Protein AF-A0A2D4FDU3-F1 (afdb_monomer_lite)

Radius of gyration: 32.26 Å; chains: 1; bounding box: 79×65×86 Å

Foldseek 3Di:
DPDQAEAEDDCQLVQLVVVVLVVVVVVVVVVCVVPVDDDDPDDDDPDDDDSLSSNVSRVVVVVVVVQVVCVVVVAAEDEDEDALVLVVDPVSLVVVLVVSVVCRVVRHHYYYYYNSNPDDDDDPPPDDPDQDRPPDSLSVQLVCCLSNVPQEDEAADQDQAWWLDAPPDPPTDFALEDEPVCVVRTDFYDADPPGPDGPVSNVVSQVSSVVSVYKYFYGHCPDPPPPNCLVVCVVVVHRTYYIYHHDDPPDDDPVVLLVVLQVQLQVLQPDALLVLLVVLLVLLVCLLVCVVVVQVVLVVVLVVVVVVVPDDPVLSVQSHDDNVLSNVLSVLSNVLSVPLNQLFFHFPDWDAPDVVDIDTDTHGAPGEDEDEDRNHPSVVSVVVSNCSSNSYRYDYD

Organism: Micrurus corallinus (NCBI:txid54390)

Sequence (397 aa):
QGREMMIVTSGAVAFGKQRLRHEILLSQSVRQALHSGQNQLKDMAIPVLEARACAAAGQSGLMALYEAMFTQYSICAAQILVTNLDFHDEQKRRNLNGTLHELLRMNIVPIINTNDAVVPPPEPNSDLQGVISVKDNDSLAARLAVEMKTDLLIVLSDVEGLFDSPPGSDDAKLIDIFYPGDQQSVTFGTKSRVGMGGMEAKVKAALWALQGGTSVVIANGTHPKISGHVITDIVEGKKVGTFFSEVKPAGPTVEQQAEMARTGGRSLAALQPEQRAEIIYHLADLLTDQREEILQANKKDLEEAENKGRLALPLLKRLSLSTSKLNSLAIGLRQIAASSQDSVGRVLRKTRIAKDLELEQVTVPIGVLLVIFESRPDCLPQVSALAIASGNGLLLK

InterPro domains:
  IPR001048 Aspartate/glutamate/uridylate kinase [PF00696] (1-220)
  IPR001057 Glutamate/acetylglutamate kinase [PR00474] (2-16)
  IPR001057 Gl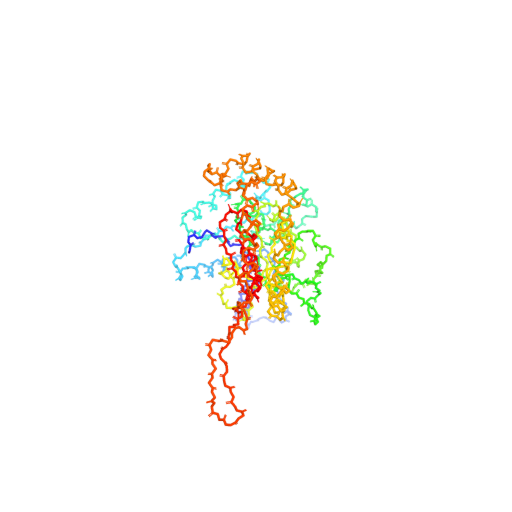utamate/acetylglutamate kinase [PR00474] (55-83)
  IPR001057 Glutamate/acetylglutamate kinase [PR00474] (95-116)
  IPR001057 Glutamate/acetylglutamate kinase [PR00474] (136-163)
  IPR001057 Glutamate/acetylglutamate kinase [PR00474] (194-214)
  IPR016161 Aldehyde/histidinol dehydrogenase [SSF53720] (253-397)
  IPR016162 Aldehyde dehydrogenase, N-terminal [G3DSA:3.40.605.10] (245-397)
  IPR019797 Glutamate 5-kinase, conserved site [PS00902] (192-209)
  IPR036393 Acetylglutamate kinase-like superfamily [G3DSA:3.40.1160.10] (1-244)
  IPR036393 Acetylglutamate kinase-like superfamily [SSF53633] (1-244)
  IPR041744 Bifunctional delta 1-pyrroline-5-carboxylate synthetase, glutamate-5-kinase domain [cd04256] (1-245)

Secondary structure (DSSP, 8-state):
------EE---HHHHHHHHHHHHHHHHHHHHHHH-TTS------PPP---HHHHHHHHHHHHHHHHHHHHHTTT--EEEEEE-GGGGTSHHHHHHHHHHHHHHHHTT-EEEEEE-TTTPPP--TT---TTS---SSHHHHHHHHHHHTT-SEEEEEESS---BSS-BTBTT--B-SEE-GGGGGGPPPPPPPSS-SS-HHHHHHHHHHHHHTT-EEEEEESS-TTS-S-HHHHHHTT---SEEE-S---SSS-HHHHHHHHHHHHHHHHHS-HHHHHHHHHHHHHHHHHTHHHHHHHHHHHHHHHHHTT-S-HHHHHHH---HHHHHHHHHHHHHHHHH-TTSSS-EEEEEEEETTEEEEEE-----EEEE---S-TTHHHHHHHHHHHTT-EEEE-

pLDDT: mean 84.12, std 14.17, range [40.28, 97.88]

Structure (mmCIF, N/CA/C/O backbone):
data_AF-A0A2D4FDU3-F1
#
_entry.id   AF-A0A2D4FDU3-F1
#
loop_
_atom_site.group_PDB
_atom_site.id
_atom_site.type_symbol
_atom_site.label_atom_id
_atom_site.label_alt_id
_atom_site.label_comp_id
_atom_site.label_asym_id
_atom_site.label_entity_id
_atom_site.label_seq_id
_atom_site.pdbx_PDB_ins_code
_atom_site.Cartn_x
_atom_site.Cartn_y
_atom_site.Cartn_z
_atom_site.occupancy
_atom_site.B_iso_or_equiv
_atom_site.auth_seq_id
_atom_site.auth_comp_id
_atom_site.auth_asym_id
_atom_site.auth_atom_id
_atom_site.pdbx_PDB_model_num
ATOM 1 N N . GLN A 1 1 ? -7.981 -0.245 -16.343 1.00 59.84 1 GLN A N 1
ATOM 2 C CA . GLN A 1 1 ? -8.627 0.374 -15.160 1.00 59.84 1 GLN A CA 1
ATOM 3 C C . GLN A 1 1 ? -8.383 1.894 -15.110 1.00 59.84 1 GLN A C 1
ATOM 5 O O . GLN A 1 1 ? -8.246 2.438 -14.025 1.00 59.84 1 GLN A O 1
ATOM 10 N N . GLY A 1 2 ? -8.323 2.590 -16.259 1.00 81.81 2 GLY A N 1
ATOM 11 C CA . GLY A 1 2 ? -8.106 4.049 -16.298 1.00 81.81 2 GLY A CA 1
ATOM 12 C C . GLY A 1 2 ? -6.783 4.543 -15.697 1.00 81.81 2 GLY A C 1
ATOM 13 O O . GLY A 1 2 ? -6.703 5.700 -15.312 1.00 81.81 2 GLY A O 1
ATOM 14 N N . ARG A 1 3 ? -5.776 3.668 -15.565 1.00 88.75 3 ARG A N 1
ATOM 15 C CA . ARG A 1 3 ? -4.466 4.008 -14.997 1.00 88.75 3 ARG A CA 1
ATOM 16 C C . ARG A 1 3 ? -3.482 4.289 -16.123 1.00 88.75 3 ARG A C 1
ATOM 18 O O . ARG A 1 3 ? -3.405 3.499 -17.062 1.00 88.75 3 ARG A O 1
ATOM 25 N N . GLU A 1 4 ? -2.727 5.365 -15.980 1.00 93.50 4 GLU A N 1
ATOM 26 C CA . GLU A 1 4 ? -1.575 5.686 -16.817 1.00 93.50 4 GLU A CA 1
ATOM 27 C C . GLU A 1 4 ? -0.352 4.901 -16.317 1.00 93.50 4 GLU A C 1
ATOM 29 O O . GLU A 1 4 ? -0.152 4.752 -15.112 1.00 93.50 4 GLU A O 1
ATOM 34 N N . MET A 1 5 ? 0.446 4.347 -17.232 1.00 93.88 5 MET A N 1
ATOM 35 C CA . MET A 1 5 ? 1.601 3.517 -16.884 1.00 93.88 5 MET A CA 1
ATOM 36 C C . MET A 1 5 ? 2.783 3.838 -17.790 1.00 93.88 5 MET A C 1
ATOM 38 O O . MET A 1 5 ? 2.638 3.946 -19.005 1.00 93.88 5 MET A O 1
ATOM 42 N N . MET A 1 6 ? 3.962 3.913 -17.180 1.00 95.69 6 MET A N 1
ATOM 43 C CA . MET A 1 6 ? 5.256 3.955 -17.851 1.00 95.69 6 MET A CA 1
ATOM 44 C C . MET A 1 6 ? 6.089 2.769 -17.376 1.00 95.69 6 MET A C 1
ATOM 46 O O . MET A 1 6 ? 6.006 2.383 -16.210 1.00 95.69 6 MET A O 1
ATOM 50 N N . ILE A 1 7 ? 6.895 2.195 -18.265 1.00 95.81 7 ILE A N 1
ATOM 51 C CA . ILE A 1 7 ? 7.740 1.043 -17.947 1.00 95.81 7 ILE A CA 1
ATOM 52 C C . ILE A 1 7 ? 9.192 1.427 -18.165 1.00 95.81 7 ILE A C 1
ATOM 54 O O . ILE A 1 7 ? 9.588 1.741 -19.282 1.00 95.81 7 ILE A O 1
ATOM 58 N N . VAL A 1 8 ? 9.997 1.338 -17.109 1.00 94.44 8 VAL A N 1
ATOM 59 C CA . VAL A 1 8 ? 11.456 1.382 -17.217 1.00 94.44 8 VAL A CA 1
ATOM 60 C C . VAL A 1 8 ? 11.966 -0.051 -17.237 1.00 94.44 8 VAL A C 1
ATOM 62 O O . VAL A 1 8 ? 11.701 -0.820 -16.315 1.00 94.44 8 VAL A O 1
ATOM 65 N N . THR A 1 9 ? 12.661 -0.437 -18.303 1.00 90.88 9 THR A N 1
ATOM 66 C CA . THR A 1 9 ? 13.044 -1.836 -18.542 1.00 90.88 9 THR A CA 1
ATOM 67 C C . THR A 1 9 ? 14.544 -2.003 -18.705 1.00 90.88 9 THR A C 1
ATOM 69 O O . THR A 1 9 ? 15.228 -1.079 -19.121 1.00 90.88 9 THR A O 1
ATOM 72 N N . SER A 1 10 ? 15.064 -3.185 -18.374 1.00 86.19 10 SER A N 1
ATOM 73 C CA . SER A 1 10 ? 16.470 -3.567 -18.551 1.00 86.19 10 SER A CA 1
ATOM 74 C C . SER A 1 10 ? 16.593 -4.775 -19.489 1.00 86.19 10 SER A C 1
ATOM 76 O O . SER A 1 10 ? 15.601 -5.321 -19.962 1.00 86.19 10 SER A O 1
ATOM 78 N N . GLY A 1 11 ? 17.822 -5.215 -19.770 1.00 84.69 11 GLY A N 1
ATOM 79 C CA . GLY A 1 11 ? 18.064 -6.479 -20.477 1.00 84.69 11 GLY A CA 1
ATOM 80 C C . GLY A 1 11 ? 18.472 -6.353 -21.945 1.00 84.69 11 GLY A C 1
ATOM 81 O O . GLY A 1 11 ? 18.874 -7.358 -22.528 1.00 84.69 11 GLY A O 1
ATOM 82 N N . ALA A 1 12 ? 18.495 -5.145 -22.522 1.00 87.38 12 ALA A N 1
ATOM 83 C CA . ALA A 1 12 ? 18.960 -4.918 -23.896 1.00 87.38 12 ALA A CA 1
ATOM 84 C C . ALA A 1 12 ? 20.374 -5.483 -24.139 1.00 87.38 12 ALA A C 1
ATOM 86 O O . ALA A 1 12 ? 20.593 -6.238 -25.082 1.00 87.38 12 ALA A O 1
ATOM 87 N N . VAL A 1 13 ? 21.328 -5.222 -23.237 1.00 85.88 13 VAL A N 1
ATOM 88 C CA . VAL A 1 13 ? 22.696 -5.764 -23.340 1.00 85.88 13 VAL A CA 1
ATOM 89 C C . VAL A 1 13 ? 22.717 -7.295 -23.263 1.00 85.88 13 VAL A C 1
ATOM 91 O O . VAL A 1 13 ? 23.442 -7.937 -24.022 1.00 85.88 13 VAL A O 1
ATOM 94 N N . ALA A 1 14 ? 21.945 -7.901 -22.355 1.00 85.69 14 ALA A N 1
ATOM 95 C CA . ALA A 1 14 ? 21.911 -9.354 -22.180 1.00 85.69 14 ALA A CA 1
ATOM 96 C C . ALA A 1 14 ? 21.309 -10.052 -23.409 1.00 85.69 14 ALA A C 1
ATOM 98 O O . ALA A 1 14 ? 21.911 -10.981 -23.953 1.00 85.69 14 ALA A O 1
ATOM 99 N N . PHE A 1 15 ? 20.177 -9.540 -23.893 1.00 87.25 15 PHE A N 1
ATOM 100 C CA . PHE A 1 15 ? 19.516 -10.028 -25.098 1.00 87.25 15 PHE A CA 1
ATOM 101 C C . PHE A 1 15 ? 20.412 -9.863 -26.334 1.00 87.25 15 PHE A C 1
ATOM 103 O O . PHE A 1 15 ? 20.589 -10.793 -27.122 1.00 87.25 15 PHE A O 1
ATOM 110 N N . GLY A 1 16 ? 21.070 -8.711 -26.470 1.00 88.25 16 GLY A N 1
ATOM 111 C CA . GLY A 1 16 ? 22.008 -8.451 -27.555 1.00 88.25 16 GLY A CA 1
ATOM 112 C C . GLY A 1 16 ? 23.244 -9.345 -27.527 1.00 88.25 16 GLY A C 1
ATOM 113 O O . GLY A 1 16 ? 23.662 -9.821 -28.578 1.00 88.25 16 GLY A O 1
ATOM 114 N N . LYS A 1 17 ? 23.794 -9.658 -26.344 1.00 87.12 17 LYS A N 1
ATOM 115 C CA . LYS A 1 17 ? 24.886 -10.641 -26.207 1.00 87.12 17 LYS A CA 1
ATOM 116 C C . L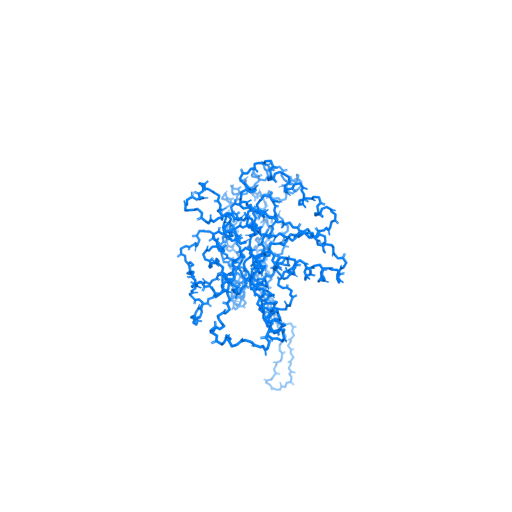YS A 1 17 ? 24.475 -12.007 -26.748 1.00 87.12 17 LYS A C 1
ATOM 118 O O . LYS A 1 17 ? 25.261 -12.632 -27.456 1.00 87.12 17 LYS A O 1
ATOM 123 N N . GLN A 1 18 ? 23.269 -12.474 -26.427 1.00 87.69 18 GLN A N 1
ATOM 124 C CA . GLN A 1 18 ? 22.755 -13.745 -26.940 1.00 87.69 18 GLN A CA 1
ATOM 125 C C . GLN A 1 18 ? 22.576 -13.697 -28.463 1.00 87.69 18 GLN A C 1
ATOM 127 O O . GLN A 1 18 ? 23.054 -14.589 -29.163 1.00 87.69 18 GLN A O 1
ATOM 132 N N . ARG A 1 19 ? 21.955 -12.629 -28.978 1.00 86.56 19 ARG A N 1
ATOM 133 C CA . ARG A 1 19 ? 21.702 -12.439 -30.412 1.00 86.56 19 ARG A CA 1
ATOM 134 C C . ARG A 1 19 ? 22.992 -12.348 -31.231 1.00 86.56 19 ARG A C 1
ATOM 136 O O . ARG A 1 19 ? 23.134 -13.052 -32.223 1.00 86.56 19 ARG A O 1
ATOM 143 N N . LEU A 1 20 ? 23.948 -11.524 -30.807 1.00 87.69 20 LEU A N 1
ATOM 144 C CA . LEU A 1 20 ? 25.225 -11.355 -31.504 1.00 87.69 20 LEU A CA 1
ATOM 145 C C . LEU A 1 20 ? 26.086 -12.618 -31.440 1.00 87.69 20 LEU A C 1
ATOM 147 O O . LEU A 1 20 ? 26.727 -12.958 -32.427 1.00 87.69 20 LEU A O 1
ATOM 151 N N . ARG A 1 21 ? 26.078 -13.352 -30.317 1.00 86.00 21 ARG A N 1
ATOM 152 C CA . ARG A 1 21 ? 26.745 -14.664 -30.242 1.00 86.00 21 ARG A CA 1
ATOM 153 C C . ARG A 1 21 ? 26.165 -15.644 -31.252 1.00 86.00 21 ARG A C 1
ATOM 155 O O . ARG A 1 21 ? 26.929 -16.311 -31.938 1.00 86.00 21 ARG A O 1
ATOM 162 N N . HIS A 1 22 ? 24.841 -15.710 -31.353 1.00 85.25 22 HIS A N 1
ATOM 163 C CA . HIS A 1 22 ? 24.172 -16.562 -32.331 1.00 85.25 22 HIS A CA 1
ATOM 164 C C . HIS A 1 22 ? 24.552 -16.177 -33.771 1.00 85.25 22 HIS A C 1
ATOM 166 O O . HIS A 1 22 ? 24.934 -17.043 -34.552 1.00 85.25 22 HIS A O 1
ATOM 172 N N . GLU A 1 23 ? 24.553 -14.883 -34.097 1.00 85.06 23 GLU A N 1
ATOM 173 C CA . GLU A 1 23 ? 24.931 -14.385 -35.428 1.00 85.06 23 GLU A CA 1
ATOM 174 C C . GLU A 1 23 ? 26.405 -14.665 -35.777 1.00 85.06 23 GLU A C 1
ATOM 176 O O . GLU A 1 23 ? 26.743 -15.045 -36.901 1.00 85.06 23 GLU A O 1
ATOM 181 N N . ILE A 1 24 ? 27.308 -14.533 -34.800 1.00 84.06 24 ILE A N 1
ATOM 182 C CA . ILE A 1 24 ? 28.725 -14.878 -34.969 1.00 84.06 24 ILE A CA 1
ATOM 183 C C . ILE A 1 24 ? 28.882 -16.373 -35.240 1.00 84.06 24 ILE A C 1
ATOM 185 O O . ILE A 1 24 ? 29.612 -16.737 -36.156 1.00 84.06 24 ILE A O 1
ATOM 189 N N . LEU A 1 25 ? 28.178 -17.235 -34.502 1.00 82.69 25 LEU A N 1
ATOM 190 C CA . LEU A 1 25 ? 28.232 -18.682 -34.726 1.00 82.69 25 LEU A CA 1
ATOM 191 C C . LEU A 1 25 ? 27.719 -19.053 -36.126 1.00 82.69 25 LEU A C 1
ATOM 193 O O . LEU A 1 25 ? 28.386 -19.801 -36.838 1.00 82.69 25 LEU A O 1
ATOM 197 N N . LEU A 1 26 ? 26.594 -18.474 -36.563 1.00 81.12 26 LEU A N 1
ATOM 198 C CA . LEU A 1 26 ? 26.052 -18.698 -37.908 1.00 81.12 26 LEU A CA 1
ATOM 199 C C . LEU A 1 26 ? 27.016 -18.229 -39.007 1.00 81.12 26 LEU A C 1
ATOM 201 O O . LEU A 1 26 ? 27.311 -18.970 -39.946 1.00 81.12 26 LEU A O 1
ATOM 205 N N . SER A 1 27 ? 27.550 -17.012 -38.882 1.00 79.69 27 SER A N 1
ATOM 206 C CA . SER A 1 27 ? 28.495 -16.463 -39.862 1.00 79.69 27 SER A CA 1
ATOM 207 C C . SER A 1 27 ? 29.833 -17.211 -39.883 1.00 79.69 27 SER A C 1
ATOM 209 O O . SER A 1 27 ? 30.450 -17.325 -40.943 1.00 79.69 27 SER A O 1
ATOM 211 N N . GLN A 1 28 ? 30.270 -17.776 -38.754 1.00 71.69 28 GLN A N 1
ATOM 212 C CA . GLN A 1 28 ? 31.440 -18.654 -38.680 1.00 71.69 28 GLN A CA 1
ATOM 213 C C . GLN A 1 28 ? 31.211 -19.973 -39.420 1.00 71.69 28 GLN A C 1
ATOM 215 O O . GLN A 1 28 ? 32.080 -20.370 -40.196 1.00 71.69 28 GLN A O 1
ATOM 220 N N . SER A 1 29 ? 30.047 -20.612 -39.262 1.00 65.81 29 SER A N 1
ATOM 221 C CA . SER A 1 29 ? 29.701 -21.822 -40.021 1.00 65.81 29 SER A CA 1
ATOM 222 C C . SER A 1 29 ? 29.676 -21.565 -41.531 1.00 65.81 29 SER A C 1
ATOM 224 O O . SER A 1 29 ? 30.208 -22.362 -42.302 1.00 65.81 29 SER A O 1
ATOM 226 N N . VAL A 1 30 ? 29.143 -20.416 -41.962 1.00 66.31 30 VAL A N 1
ATOM 227 C CA . VAL A 1 30 ? 29.149 -20.011 -43.379 1.00 66.31 30 VAL A CA 1
ATOM 228 C C . VAL A 1 30 ? 30.572 -19.741 -43.882 1.00 66.31 30 VAL A C 1
ATOM 230 O O . VAL A 1 30 ? 30.949 -20.230 -44.944 1.00 66.31 30 VAL A O 1
ATOM 233 N N . ARG A 1 31 ? 31.405 -19.017 -43.120 1.00 65.44 31 ARG A N 1
ATOM 234 C CA . ARG A 1 31 ? 32.814 -18.777 -43.486 1.00 65.44 31 ARG A CA 1
ATOM 235 C C . ARG A 1 31 ? 33.622 -20.071 -43.568 1.00 65.44 31 ARG A C 1
ATOM 237 O O . ARG A 1 31 ? 34.453 -20.196 -44.458 1.00 65.44 31 ARG A O 1
ATOM 244 N N . GLN A 1 32 ? 33.374 -21.037 -42.685 1.00 62.78 32 GLN A N 1
ATOM 245 C CA . GLN A 1 32 ? 34.016 -22.354 -42.738 1.00 62.78 32 GLN A CA 1
ATOM 246 C C . GLN A 1 32 ? 33.583 -23.160 -43.967 1.00 62.78 32 GLN A C 1
ATOM 248 O O . GLN A 1 32 ? 34.435 -23.756 -44.621 1.00 62.78 32 GLN A O 1
ATOM 253 N N . ALA A 1 33 ? 32.294 -23.128 -44.322 1.00 60.50 33 ALA A N 1
ATOM 254 C CA . ALA A 1 33 ? 31.783 -23.767 -45.534 1.00 60.50 33 ALA A CA 1
ATOM 255 C C . ALA A 1 33 ? 32.351 -23.142 -46.825 1.00 60.50 33 ALA A C 1
ATOM 257 O O . ALA A 1 33 ? 32.504 -23.835 -47.825 1.00 60.50 33 ALA A O 1
ATOM 258 N N . LEU A 1 34 ? 32.690 -21.847 -46.800 1.00 58.75 34 LEU A N 1
ATOM 259 C CA . LEU A 1 34 ? 33.272 -21.120 -47.936 1.00 58.75 34 LEU A CA 1
ATOM 260 C C . LEU A 1 34 ? 34.813 -21.182 -47.999 1.00 58.75 34 LEU A C 1
ATOM 262 O O . LEU A 1 34 ? 35.384 -20.961 -49.065 1.00 58.75 34 LEU A O 1
ATOM 266 N N . HIS A 1 35 ? 35.502 -21.479 -46.890 1.00 59.41 35 HIS A N 1
ATOM 267 C CA . HIS A 1 35 ? 36.973 -21.490 -46.787 1.00 59.41 35 HIS A CA 1
ATOM 268 C C . HIS A 1 35 ? 37.575 -22.877 -46.508 1.00 59.41 35 HIS A C 1
ATOM 270 O O . HIS A 1 35 ? 38.669 -22.983 -45.952 1.00 59.41 35 HIS A O 1
ATOM 276 N N . SER A 1 36 ? 36.917 -23.948 -46.949 1.00 53.69 36 SER A N 1
ATOM 277 C CA . SER A 1 36 ? 37.325 -25.354 -46.790 1.00 53.69 36 SER A CA 1
ATOM 278 C C . SER A 1 36 ? 38.621 -25.770 -47.526 1.00 53.69 36 SER A C 1
ATOM 280 O O . SER A 1 36 ? 38.788 -26.937 -47.868 1.00 53.69 36 SER A O 1
ATOM 282 N N . GLY A 1 37 ? 39.554 -24.843 -47.776 1.00 49.91 37 GLY A N 1
ATOM 283 C CA . GLY A 1 37 ? 40.797 -25.079 -48.517 1.00 49.91 37 GLY A CA 1
ATOM 284 C C . GLY A 1 37 ? 42.093 -24.590 -47.861 1.00 49.91 37 GLY A C 1
ATOM 285 O O . GLY A 1 37 ? 43.156 -24.852 -48.417 1.00 49.91 37 GLY A O 1
ATOM 286 N N . GLN A 1 38 ? 42.073 -23.900 -46.712 1.00 49.50 38 GLN A N 1
ATOM 287 C CA . GLN A 1 38 ? 43.318 -23.457 -46.063 1.00 49.50 38 GLN A CA 1
ATOM 288 C C . GLN A 1 38 ? 43.306 -23.678 -44.547 1.00 49.50 38 GLN A C 1
ATOM 290 O O . GLN A 1 38 ? 42.492 -23.126 -43.813 1.00 49.50 38 GLN A O 1
ATOM 295 N N . ASN A 1 39 ? 44.260 -24.500 -44.100 1.00 48.94 39 ASN A N 1
ATOM 296 C CA . ASN A 1 39 ? 44.571 -24.818 -42.709 1.00 48.94 39 ASN A CA 1
ATOM 297 C C . ASN A 1 39 ? 44.773 -23.556 -41.854 1.00 48.94 39 ASN A C 1
ATOM 299 O O . ASN A 1 39 ? 45.874 -23.010 -41.812 1.00 48.94 39 ASN A O 1
ATOM 303 N N . GLN A 1 40 ? 43.752 -23.148 -41.101 1.00 50.03 40 GLN A N 1
ATOM 304 C CA . GLN A 1 40 ? 43.916 -22.335 -39.892 1.00 50.03 40 GLN A CA 1
ATOM 305 C C . GLN A 1 40 ? 42.983 -22.839 -38.784 1.00 50.03 40 GLN A C 1
ATOM 307 O O . GLN A 1 40 ? 41.972 -22.233 -38.447 1.00 50.03 40 GLN A O 1
ATOM 312 N N . LEU A 1 41 ? 43.356 -23.976 -38.194 1.00 47.91 41 LEU A N 1
ATOM 313 C CA . LEU A 1 41 ? 42.921 -24.376 -36.857 1.00 47.91 41 LEU A CA 1
ATOM 314 C C . LEU A 1 41 ? 43.759 -23.584 -35.839 1.00 47.91 41 LEU A C 1
ATOM 316 O O . LEU A 1 41 ? 44.801 -24.054 -35.390 1.00 47.91 41 LEU A O 1
ATOM 320 N N . LYS A 1 42 ? 43.354 -22.353 -35.519 1.00 47.16 42 LYS A N 1
ATOM 321 C CA . LYS A 1 42 ? 43.869 -21.622 -34.352 1.00 47.16 42 LYS A CA 1
ATOM 322 C C . LYS A 1 42 ? 42.696 -21.087 -33.538 1.00 47.16 42 LYS A C 1
ATOM 324 O O . LYS A 1 42 ? 41.876 -20.345 -34.065 1.00 47.16 42 LYS A O 1
ATOM 329 N N . ASP A 1 43 ? 42.636 -21.552 -32.292 1.00 48.91 43 ASP A N 1
ATOM 330 C CA . ASP A 1 43 ? 41.808 -21.131 -31.157 1.00 48.91 43 ASP A CA 1
ATOM 331 C C . ASP A 1 43 ? 40.637 -20.186 -31.457 1.00 48.91 43 ASP A C 1
ATOM 333 O O . ASP A 1 43 ? 40.767 -18.963 -31.520 1.00 48.91 43 ASP A O 1
ATOM 337 N N . MET A 1 44 ? 39.448 -20.781 -31.563 1.00 50.62 44 MET A N 1
ATOM 338 C CA . MET A 1 44 ? 38.178 -20.067 -31.671 1.00 50.62 44 MET A CA 1
ATOM 339 C C . MET A 1 44 ? 37.738 -19.508 -30.314 1.00 50.62 44 MET A C 1
ATOM 341 O O . MET A 1 44 ? 36.825 -20.023 -29.670 1.00 50.62 44 MET A O 1
ATOM 345 N N . ALA A 1 45 ? 38.373 -18.426 -29.871 1.00 58.44 45 ALA A N 1
ATOM 346 C CA . ALA A 1 45 ? 37.824 -17.616 -28.793 1.00 58.44 45 ALA A CA 1
ATOM 347 C C . ALA A 1 45 ? 36.619 -16.819 -29.321 1.00 58.44 45 ALA A C 1
ATOM 349 O O . ALA A 1 45 ? 36.729 -16.089 -30.308 1.00 58.44 45 ALA A O 1
ATOM 350 N N . ILE A 1 46 ? 35.459 -16.939 -28.664 1.00 61.34 46 ILE A N 1
ATOM 351 C CA . ILE A 1 46 ? 34.319 -16.046 -28.915 1.00 61.34 46 ILE A CA 1
ATOM 352 C C . ILE A 1 46 ? 34.808 -14.618 -28.631 1.00 61.34 46 ILE A C 1
ATOM 354 O O . ILE A 1 46 ? 35.245 -14.363 -27.503 1.00 61.34 46 ILE A O 1
ATOM 358 N N . PRO A 1 47 ? 34.762 -13.690 -29.605 1.00 67.56 47 PRO A N 1
ATOM 359 C CA . PRO A 1 47 ? 35.270 -12.344 -29.396 1.00 67.56 47 PRO A CA 1
ATOM 360 C C . PRO A 1 47 ? 34.521 -11.676 -28.242 1.00 67.56 47 PRO A C 1
ATOM 362 O O . PRO A 1 47 ? 33.304 -11.832 -28.087 1.00 67.56 47 PRO A O 1
ATOM 365 N N . VAL A 1 48 ? 35.260 -10.936 -27.414 1.00 74.38 48 VAL A N 1
ATOM 366 C CA . VAL A 1 48 ? 34.668 -10.128 -26.348 1.00 74.38 48 VAL A CA 1
ATOM 367 C C . VAL A 1 48 ? 33.770 -9.087 -27.008 1.00 74.38 48 VAL A C 1
ATOM 369 O O . VAL A 1 48 ? 34.242 -8.202 -27.715 1.00 74.38 48 VAL A O 1
ATOM 372 N N . LEU A 1 49 ? 32.461 -9.229 -26.812 1.00 78.75 49 LEU A N 1
ATOM 373 C CA . LEU A 1 49 ? 31.480 -8.310 -27.372 1.00 78.75 49 LEU A CA 1
ATOM 374 C C . LEU A 1 49 ? 31.444 -7.019 -26.555 1.00 78.75 49 LEU A C 1
ATOM 376 O O . LEU A 1 49 ? 31.227 -7.053 -25.341 1.00 78.75 49 LEU A O 1
ATOM 380 N N . GLU A 1 50 ? 31.600 -5.883 -27.233 1.00 83.94 50 GLU A N 1
ATOM 381 C CA . GLU A 1 50 ? 31.432 -4.568 -26.621 1.00 83.94 50 GLU A CA 1
ATOM 382 C C . GLU A 1 50 ? 29.981 -4.384 -26.143 1.00 83.94 50 GLU A C 1
ATOM 384 O O . GLU A 1 50 ? 29.020 -4.683 -26.861 1.00 83.94 50 GLU A O 1
ATOM 389 N N . ALA A 1 51 ? 29.808 -3.874 -24.920 1.00 81.06 51 ALA A N 1
ATOM 390 C CA . ALA A 1 51 ? 28.494 -3.713 -24.300 1.00 81.06 51 ALA A CA 1
ATOM 391 C C . ALA A 1 51 ? 27.560 -2.792 -25.104 1.00 81.06 51 ALA A C 1
ATOM 393 O O . ALA A 1 51 ? 26.370 -3.081 -25.189 1.00 81.06 51 ALA A O 1
ATOM 394 N N . ARG A 1 52 ? 28.094 -1.747 -25.753 1.00 85.44 52 ARG A N 1
ATOM 395 C CA . ARG A 1 52 ? 27.319 -0.806 -26.581 1.00 85.44 52 ARG A CA 1
ATOM 396 C C . ARG A 1 52 ? 26.727 -1.466 -27.820 1.00 85.44 52 ARG A C 1
ATOM 398 O O . ARG A 1 52 ? 25.542 -1.310 -28.099 1.00 85.44 52 ARG A O 1
ATOM 405 N N . ALA A 1 53 ? 27.534 -2.262 -28.522 1.00 86.00 53 ALA A N 1
ATOM 406 C CA . ALA A 1 53 ? 27.074 -3.042 -29.667 1.00 86.00 53 ALA A CA 1
ATOM 407 C C . ALA A 1 53 ? 25.995 -4.052 -29.245 1.00 86.00 53 ALA A C 1
ATOM 409 O O . ALA A 1 53 ? 24.987 -4.212 -29.932 1.00 86.00 53 ALA A O 1
ATOM 410 N N . CYS A 1 54 ? 26.164 -4.681 -28.076 1.00 87.44 54 CYS A N 1
ATOM 411 C CA . CYS A 1 54 ? 25.141 -5.553 -27.503 1.00 87.44 54 CYS A CA 1
ATOM 412 C C . CYS A 1 54 ? 23.856 -4.780 -27.175 1.00 87.44 54 CYS A C 1
ATOM 414 O O . CYS A 1 54 ? 22.779 -5.233 -27.541 1.00 87.44 54 CYS A O 1
ATOM 416 N N . ALA A 1 55 ? 23.944 -3.615 -26.532 1.00 87.38 55 ALA A N 1
ATOM 417 C CA . ALA A 1 55 ? 22.774 -2.796 -26.231 1.00 87.38 55 ALA A CA 1
ATOM 418 C C . ALA A 1 55 ? 22.002 -2.418 -27.501 1.00 87.38 55 ALA A C 1
ATOM 420 O O . ALA A 1 55 ? 20.799 -2.652 -27.570 1.00 87.38 55 ALA A O 1
ATOM 421 N N . ALA A 1 56 ? 22.697 -1.920 -28.529 1.00 89.00 56 ALA A N 1
ATOM 422 C CA . ALA A 1 56 ? 22.087 -1.552 -29.805 1.00 89.00 56 ALA A CA 1
ATOM 423 C C . ALA A 1 56 ? 21.403 -2.753 -30.484 1.00 89.00 56 ALA A C 1
ATOM 425 O O . ALA A 1 56 ? 20.249 -2.666 -30.906 1.00 89.00 56 ALA A O 1
ATOM 426 N N . ALA A 1 57 ? 22.086 -3.902 -30.538 1.00 89.62 57 ALA A N 1
ATOM 427 C CA . ALA A 1 57 ? 21.537 -5.119 -31.128 1.00 89.62 57 ALA A CA 1
ATOM 428 C C . ALA A 1 57 ? 20.335 -5.666 -30.345 1.00 89.62 57 ALA A C 1
ATOM 430 O O . ALA A 1 57 ? 19.422 -6.238 -30.941 1.00 89.62 57 ALA A O 1
ATOM 431 N N . GLY A 1 58 ? 20.333 -5.521 -29.018 1.00 91.25 58 GLY A N 1
ATOM 432 C CA . GLY A 1 58 ? 19.290 -6.082 -28.173 1.00 91.25 58 GLY A CA 1
ATOM 433 C C . GLY A 1 58 ? 18.086 -5.178 -27.935 1.00 91.25 58 GLY A C 1
ATOM 434 O O . GLY A 1 58 ? 16.989 -5.695 -27.741 1.00 91.25 58 GLY A O 1
ATOM 435 N N . GLN A 1 59 ? 18.252 -3.856 -28.012 1.00 92.12 59 GLN A N 1
ATOM 436 C CA . GLN A 1 59 ? 17.172 -2.894 -27.781 1.00 92.12 59 GLN A CA 1
ATOM 437 C C . GLN A 1 59 ? 16.016 -3.062 -28.777 1.00 92.12 59 GLN A C 1
ATOM 439 O O . GLN A 1 59 ? 14.851 -3.001 -28.388 1.00 92.12 59 GLN A O 1
ATOM 444 N N . SER A 1 60 ? 16.328 -3.330 -30.049 1.00 89.06 60 SER A N 1
ATOM 445 C CA . SER A 1 60 ? 15.314 -3.608 -31.078 1.00 89.06 60 SER A CA 1
ATOM 446 C C . SER A 1 60 ? 14.492 -4.862 -30.761 1.00 89.06 60 SER A C 1
ATOM 448 O O . SER A 1 60 ? 13.271 -4.851 -30.879 1.00 89.06 60 SER A O 1
ATOM 450 N N . GLY A 1 61 ? 15.148 -5.931 -30.300 1.00 90.69 61 GLY A N 1
ATOM 451 C CA . GLY A 1 61 ? 14.476 -7.172 -29.919 1.00 90.69 61 GLY A CA 1
ATOM 452 C C . GLY A 1 61 ? 13.629 -7.037 -28.655 1.00 90.69 61 GLY A C 1
ATOM 453 O O . GLY A 1 61 ? 12.525 -7.572 -28.605 1.00 90.69 61 GLY A O 1
ATOM 454 N N . LEU A 1 62 ? 14.113 -6.286 -27.661 1.00 91.50 62 LEU A N 1
ATOM 455 C CA . LEU A 1 62 ? 13.357 -6.003 -26.443 1.00 91.50 62 LEU A CA 1
ATOM 456 C C . LEU A 1 62 ? 12.075 -5.220 -26.759 1.00 91.50 62 LEU A C 1
ATOM 458 O O . LEU A 1 62 ? 11.010 -5.566 -26.255 1.00 91.50 62 LEU A O 1
ATOM 462 N N . MET A 1 63 ? 12.160 -4.214 -27.634 1.00 94.25 63 MET A N 1
ATOM 463 C CA . MET A 1 63 ? 10.983 -3.456 -28.060 1.00 94.25 63 MET A CA 1
ATOM 464 C C . MET A 1 63 ? 9.996 -4.319 -28.842 1.00 94.25 63 MET A C 1
ATOM 466 O O . MET A 1 63 ? 8.812 -4.302 -28.528 1.00 94.25 63 MET A O 1
ATOM 470 N N . ALA A 1 64 ? 10.479 -5.139 -29.780 1.00 93.69 64 ALA A N 1
ATOM 471 C CA . ALA A 1 64 ? 9.622 -6.056 -30.530 1.00 93.69 64 ALA A CA 1
ATOM 472 C C . ALA A 1 64 ? 8.850 -7.017 -29.605 1.00 93.69 64 ALA A C 1
ATOM 474 O O . ALA A 1 64 ? 7.691 -7.333 -29.869 1.00 93.69 64 ALA A O 1
ATOM 475 N N . LEU A 1 65 ? 9.463 -7.455 -28.497 1.00 93.25 65 LEU A N 1
ATOM 476 C CA . LEU A 1 65 ? 8.787 -8.270 -27.487 1.00 93.25 65 LEU A CA 1
ATOM 477 C C . LEU A 1 65 ? 7.675 -7.487 -26.777 1.00 93.25 65 LEU A C 1
ATOM 479 O O . LEU A 1 65 ? 6.562 -7.995 -26.657 1.00 93.25 65 LEU A O 1
ATOM 483 N N . TYR A 1 66 ? 7.956 -6.262 -26.322 1.00 94.88 66 TYR A N 1
ATOM 484 C CA . TYR A 1 66 ? 6.940 -5.414 -25.692 1.00 94.88 66 TYR A CA 1
ATOM 485 C C . TYR A 1 66 ? 5.785 -5.107 -26.647 1.00 94.88 66 TYR A C 1
ATOM 487 O O . TYR A 1 66 ? 4.631 -5.264 -26.259 1.00 94.88 66 TYR A O 1
ATOM 495 N N . GLU A 1 67 ? 6.073 -4.738 -27.896 1.00 94.56 67 GLU A N 1
ATOM 496 C CA . GLU A 1 67 ? 5.055 -4.485 -28.921 1.00 94.56 67 GLU A CA 1
ATOM 497 C C . GLU A 1 67 ? 4.188 -5.718 -29.165 1.00 94.56 67 GLU A C 1
ATOM 499 O O . GLU A 1 67 ? 2.962 -5.613 -29.149 1.00 94.56 67 GLU A O 1
ATOM 504 N N . ALA A 1 68 ? 4.796 -6.898 -29.325 1.00 94.62 68 ALA A N 1
ATOM 505 C CA . ALA A 1 68 ? 4.057 -8.140 -29.522 1.00 94.62 68 ALA A CA 1
ATOM 506 C C . ALA A 1 68 ? 3.131 -8.453 -28.336 1.00 94.62 68 ALA A C 1
ATOM 508 O O . ALA A 1 68 ? 1.974 -8.815 -28.545 1.00 94.62 68 ALA A O 1
ATOM 509 N N . MET A 1 69 ? 3.611 -8.276 -27.100 1.00 93.56 69 MET A N 1
ATOM 510 C CA . MET A 1 69 ? 2.823 -8.531 -25.890 1.00 93.56 69 MET A CA 1
ATOM 511 C C . MET A 1 69 ? 1.695 -7.506 -25.710 1.00 93.56 69 MET A C 1
ATOM 513 O O . MET A 1 69 ? 0.565 -7.893 -25.432 1.00 93.56 69 MET A O 1
ATOM 517 N N . PHE A 1 70 ? 1.954 -6.210 -25.904 1.00 94.00 70 PHE A N 1
ATOM 518 C CA . PHE A 1 70 ? 0.933 -5.165 -25.747 1.00 94.00 70 PHE A CA 1
ATOM 519 C C . PHE A 1 70 ? -0.116 -5.175 -26.864 1.00 94.00 70 PHE A C 1
ATOM 521 O O . PHE A 1 70 ? -1.296 -4.933 -26.594 1.00 94.00 70 PHE A O 1
ATOM 528 N N . THR A 1 71 ? 0.271 -5.550 -28.086 1.00 94.12 71 THR A N 1
ATOM 529 C CA . THR A 1 71 ? -0.657 -5.674 -29.222 1.00 94.12 71 THR A CA 1
ATOM 530 C C . THR A 1 71 ? -1.749 -6.712 -28.952 1.00 94.12 71 THR A C 1
ATOM 532 O O . THR A 1 71 ? -2.897 -6.497 -29.334 1.00 94.12 71 THR A O 1
ATOM 535 N N . GLN A 1 72 ? -1.446 -7.795 -28.222 1.00 94.12 72 GLN A N 1
ATOM 536 C CA . GLN A 1 72 ? -2.451 -8.792 -27.813 1.00 94.12 72 GLN A CA 1
ATOM 537 C C . GLN A 1 72 ? -3.578 -8.188 -26.963 1.00 94.12 72 GLN A C 1
ATOM 539 O O . GLN A 1 72 ? -4.703 -8.681 -26.992 1.00 94.12 72 GLN A O 1
ATOM 544 N N . TYR A 1 73 ? -3.293 -7.099 -26.248 1.00 91.62 73 TYR A N 1
ATOM 545 C CA . TYR A 1 73 ? -4.251 -6.370 -25.417 1.00 91.62 73 TYR A CA 1
ATOM 546 C C . TYR A 1 73 ? -4.761 -5.084 -26.082 1.00 91.62 73 TYR A C 1
ATOM 548 O O . TYR A 1 73 ? -5.417 -4.283 -25.422 1.00 91.62 73 TYR A O 1
ATOM 556 N N . SER A 1 74 ? -4.489 -4.879 -27.379 1.00 93.12 74 SER A N 1
ATOM 557 C CA . SER A 1 74 ? -4.827 -3.649 -28.119 1.00 93.12 74 SER A CA 1
ATOM 558 C C . SER A 1 74 ? -4.247 -2.374 -27.490 1.00 93.12 74 SER A C 1
ATOM 560 O O . SER A 1 74 ? -4.838 -1.300 -27.582 1.00 93.12 74 SER A O 1
ATOM 562 N N . ILE A 1 75 ? -3.087 -2.496 -26.841 1.00 93.44 75 ILE A N 1
ATOM 563 C CA . ILE A 1 75 ? -2.353 -1.380 -26.246 1.00 93.44 75 ILE A CA 1
ATOM 564 C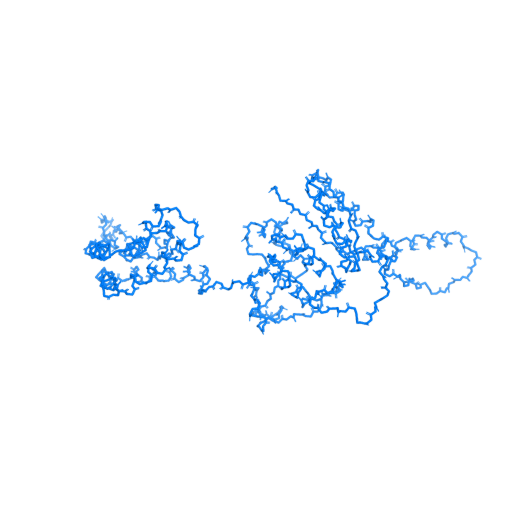 C . ILE A 1 75 ? -1.182 -1.037 -27.165 1.00 93.44 75 ILE A C 1
ATOM 566 O O . ILE A 1 75 ? -0.451 -1.917 -27.616 1.00 93.44 75 ILE A O 1
ATOM 570 N N . CYS A 1 76 ? -0.995 0.252 -27.431 1.00 94.69 76 CYS A N 1
ATOM 571 C CA . CYS A 1 76 ? 0.172 0.741 -28.151 1.00 94.69 76 CYS A CA 1
ATOM 572 C C . CYS A 1 76 ? 1.320 0.983 -27.163 1.00 94.69 76 CYS A C 1
ATOM 574 O O . CYS A 1 76 ? 1.106 1.556 -26.093 1.00 94.69 76 CYS A O 1
ATOM 576 N N . ALA A 1 77 ? 2.531 0.566 -27.526 1.00 95.69 77 ALA A N 1
ATOM 577 C CA . ALA A 1 77 ? 3.749 0.843 -26.775 1.00 95.69 77 ALA A CA 1
ATOM 578 C C . ALA A 1 77 ? 4.646 1.791 -27.580 1.00 95.69 77 ALA A C 1
ATOM 580 O O . ALA A 1 77 ? 4.758 1.646 -28.795 1.00 95.69 77 ALA A O 1
ATOM 581 N N . ALA A 1 78 ? 5.303 2.743 -26.917 1.00 96.69 78 ALA A N 1
ATOM 582 C CA . ALA A 1 78 ? 6.224 3.679 -27.566 1.00 96.69 78 ALA A CA 1
ATOM 583 C C . ALA A 1 78 ? 7.603 3.635 -26.915 1.00 96.69 78 ALA A C 1
ATOM 585 O O . ALA A 1 78 ? 7.727 3.719 -25.695 1.00 96.69 78 ALA A O 1
ATOM 586 N N . GLN A 1 79 ? 8.650 3.523 -27.730 1.00 96.56 79 GLN A N 1
ATOM 587 C CA . GLN A 1 79 ? 10.021 3.487 -27.238 1.00 96.56 79 GLN A CA 1
ATOM 588 C C . GLN A 1 79 ? 10.534 4.887 -26.908 1.00 96.56 79 GLN A C 1
ATOM 590 O O . GLN A 1 79 ? 10.428 5.804 -27.721 1.00 96.56 79 GLN A O 1
ATOM 595 N N . ILE A 1 80 ? 11.190 5.013 -25.755 1.00 95.38 80 ILE A N 1
ATOM 596 C CA . ILE A 1 80 ? 11.947 6.204 -25.379 1.00 95.38 80 ILE A CA 1
ATOM 597 C C . ILE A 1 80 ? 13.329 5.779 -24.891 1.00 95.38 80 ILE A C 1
ATOM 599 O O . ILE A 1 80 ? 13.467 4.922 -24.019 1.00 95.38 80 ILE A O 1
ATOM 603 N N . LEU A 1 81 ? 14.364 6.396 -25.455 1.00 92.88 81 LEU A N 1
ATOM 604 C CA . LEU A 1 81 ? 15.751 6.172 -25.068 1.00 92.88 81 LEU A CA 1
ATOM 605 C C . LEU A 1 81 ? 16.317 7.447 -24.458 1.00 92.88 81 LEU A C 1
ATOM 607 O O . LEU A 1 81 ? 16.261 8.505 -25.080 1.00 92.88 81 LEU A O 1
ATOM 611 N N . VAL A 1 82 ? 16.876 7.333 -23.257 1.00 90.44 82 VAL A N 1
ATOM 612 C CA . VAL A 1 82 ? 17.418 8.476 -22.510 1.00 90.44 82 VAL A CA 1
ATOM 613 C C . VAL A 1 82 ? 18.846 8.219 -22.064 1.00 90.44 82 VAL A C 1
ATOM 615 O O . VAL A 1 82 ? 19.255 7.085 -21.829 1.00 90.44 82 VAL A O 1
ATOM 618 N N . THR A 1 83 ? 19.626 9.276 -21.912 1.00 85.50 83 THR A N 1
ATOM 619 C CA . THR A 1 83 ? 20.933 9.241 -21.255 1.00 85.50 83 THR A CA 1
ATOM 620 C C . THR A 1 83 ? 20.880 10.045 -19.962 1.00 85.50 83 THR A C 1
ATOM 622 O O . THR A 1 83 ? 20.032 10.922 -19.800 1.00 85.50 83 THR A O 1
ATOM 625 N N . ASN A 1 84 ? 21.815 9.806 -19.036 1.00 75.50 84 ASN A N 1
ATOM 626 C CA . ASN A 1 84 ? 21.906 10.614 -17.814 1.00 75.50 84 ASN A CA 1
ATOM 627 C C . ASN A 1 84 ? 22.067 12.119 -18.134 1.00 75.50 84 ASN A C 1
ATOM 629 O O . ASN A 1 84 ? 21.493 12.969 -17.457 1.00 75.50 84 ASN A O 1
ATOM 633 N N . LEU A 1 85 ? 22.776 12.443 -19.225 1.00 78.12 85 LEU A N 1
ATOM 634 C CA . LEU A 1 85 ? 22.994 13.812 -19.708 1.00 78.12 85 LEU A CA 1
ATOM 635 C C . LEU A 1 85 ? 21.700 14.530 -20.109 1.00 78.12 85 LEU A C 1
ATOM 637 O O . LEU A 1 85 ? 21.617 15.749 -19.967 1.00 78.12 85 LEU A O 1
ATOM 641 N N . ASP A 1 86 ? 20.680 13.801 -20.563 1.00 82.94 86 ASP A N 1
ATOM 642 C CA . ASP A 1 86 ? 19.411 14.409 -20.978 1.00 82.94 86 ASP A CA 1
ATOM 643 C C . ASP A 1 86 ? 18.635 14.994 -19.799 1.00 82.94 86 ASP A C 1
ATOM 645 O O . ASP A 1 86 ? 17.848 15.919 -19.978 1.00 82.94 86 ASP A O 1
ATOM 649 N N . PHE A 1 87 ? 18.923 14.529 -18.583 1.00 81.00 87 PHE A N 1
ATOM 650 C CA . PHE A 1 87 ? 18.320 15.075 -17.381 1.00 81.00 87 PHE A CA 1
ATOM 651 C C . PHE A 1 87 ? 19.123 16.218 -16.733 1.00 81.00 87 PHE A C 1
ATOM 653 O O . PHE A 1 87 ? 18.659 16.825 -15.767 1.00 81.00 87 PHE A O 1
ATOM 660 N N . HIS A 1 88 ? 20.334 16.515 -17.210 1.00 80.50 88 HIS A N 1
ATOM 661 C CA . HIS A 1 88 ? 21.103 17.673 -16.736 1.00 80.50 88 HIS A CA 1
ATOM 662 C C . HIS A 1 88 ? 20.675 18.972 -17.432 1.00 80.50 88 HIS A C 1
ATOM 664 O O . HIS A 1 88 ? 20.770 20.048 -16.847 1.00 80.50 88 HIS A O 1
ATOM 670 N N . ASP A 1 89 ? 20.155 18.869 -18.652 1.00 85.69 89 ASP A N 1
ATOM 671 C CA . ASP A 1 89 ? 19.661 19.994 -19.440 1.00 85.69 89 ASP A CA 1
ATOM 672 C C . ASP A 1 89 ? 18.167 20.232 -19.154 1.00 85.69 89 ASP A C 1
ATOM 674 O O . ASP A 1 89 ? 17.332 19.337 -19.299 1.00 85.69 89 ASP A O 1
ATOM 678 N N . GLU A 1 90 ? 17.806 21.443 -18.717 1.00 88.12 90 GLU A N 1
ATOM 679 C CA . GLU A 1 90 ? 16.410 21.787 -18.422 1.00 88.12 90 GLU A CA 1
ATOM 680 C C . GLU A 1 90 ? 15.482 21.677 -19.634 1.00 88.12 90 GLU A C 1
ATOM 682 O O . GLU A 1 90 ? 14.322 21.292 -19.491 1.00 88.12 90 GLU A O 1
ATOM 687 N N . GLN A 1 91 ? 15.966 22.049 -20.817 1.00 91.94 91 GLN A N 1
ATOM 688 C CA . GLN A 1 91 ? 15.166 22.059 -22.031 1.00 91.94 91 GLN A CA 1
ATOM 689 C C . GLN A 1 91 ? 14.889 20.630 -22.488 1.00 91.94 91 GLN A C 1
ATOM 691 O O . GLN A 1 91 ? 13.753 20.294 -22.824 1.00 91.94 91 GLN A O 1
ATOM 696 N N . LYS A 1 92 ? 15.906 19.763 -22.444 1.00 89.69 92 LYS A N 1
ATOM 697 C CA . LYS A 1 92 ? 15.736 18.337 -22.750 1.00 89.69 92 LYS A CA 1
ATOM 698 C C . LYS A 1 92 ? 14.771 17.655 -21.784 1.00 89.69 92 LYS A C 1
ATOM 700 O O . LYS A 1 92 ? 13.895 16.924 -22.240 1.00 89.69 92 LYS A O 1
ATOM 705 N N . ARG A 1 93 ? 14.866 17.958 -20.485 1.00 89.25 93 ARG A N 1
ATOM 706 C CA . ARG A 1 93 ? 13.912 17.487 -19.468 1.00 89.25 93 ARG A CA 1
ATOM 707 C C . ARG A 1 93 ? 12.474 17.883 -19.781 1.00 89.25 93 ARG A C 1
ATOM 709 O O . ARG A 1 93 ? 11.597 17.025 -19.821 1.00 89.25 93 ARG A O 1
ATOM 716 N N . ARG A 1 94 ? 12.232 19.164 -20.081 1.00 91.44 94 ARG A N 1
ATOM 717 C CA . ARG A 1 94 ? 10.894 19.656 -20.460 1.00 91.44 94 ARG A CA 1
ATOM 718 C C . ARG A 1 94 ? 10.361 18.962 -21.714 1.00 91.44 94 ARG A C 1
ATOM 720 O O . ARG A 1 94 ? 9.194 18.586 -21.744 1.00 91.44 94 ARG A O 1
ATOM 727 N N . ASN A 1 95 ? 11.209 18.754 -22.721 1.00 93.88 95 ASN A N 1
ATOM 728 C CA . ASN A 1 95 ? 10.825 18.052 -23.947 1.00 93.88 95 ASN A CA 1
ATOM 729 C C . ASN A 1 95 ? 10.465 16.581 -23.677 1.00 93.88 95 ASN A C 1
ATOM 731 O O . ASN A 1 95 ? 9.462 16.087 -24.195 1.00 93.88 95 ASN A O 1
ATOM 735 N N . LEU A 1 96 ? 11.255 15.890 -22.849 1.00 93.31 96 LEU A N 1
ATOM 736 C CA . LEU A 1 96 ? 10.987 14.511 -22.440 1.00 93.31 96 LEU A CA 1
ATOM 737 C C . LEU A 1 96 ? 9.662 14.409 -21.675 1.00 93.31 96 LEU A C 1
ATOM 739 O O . LEU A 1 96 ? 8.820 13.587 -22.024 1.00 93.31 96 LEU A O 1
ATOM 743 N N . ASN A 1 97 ? 9.454 15.276 -20.685 1.00 93.81 97 ASN A N 1
ATOM 744 C CA . ASN A 1 97 ? 8.230 15.328 -19.888 1.00 93.81 97 ASN A CA 1
ATOM 745 C C . ASN A 1 97 ? 6.991 15.608 -20.763 1.00 93.81 97 ASN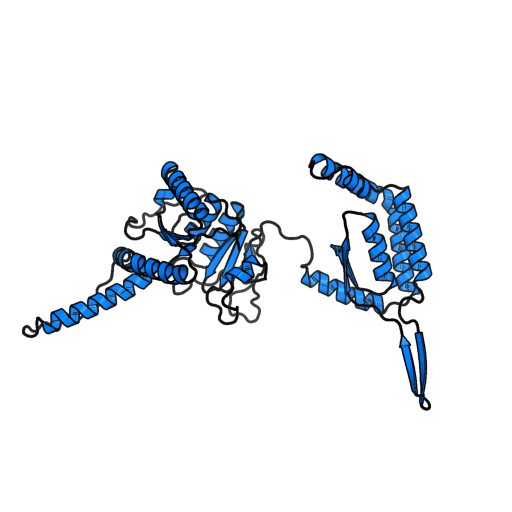 A C 1
ATOM 747 O O . ASN A 1 97 ? 5.994 14.892 -20.672 1.00 93.81 97 ASN A O 1
ATOM 751 N N . GLY A 1 98 ? 7.084 16.570 -21.690 1.00 95.69 98 GLY A N 1
ATOM 752 C CA . GLY A 1 98 ? 6.020 16.849 -22.657 1.00 95.69 98 GLY A CA 1
ATOM 753 C C . GLY A 1 98 ? 5.706 15.652 -23.560 1.00 95.69 98 GLY A C 1
ATOM 754 O O . GLY A 1 98 ? 4.539 15.336 -23.778 1.00 95.69 98 GLY A O 1
ATOM 755 N N . THR A 1 99 ? 6.737 14.941 -24.024 1.00 96.56 99 THR A N 1
ATOM 756 C CA . THR A 1 99 ? 6.572 13.728 -24.844 1.00 96.56 99 THR A CA 1
ATOM 757 C C . THR A 1 99 ? 5.883 12.613 -24.058 1.00 96.56 99 THR A C 1
ATOM 759 O O . THR A 1 99 ? 4.944 11.999 -24.556 1.00 96.56 99 THR A O 1
ATOM 762 N N . LEU A 1 100 ? 6.314 12.368 -22.817 1.00 96.31 100 LEU A N 1
ATOM 763 C CA . LEU A 1 100 ? 5.719 11.356 -21.942 1.00 96.31 100 LEU A CA 1
ATOM 764 C C . LEU A 1 100 ? 4.245 11.654 -21.651 1.00 96.31 100 LEU A C 1
ATOM 766 O O . LEU A 1 100 ? 3.411 10.764 -21.797 1.00 96.31 100 LEU A O 1
ATOM 770 N N . HIS A 1 101 ? 3.903 12.898 -21.306 1.00 95.62 101 HIS A N 1
ATOM 771 C CA . HIS A 1 101 ? 2.509 13.278 -21.069 1.00 95.62 101 HIS A CA 1
ATOM 772 C C . HIS A 1 101 ? 1.627 13.116 -22.306 1.00 95.62 101 HIS A C 1
ATOM 774 O O . HIS A 1 101 ? 0.485 12.679 -22.177 1.00 95.62 101 HIS A O 1
ATOM 780 N N . GLU A 1 102 ? 2.130 13.445 -23.495 1.00 96.88 102 GLU A N 1
ATOM 781 C CA . GLU A 1 102 ? 1.348 13.300 -24.723 1.00 96.88 102 GLU A CA 1
ATOM 782 C C . GLU A 1 102 ? 1.085 11.823 -25.058 1.00 96.88 102 GLU A C 1
ATOM 784 O O . GLU A 1 102 ? -0.039 11.454 -25.393 1.00 96.88 102 GLU A O 1
ATOM 789 N N . LEU A 1 103 ? 2.084 10.950 -24.881 1.00 96.81 103 LEU A N 1
ATOM 790 C CA . LEU A 1 103 ? 1.908 9.502 -25.035 1.00 96.81 103 LEU A CA 1
ATOM 791 C C . LEU A 1 103 ? 0.866 8.945 -24.058 1.00 96.81 103 LEU A C 1
ATOM 793 O O . LEU A 1 103 ? -0.037 8.219 -24.477 1.00 96.81 103 LEU A O 1
ATOM 797 N N . LEU A 1 104 ? 0.947 9.328 -22.781 1.00 95.12 104 LEU A N 1
ATOM 798 C CA . LEU A 1 104 ? -0.003 8.886 -21.757 1.00 95.12 104 LEU A CA 1
ATOM 799 C C . LEU A 1 104 ? -1.434 9.357 -22.058 1.00 95.12 104 LEU A C 1
ATOM 801 O O . LEU A 1 104 ? -2.360 8.549 -21.997 1.00 95.12 104 LEU A O 1
ATOM 805 N N . ARG A 1 105 ? -1.615 10.607 -22.510 1.00 94.50 105 ARG A N 1
ATOM 806 C CA . ARG A 1 105 ? -2.920 11.139 -22.955 1.00 94.50 105 ARG A CA 1
ATOM 807 C C . ARG A 1 105 ? -3.528 10.355 -24.113 1.00 94.50 105 ARG A C 1
ATOM 809 O O . ARG A 1 105 ? -4.748 10.228 -24.198 1.00 94.50 105 ARG A O 1
ATOM 816 N N . MET A 1 106 ? -2.688 9.820 -24.996 1.00 94.75 106 MET A N 1
ATOM 817 C CA . MET A 1 106 ? -3.107 8.953 -26.099 1.00 94.75 106 MET A CA 1
ATOM 818 C C . MET A 1 106 ? -3.331 7.490 -25.674 1.00 94.75 106 MET A C 1
ATOM 820 O O . MET A 1 106 ? -3.610 6.650 -26.527 1.00 94.75 106 MET A O 1
ATOM 824 N N . ASN A 1 107 ? -3.242 7.166 -24.377 1.00 93.19 107 ASN A N 1
ATOM 825 C CA . ASN A 1 107 ? -3.269 5.801 -23.834 1.00 93.19 107 ASN A CA 1
ATOM 826 C C . ASN A 1 107 ? -2.165 4.891 -24.409 1.00 93.19 107 ASN A C 1
ATOM 828 O O . ASN A 1 107 ? -2.342 3.676 -24.524 1.00 93.19 107 ASN A O 1
ATOM 832 N N . ILE A 1 108 ? -1.025 5.476 -24.782 1.00 95.81 108 ILE A N 1
ATOM 833 C CA . ILE A 1 108 ? 0.162 4.754 -25.239 1.00 95.81 108 ILE A CA 1
ATOM 834 C C . ILE A 1 108 ? 1.064 4.518 -24.029 1.00 95.81 108 ILE A C 1
ATOM 836 O O . ILE A 1 108 ? 1.336 5.452 -23.280 1.00 95.81 108 ILE A O 1
ATOM 840 N N . VAL A 1 109 ? 1.550 3.288 -23.850 1.00 96.75 109 VAL A N 1
ATOM 841 C CA . VAL A 1 109 ? 2.459 2.921 -22.754 1.00 96.75 109 VAL A CA 1
ATOM 842 C C . VAL A 1 109 ? 3.904 3.235 -23.157 1.00 96.75 109 VAL A C 1
ATOM 844 O O . VAL A 1 109 ? 4.443 2.578 -24.055 1.00 96.75 109 VAL A O 1
ATOM 847 N N . PRO A 1 110 ? 4.578 4.205 -22.514 1.00 97.38 110 PRO A N 1
ATOM 848 C CA . PRO A 1 110 ? 5.975 4.487 -22.803 1.00 97.38 110 PRO A CA 1
ATOM 849 C C . PRO A 1 110 ? 6.874 3.391 -22.219 1.00 97.38 110 PRO A C 1
ATOM 851 O O . PRO A 1 110 ? 6.793 3.072 -21.030 1.00 97.38 110 PRO A O 1
ATOM 854 N N . ILE A 1 111 ? 7.749 2.837 -23.056 1.00 97.06 111 ILE A N 1
ATOM 855 C CA . ILE A 1 111 ? 8.796 1.881 -22.690 1.00 97.06 111 ILE A CA 1
ATOM 856 C C . ILE A 1 111 ? 10.129 2.624 -22.716 1.00 97.06 111 ILE A C 1
ATOM 858 O O . ILE A 1 111 ? 10.686 2.900 -23.783 1.00 97.06 111 ILE A O 1
ATOM 862 N N . ILE A 1 112 ? 10.624 2.974 -21.533 1.00 95.44 112 ILE A N 1
ATOM 863 C CA . ILE A 1 112 ? 11.836 3.761 -21.345 1.00 95.44 112 ILE A CA 1
ATOM 864 C C . ILE A 1 112 ? 13.020 2.845 -21.029 1.00 95.44 112 ILE A C 1
ATOM 866 O O . ILE A 1 112 ? 12.933 1.947 -20.189 1.00 95.44 112 ILE A O 1
ATOM 870 N N . ASN A 1 113 ? 14.153 3.093 -21.680 1.00 91.56 113 ASN A N 1
ATOM 871 C CA . ASN A 1 113 ? 15.429 2.465 -21.342 1.00 91.56 113 ASN A CA 1
ATOM 872 C C . ASN A 1 113 ? 16.589 3.460 -21.511 1.00 91.56 113 ASN A C 1
ATOM 874 O O . ASN A 1 113 ? 16.451 4.499 -22.167 1.00 91.56 113 ASN A O 1
ATOM 878 N N . THR A 1 114 ? 17.748 3.143 -20.939 1.00 88.69 114 THR A N 1
ATOM 879 C CA . THR A 1 114 ? 18.974 3.901 -21.169 1.00 88.69 114 THR A CA 1
ATOM 880 C C . THR A 1 114 ? 19.483 3.698 -22.597 1.00 88.69 114 THR A C 1
ATOM 882 O O . THR A 1 114 ? 19.470 2.595 -23.149 1.00 88.69 114 THR A O 1
ATOM 885 N N . ASN A 1 115 ? 19.955 4.773 -23.229 1.00 88.94 115 ASN A N 1
ATOM 886 C CA . ASN A 1 115 ? 20.569 4.722 -24.552 1.00 88.94 115 ASN A CA 1
ATOM 887 C C . ASN A 1 115 ? 22.044 4.297 -24.465 1.00 88.94 115 ASN A C 1
ATOM 889 O O . ASN A 1 115 ? 22.948 5.054 -24.817 1.00 88.94 115 ASN A O 1
ATOM 893 N N . ASP A 1 116 ? 22.299 3.076 -23.994 1.00 83.50 116 ASP A N 1
ATOM 894 C CA . ASP A 1 116 ? 23.656 2.566 -23.742 1.00 83.50 116 ASP A CA 1
ATOM 895 C C . ASP A 1 116 ? 24.551 2.556 -24.996 1.00 83.50 116 ASP A C 1
ATOM 897 O O . ASP A 1 116 ? 25.776 2.513 -24.886 1.00 83.50 116 ASP A O 1
ATOM 901 N N . ALA A 1 117 ? 23.965 2.622 -26.196 1.00 83.44 117 ALA A N 1
ATOM 902 C CA . ALA A 1 117 ? 24.697 2.669 -27.458 1.00 83.44 117 ALA A CA 1
ATOM 903 C C . ALA A 1 117 ? 25.532 3.952 -27.629 1.00 83.44 117 ALA A C 1
ATOM 905 O O . ALA A 1 117 ? 26.548 3.923 -28.322 1.00 83.44 117 ALA A O 1
ATOM 906 N N . VAL A 1 118 ? 25.127 5.060 -26.996 1.00 84.12 118 VAL A N 1
ATOM 907 C CA . VAL A 1 118 ? 25.767 6.382 -27.151 1.00 84.12 118 VAL A CA 1
ATOM 908 C C . VAL A 1 118 ? 26.373 6.924 -25.855 1.00 84.12 118 VAL A C 1
ATOM 910 O O . VAL A 1 118 ? 26.940 8.015 -25.851 1.00 84.12 118 VAL A O 1
ATOM 913 N N . VAL A 1 119 ? 26.273 6.179 -24.748 1.00 73.44 119 VAL A N 1
ATOM 914 C CA . VAL A 1 119 ? 26.808 6.611 -23.449 1.00 73.44 119 VAL A CA 1
ATOM 915 C C . VAL A 1 119 ? 28.346 6.648 -23.501 1.00 73.44 119 VAL A C 1
ATOM 917 O O . VAL A 1 119 ? 28.968 5.632 -23.848 1.00 73.44 119 VAL A O 1
ATOM 920 N N . PRO A 1 120 ? 28.988 7.787 -23.162 1.00 65.62 120 PRO A N 1
ATOM 921 C CA . PRO A 1 120 ? 30.446 7.896 -23.116 1.00 65.62 120 PRO A CA 1
ATOM 922 C C . PRO A 1 120 ? 31.050 6.949 -22.060 1.00 65.62 120 PRO A C 1
ATOM 924 O O . PRO A 1 120 ? 30.333 6.462 -21.187 1.00 65.62 120 PRO A O 1
ATOM 927 N N . PRO A 1 121 ? 32.351 6.608 -22.147 1.00 59.03 121 PRO A N 1
ATOM 928 C CA . PRO A 1 121 ? 33.003 5.772 -21.139 1.00 59.03 121 PRO A CA 1
ATOM 929 C C . PRO A 1 121 ? 32.823 6.381 -19.736 1.00 59.03 121 PRO A C 1
ATOM 931 O O . PRO A 1 121 ? 32.799 7.605 -19.627 1.00 59.03 121 PRO A O 1
ATOM 934 N N . PRO A 1 122 ? 32.683 5.568 -18.673 1.00 56.03 122 PRO A N 1
ATOM 935 C CA . PRO A 1 122 ? 32.430 6.084 -17.332 1.00 56.03 122 PRO A CA 1
ATOM 936 C C . PRO A 1 122 ? 33.558 7.022 -16.887 1.00 56.03 122 PRO A C 1
ATOM 938 O O . PRO A 1 122 ? 34.695 6.589 -16.708 1.00 56.03 122 PRO A O 1
ATOM 941 N N . GLU A 1 123 ? 33.235 8.301 -16.694 1.00 48.75 123 GLU A N 1
ATOM 942 C CA . GLU A 1 123 ? 34.148 9.268 -16.090 1.00 48.75 123 GLU A CA 1
ATOM 943 C C . GLU A 1 123 ? 34.046 9.196 -14.556 1.00 48.75 123 GLU A C 1
ATOM 945 O O . GLU A 1 123 ? 32.935 9.239 -14.006 1.00 48.75 123 GLU A O 1
ATOM 950 N N . PRO A 1 124 ? 35.175 9.080 -13.833 1.00 40.28 124 PRO A N 1
ATOM 951 C CA . PRO A 1 124 ? 35.175 9.153 -12.380 1.00 40.28 124 PRO A CA 1
ATOM 952 C C . PRO A 1 124 ? 34.838 10.594 -11.961 1.00 40.28 124 PRO A C 1
ATOM 954 O O . PRO A 1 124 ? 35.544 11.518 -12.349 1.00 40.28 124 PRO A O 1
ATOM 957 N N . ASN A 1 125 ? 33.784 10.767 -11.150 1.00 43.69 125 ASN A N 1
ATOM 958 C CA . ASN A 1 125 ? 33.300 12.032 -10.547 1.00 43.69 125 ASN A CA 1
ATOM 959 C C . ASN A 1 125 ? 32.187 12.813 -11.280 1.00 43.69 125 ASN A C 1
ATOM 961 O O . ASN A 1 125 ? 32.138 14.037 -11.201 1.00 43.69 125 ASN A O 1
ATOM 965 N N . SER A 1 126 ? 31.224 12.133 -11.902 1.00 48.28 126 SER A N 1
ATOM 966 C CA . SER A 1 126 ? 29.969 12.750 -12.386 1.00 48.28 126 SER A CA 1
ATOM 967 C C . SER A 1 126 ? 28.808 12.689 -11.369 1.00 48.28 126 SER A C 1
ATOM 969 O O . SER A 1 126 ? 27.637 12.746 -11.740 1.00 48.28 126 SER A O 1
ATOM 971 N N . ASP A 1 127 ? 29.111 12.570 -10.072 1.00 43.06 127 ASP A N 1
ATOM 972 C CA . ASP A 1 127 ? 28.113 12.617 -8.997 1.00 43.06 127 ASP A CA 1
ATOM 973 C C . ASP A 1 127 ? 27.979 14.071 -8.502 1.00 43.06 127 ASP A C 1
ATOM 975 O O . ASP A 1 127 ? 28.744 14.534 -7.658 1.00 43.06 127 ASP A O 1
ATOM 979 N N . LEU A 1 128 ? 27.029 14.822 -9.066 1.00 43.41 128 LEU A N 1
ATOM 980 C CA . LEU A 1 128 ? 26.665 16.162 -8.588 1.00 43.41 128 LEU A CA 1
ATOM 981 C C . LEU A 1 128 ? 25.762 16.081 -7.343 1.00 43.41 128 LEU A C 1
ATOM 983 O O . LEU A 1 128 ? 24.934 15.182 -7.200 1.00 43.41 128 LEU A O 1
ATOM 987 N N . GLN A 1 129 ? 25.929 17.055 -6.446 1.00 40.88 129 GLN A N 1
ATOM 988 C CA . GLN A 1 129 ? 25.254 17.182 -5.151 1.00 40.88 129 GLN A CA 1
ATOM 989 C C . GLN A 1 129 ? 23.718 17.066 -5.232 1.00 40.88 129 GLN A C 1
ATOM 991 O O . GLN A 1 129 ? 23.056 17.865 -5.887 1.00 40.88 129 GLN A O 1
ATOM 996 N N . GLY A 1 130 ? 23.155 16.103 -4.493 1.00 43.88 130 GLY A N 1
ATOM 997 C CA . GLY A 1 130 ? 21.726 16.032 -4.143 1.00 43.88 130 GLY A CA 1
ATOM 998 C C . GLY A 1 130 ? 20.803 15.258 -5.095 1.00 43.88 130 GLY A C 1
ATOM 999 O O . GLY A 1 130 ? 19.668 14.972 -4.719 1.00 43.88 130 GLY A O 1
ATOM 1000 N N . VAL A 1 131 ? 21.263 14.867 -6.288 1.00 50.44 131 VAL A N 1
ATOM 1001 C CA . VAL A 1 131 ? 20.469 14.101 -7.272 1.00 50.44 131 VAL A CA 1
ATOM 1002 C C . VAL A 1 131 ? 21.069 12.706 -7.444 1.00 50.44 131 VAL A C 1
ATOM 1004 O O . VAL A 1 131 ? 22.289 12.561 -7.517 1.00 50.44 131 VAL A O 1
ATOM 1007 N N . ILE A 1 132 ? 20.239 11.659 -7.510 1.00 46.50 132 ILE A N 1
ATOM 1008 C CA . ILE A 1 132 ? 20.744 10.311 -7.796 1.00 46.50 132 ILE A CA 1
ATOM 1009 C C . ILE A 1 132 ? 21.280 10.264 -9.233 1.00 46.50 132 ILE A C 1
ATOM 1011 O O . ILE A 1 132 ? 20.571 10.563 -10.194 1.00 46.50 132 ILE A O 1
ATOM 1015 N N . SER A 1 133 ? 22.547 9.875 -9.369 1.00 52.00 133 SER A N 1
ATOM 1016 C CA . SER A 1 133 ? 23.185 9.621 -10.661 1.00 52.00 133 SER A CA 1
ATOM 1017 C C . SER A 1 133 ? 22.512 8.432 -11.347 1.00 52.00 133 SER A C 1
ATOM 1019 O O . SER A 1 133 ? 22.428 7.350 -10.763 1.00 52.00 133 SER A O 1
ATOM 1021 N N . VAL A 1 134 ? 22.029 8.616 -12.581 1.00 54.75 134 VAL A N 1
ATOM 1022 C CA . VAL A 1 134 ? 21.371 7.557 -13.362 1.00 54.75 134 VAL A CA 1
ATOM 1023 C C . VAL A 1 134 ? 22.437 6.598 -13.895 1.00 54.75 134 VAL A C 1
ATOM 1025 O O . VAL A 1 134 ? 22.892 6.707 -15.033 1.00 54.75 134 VAL A O 1
ATOM 1028 N N . LYS A 1 135 ? 22.895 5.700 -13.020 1.00 59.69 135 LYS A N 1
ATOM 1029 C CA . LYS A 1 135 ? 23.864 4.634 -13.326 1.00 59.69 135 LYS A CA 1
ATOM 1030 C C . LYS A 1 135 ? 23.175 3.292 -13.587 1.00 59.69 135 LYS A C 1
ATOM 1032 O O . LYS A 1 135 ? 23.739 2.440 -14.267 1.00 59.69 135 LYS A O 1
ATOM 1037 N N . ASP A 1 136 ? 21.966 3.115 -13.063 1.00 73.00 136 ASP A N 1
ATOM 1038 C CA . ASP A 1 136 ? 21.113 1.947 -13.243 1.00 73.00 136 ASP A CA 1
ATOM 1039 C C . ASP A 1 136 ? 19.650 2.350 -13.492 1.00 73.00 136 ASP A C 1
ATOM 1041 O O . ASP A 1 136 ? 19.243 3.503 -13.313 1.00 73.00 136 ASP A O 1
ATOM 1045 N N . ASN A 1 137 ? 18.850 1.378 -13.929 1.00 84.69 137 ASN A N 1
ATOM 1046 C CA . ASN A 1 137 ? 17.438 1.600 -14.235 1.00 84.69 137 ASN A CA 1
ATOM 1047 C C . ASN A 1 137 ? 16.592 1.872 -12.986 1.00 84.69 137 ASN A C 1
ATOM 1049 O O . ASN A 1 137 ? 15.550 2.509 -13.106 1.00 84.69 137 ASN A O 1
ATOM 1053 N N . ASP A 1 138 ? 17.058 1.462 -11.802 1.00 87.06 138 ASP A N 1
ATOM 1054 C CA . ASP A 1 138 ? 16.414 1.780 -10.524 1.00 87.06 138 ASP A CA 1
ATOM 1055 C C . ASP A 1 138 ? 16.447 3.301 -10.286 1.00 87.06 138 ASP A C 1
ATOM 1057 O O . ASP A 1 138 ? 15.417 3.929 -10.031 1.00 87.06 138 ASP A O 1
ATOM 1061 N N . SER A 1 139 ? 17.618 3.920 -10.475 1.00 86.56 139 SER A N 1
ATOM 1062 C CA . SER A 1 139 ? 17.801 5.372 -10.384 1.00 86.56 139 SER A CA 1
ATOM 1063 C C . SER A 1 139 ? 17.048 6.131 -11.480 1.00 86.56 139 SER A C 1
ATOM 1065 O O . SER A 1 139 ? 16.485 7.196 -11.219 1.00 86.56 139 SER A O 1
ATOM 1067 N N . LEU A 1 140 ? 17.012 5.587 -12.704 1.00 88.75 140 LEU A N 1
ATOM 1068 C CA . LEU A 1 140 ? 16.231 6.155 -13.807 1.00 88.75 140 LEU A CA 1
ATOM 1069 C C . LEU A 1 140 ? 14.733 6.170 -13.479 1.00 88.75 140 LEU A C 1
ATOM 1071 O O . LEU A 1 140 ? 14.074 7.193 -13.659 1.00 88.75 140 LEU A O 1
ATOM 1075 N N . ALA A 1 141 ? 14.208 5.045 -12.990 1.00 92.50 141 ALA A N 1
ATOM 1076 C CA . ALA A 1 141 ? 12.803 4.899 -12.646 1.00 92.50 141 ALA A CA 1
ATOM 1077 C C . ALA A 1 141 ? 12.407 5.833 -11.502 1.00 92.50 141 ALA A C 1
ATOM 1079 O O . ALA A 1 141 ? 11.415 6.543 -11.632 1.00 92.50 141 ALA A O 1
ATOM 1080 N N . ALA A 1 142 ? 13.218 5.914 -10.443 1.00 92.12 142 ALA A N 1
ATOM 1081 C CA . ALA A 1 142 ? 13.002 6.861 -9.352 1.00 92.12 142 ALA A CA 1
ATOM 1082 C C . ALA A 1 142 ? 12.975 8.314 -9.844 1.00 92.12 142 ALA A C 1
ATOM 1084 O O . ALA A 1 142 ? 12.068 9.069 -9.496 1.00 92.12 142 ALA A O 1
ATOM 1085 N N . ARG A 1 143 ? 13.923 8.699 -10.707 1.00 90.50 143 ARG A N 1
ATOM 1086 C CA . ARG A 1 143 ? 13.989 10.054 -11.266 1.00 90.50 143 ARG A CA 1
ATOM 1087 C C . ARG A 1 143 ? 12.764 10.406 -12.100 1.00 90.50 143 ARG A C 1
ATOM 1089 O O . ARG A 1 143 ? 12.161 11.452 -11.875 1.00 90.50 143 ARG A O 1
ATOM 1096 N N . LEU A 1 144 ? 12.390 9.529 -13.031 1.00 92.81 144 LEU A N 1
ATOM 1097 C CA . LEU A 1 144 ? 11.204 9.713 -13.869 1.00 92.81 144 LEU A CA 1
ATOM 1098 C C . LEU A 1 144 ? 9.927 9.766 -13.036 1.00 92.81 144 LEU A C 1
ATOM 1100 O O . LEU A 1 144 ? 9.055 10.576 -13.327 1.00 92.81 144 LEU A O 1
ATOM 1104 N N . ALA A 1 145 ? 9.832 8.938 -11.998 1.00 94.06 145 ALA A N 1
ATOM 1105 C CA . ALA A 1 145 ? 8.687 8.896 -11.103 1.00 94.06 145 ALA A CA 1
ATOM 1106 C C . ALA A 1 145 ? 8.450 10.252 -10.415 1.00 94.06 145 ALA A C 1
ATOM 1108 O O . ALA A 1 145 ? 7.355 10.810 -10.494 1.00 94.06 145 ALA A O 1
ATOM 1109 N N . VAL A 1 146 ? 9.504 10.850 -9.853 1.00 92.38 146 VAL A N 1
ATOM 1110 C CA . VAL A 1 146 ? 9.429 12.181 -9.226 1.00 92.38 146 VAL A CA 1
ATOM 1111 C C . VAL A 1 146 ? 9.162 13.280 -10.257 1.00 92.38 146 VAL A C 1
ATOM 1113 O O . VAL A 1 146 ? 8.337 14.163 -10.029 1.00 92.38 146 VAL A O 1
ATOM 1116 N N . GLU A 1 147 ? 9.823 13.234 -11.415 1.00 90.50 147 GLU A N 1
ATOM 1117 C CA . GLU A 1 147 ? 9.694 14.267 -12.451 1.00 90.50 147 GLU A CA 1
ATOM 1118 C C . GLU A 1 147 ? 8.312 14.271 -13.122 1.00 90.50 147 GLU A C 1
ATOM 1120 O O . GLU A 1 147 ? 7.763 15.334 -13.416 1.00 90.50 147 GLU A O 1
ATOM 1125 N N . MET A 1 148 ? 7.718 13.091 -13.302 1.00 92.38 148 MET A N 1
ATOM 1126 C CA . MET A 1 148 ? 6.356 12.913 -13.810 1.00 92.38 148 MET A CA 1
ATOM 1127 C C . MET A 1 148 ? 5.290 12.978 -12.707 1.00 92.38 148 MET A C 1
ATOM 1129 O O . MET A 1 148 ? 4.107 12.857 -13.016 1.00 92.38 148 MET A O 1
ATOM 1133 N N . LYS A 1 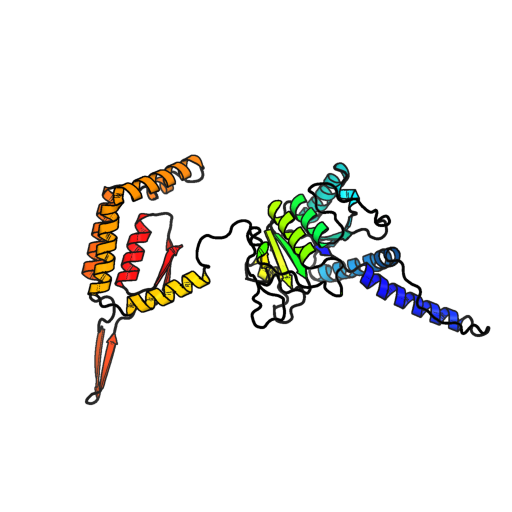149 ? 5.688 13.181 -11.440 1.00 92.56 149 LYS A N 1
ATOM 1134 C CA . LYS A 1 149 ? 4.804 13.202 -10.261 1.00 92.56 149 LYS A CA 1
ATOM 1135 C C . LYS A 1 149 ? 3.895 11.973 -10.186 1.00 92.56 149 LYS A C 1
ATOM 1137 O O . LYS A 1 149 ? 2.685 12.093 -10.015 1.00 92.56 149 LYS A O 1
ATOM 1142 N N . THR A 1 150 ? 4.474 10.791 -10.362 1.00 93.75 150 THR A N 1
ATOM 1143 C CA . THR A 1 150 ? 3.724 9.535 -10.312 1.00 93.75 150 THR A CA 1
ATOM 1144 C C . THR A 1 150 ? 3.241 9.237 -8.896 1.00 93.75 150 THR A C 1
ATOM 1146 O O . THR A 1 150 ? 3.984 9.449 -7.938 1.00 93.75 150 THR A O 1
ATOM 1149 N N . ASP A 1 151 ? 2.052 8.651 -8.769 1.00 93.50 151 ASP A N 1
ATOM 1150 C CA . ASP A 1 151 ? 1.514 8.245 -7.464 1.00 93.50 151 ASP A CA 1
ATOM 1151 C C . ASP A 1 151 ? 2.290 7.065 -6.851 1.00 93.50 151 ASP A C 1
ATOM 1153 O O . ASP A 1 151 ? 2.467 6.984 -5.632 1.00 93.50 151 ASP A O 1
ATOM 1157 N N . LEU A 1 152 ? 2.752 6.139 -7.701 1.00 95.25 152 LEU A N 1
ATOM 1158 C CA . LEU A 1 152 ? 3.349 4.870 -7.294 1.00 95.25 152 LEU A CA 1
ATOM 1159 C C . LEU A 1 152 ? 4.460 4.420 -8.253 1.00 95.25 152 LEU A C 1
ATOM 1161 O O . LEU A 1 152 ? 4.231 4.241 -9.449 1.00 95.25 152 LEU A O 1
ATOM 1165 N N . LEU A 1 153 ? 5.634 4.136 -7.694 1.00 96.12 153 LEU A N 1
ATOM 1166 C CA . LEU A 1 153 ? 6.743 3.448 -8.347 1.00 96.12 153 LEU A CA 1
ATOM 1167 C C . LEU A 1 153 ? 6.784 1.982 -7.894 1.00 96.12 153 LEU A C 1
ATOM 1169 O O . LEU A 1 153 ? 6.943 1.695 -6.709 1.00 96.12 153 LEU A O 1
ATOM 1173 N N . ILE A 1 154 ? 6.688 1.048 -8.842 1.00 95.25 154 ILE A N 1
ATOM 1174 C CA . ILE A 1 154 ? 6.812 -0.392 -8.577 1.00 95.25 154 ILE A CA 1
ATOM 1175 C C . ILE A 1 154 ? 8.155 -0.887 -9.119 1.00 95.25 154 ILE A C 1
ATOM 1177 O O . ILE A 1 154 ? 8.381 -0.892 -10.329 1.00 95.25 154 ILE A O 1
ATOM 1181 N N . VAL A 1 155 ? 9.032 -1.339 -8.226 1.00 92.81 155 VAL A N 1
ATOM 1182 C CA . VAL A 1 155 ? 10.331 -1.934 -8.552 1.00 92.81 155 VAL A CA 1
ATOM 1183 C C . VAL A 1 155 ? 10.212 -3.453 -8.462 1.00 92.81 155 VAL A C 1
ATOM 1185 O O . VAL A 1 155 ? 10.182 -4.026 -7.372 1.00 92.81 155 VAL A O 1
ATOM 1188 N N . LEU A 1 156 ? 10.138 -4.112 -9.619 1.00 90.31 156 LEU A N 1
ATOM 1189 C CA . LEU A 1 156 ? 10.085 -5.571 -9.712 1.00 90.31 156 LEU A CA 1
ATOM 1190 C C . LEU A 1 156 ? 11.496 -6.153 -9.862 1.00 90.31 156 LEU A C 1
ATOM 1192 O O . LEU A 1 156 ? 12.191 -5.852 -10.831 1.00 90.31 156 LEU A O 1
ATOM 1196 N N . SER A 1 157 ? 11.905 -7.006 -8.920 1.00 83.56 157 SER A N 1
ATOM 1197 C CA . SER A 1 157 ? 13.230 -7.648 -8.895 1.00 83.56 157 SER A CA 1
ATOM 1198 C C . SER A 1 157 ? 13.130 -9.165 -8.703 1.00 83.56 157 SER A C 1
ATOM 1200 O O . SER A 1 157 ? 12.052 -9.741 -8.627 1.00 83.56 157 SER A O 1
ATOM 1202 N N . ASP A 1 158 ? 14.277 -9.827 -8.622 1.00 79.31 158 ASP A N 1
ATOM 1203 C CA . ASP A 1 158 ? 14.464 -11.206 -8.156 1.00 79.31 158 ASP A CA 1
ATOM 1204 C C . ASP A 1 158 ? 14.378 -11.377 -6.623 1.00 79.31 158 ASP A C 1
ATOM 1206 O O . ASP A 1 158 ? 14.380 -12.507 -6.137 1.00 79.31 158 ASP A O 1
ATOM 1210 N N . VAL A 1 159 ? 14.284 -10.283 -5.860 1.00 79.56 159 VAL A N 1
ATOM 1211 C CA . VAL A 1 159 ? 14.163 -10.289 -4.392 1.00 79.56 159 VAL A CA 1
ATOM 1212 C C . VAL A 1 159 ? 12.710 -10.121 -3.950 1.00 79.56 159 VAL A C 1
ATOM 1214 O O . VAL A 1 159 ? 11.945 -9.416 -4.601 1.00 79.56 159 VAL A O 1
ATOM 1217 N N . GLU A 1 160 ? 12.328 -10.751 -2.836 1.00 81.19 160 GLU A N 1
ATOM 1218 C CA . GLU A 1 160 ? 10.977 -10.624 -2.257 1.00 81.19 160 GLU A CA 1
ATOM 1219 C C . GLU A 1 160 ? 10.673 -9.220 -1.738 1.00 81.19 160 GLU A C 1
ATOM 1221 O O . GLU A 1 160 ? 9.563 -8.736 -1.926 1.00 81.19 160 GLU A O 1
ATOM 1226 N N . GLY A 1 161 ? 11.669 -8.549 -1.168 1.00 85.44 161 GLY A N 1
ATOM 1227 C CA . GLY A 1 161 ? 11.571 -7.214 -0.592 1.00 85.44 161 GLY A CA 1
ATOM 1228 C C . GLY A 1 161 ? 12.719 -7.000 0.390 1.00 85.44 161 GLY A C 1
ATOM 1229 O O . GLY A 1 161 ? 13.776 -7.625 0.262 1.00 85.44 161 GLY A O 1
ATOM 1230 N N . LEU A 1 162 ? 12.522 -6.117 1.364 1.00 85.25 162 LEU A N 1
ATOM 1231 C CA . LEU A 1 162 ? 13.452 -5.914 2.471 1.00 85.25 162 LEU A CA 1
ATOM 1232 C C . LEU A 1 162 ? 13.158 -6.928 3.577 1.00 85.25 162 LEU A C 1
ATOM 1234 O O . LEU A 1 162 ? 12.000 -7.198 3.880 1.00 85.25 162 LEU A O 1
ATOM 1238 N N . PHE A 1 163 ? 14.208 -7.436 4.211 1.00 82.00 163 PHE A N 1
ATOM 1239 C CA . PHE A 1 163 ? 14.105 -8.326 5.364 1.00 82.00 163 PHE A CA 1
ATOM 1240 C C . PHE A 1 163 ? 14.695 -7.655 6.605 1.00 82.00 163 PHE A C 1
ATOM 1242 O O . PHE A 1 163 ? 15.605 -6.827 6.498 1.00 82.00 163 PHE A O 1
ATOM 1249 N N . ASP A 1 164 ? 14.175 -8.017 7.775 1.00 77.94 164 ASP A N 1
ATOM 1250 C CA . ASP A 1 164 ? 14.704 -7.577 9.074 1.00 77.94 164 ASP A CA 1
ATOM 1251 C C . ASP A 1 164 ? 16.060 -8.222 9.416 1.00 77.94 164 ASP A C 1
ATOM 1253 O O . ASP A 1 164 ? 16.860 -7.651 10.153 1.00 77.94 164 ASP A O 1
ATOM 1257 N N . SER A 1 165 ? 16.348 -9.376 8.817 1.00 72.25 165 SER A N 1
ATOM 1258 C CA . SER A 1 165 ? 17.591 -10.139 8.942 1.00 72.25 165 SER A CA 1
ATOM 1259 C C . SER A 1 165 ? 18.072 -10.604 7.560 1.00 72.25 165 SER A C 1
ATOM 1261 O O . SER A 1 165 ? 17.294 -10.591 6.604 1.00 72.25 165 SER A O 1
ATOM 1263 N N . PRO A 1 166 ? 19.344 -11.017 7.395 1.00 67.69 166 PRO A N 1
ATOM 1264 C CA . PRO A 1 166 ? 19.843 -11.512 6.115 1.00 67.69 166 PRO A CA 1
ATOM 1265 C C . PRO A 1 166 ? 18.949 -12.619 5.520 1.00 67.69 166 PRO A C 1
ATOM 1267 O O . PRO A 1 166 ? 18.639 -13.589 6.215 1.00 67.69 166 PRO A O 1
ATOM 1270 N N . PRO A 1 167 ? 18.553 -12.522 4.238 1.00 64.06 167 PRO A N 1
ATOM 1271 C CA . PRO A 1 167 ? 17.689 -13.519 3.614 1.00 64.06 167 PRO A CA 1
ATOM 1272 C C . PRO A 1 167 ? 18.371 -14.895 3.626 1.00 64.06 167 PRO A C 1
ATOM 1274 O O . PRO A 1 167 ? 19.480 -15.047 3.109 1.00 64.06 167 PRO A O 1
ATOM 1277 N N . GLY A 1 168 ? 17.713 -15.888 4.231 1.00 64.50 168 GLY A N 1
ATOM 1278 C CA . GLY A 1 168 ? 18.231 -17.253 4.390 1.00 64.50 168 GLY A CA 1
ATOM 1279 C C . GLY A 1 168 ? 18.533 -17.680 5.830 1.00 64.50 168 GLY A C 1
ATOM 1280 O O . GLY A 1 168 ? 18.848 -18.848 6.040 1.00 64.50 168 GLY A O 1
ATOM 1281 N N . SER A 1 169 ? 18.423 -16.786 6.819 1.00 70.81 169 SER A N 1
ATOM 1282 C CA . SER A 1 169 ? 18.301 -17.195 8.226 1.00 70.81 169 SER A CA 1
ATOM 1283 C C . SER A 1 169 ? 16.870 -17.638 8.541 1.00 70.81 169 SER A C 1
ATOM 1285 O O . SER A 1 169 ? 15.931 -17.027 8.032 1.00 70.81 169 SER A O 1
ATOM 1287 N N . ASP A 1 170 ? 16.699 -18.627 9.424 1.00 69.31 170 ASP A N 1
ATOM 1288 C CA . ASP A 1 170 ? 15.378 -19.151 9.826 1.00 69.31 170 ASP A CA 1
ATOM 1289 C C . ASP A 1 170 ? 14.442 -18.070 10.406 1.00 69.31 170 ASP A C 1
ATOM 1291 O O . ASP A 1 170 ? 13.222 -18.183 10.302 1.00 69.31 170 ASP A O 1
ATOM 1295 N N . ASP A 1 171 ? 15.012 -16.991 10.951 1.00 72.62 171 ASP A N 1
ATOM 1296 C CA . ASP A 1 171 ? 14.275 -15.877 11.557 1.00 72.62 171 ASP A CA 1
ATOM 1297 C C . ASP A 1 171 ? 14.029 -14.686 10.613 1.00 72.62 171 ASP A C 1
ATOM 1299 O O . ASP A 1 171 ? 13.441 -13.694 11.041 1.00 72.62 171 ASP A O 1
ATOM 1303 N N . ALA A 1 172 ? 14.461 -14.745 9.346 1.00 75.56 172 ALA A N 1
ATOM 1304 C CA . ALA A 1 172 ? 14.298 -13.619 8.425 1.00 75.56 172 ALA A CA 1
ATOM 1305 C C . ALA A 1 172 ? 12.820 -13.401 8.077 1.00 75.56 172 ALA A C 1
ATOM 1307 O O . ALA A 1 172 ? 12.181 -14.251 7.452 1.00 75.56 172 ALA A O 1
ATOM 1308 N N . LYS A 1 173 ? 12.284 -12.230 8.431 1.00 81.06 173 LYS A N 1
ATOM 1309 C CA . LYS A 1 173 ? 10.915 -11.829 8.102 1.00 81.06 173 LYS A CA 1
ATOM 1310 C C . LYS A 1 173 ? 10.919 -10.702 7.088 1.00 81.06 173 LYS A C 1
ATOM 1312 O O . LYS A 1 173 ? 11.701 -9.754 7.175 1.00 81.06 173 LYS A O 1
ATOM 1317 N N . LEU A 1 174 ? 10.011 -10.819 6.123 1.00 84.94 174 LEU A N 1
ATOM 1318 C CA . LEU A 1 174 ? 9.764 -9.773 5.144 1.00 84.94 174 LEU A CA 1
ATOM 1319 C C . LEU A 1 174 ? 9.183 -8.545 5.852 1.00 84.94 174 LEU A C 1
ATOM 1321 O O . LEU A 1 174 ? 8.241 -8.644 6.641 1.00 84.94 174 LEU A O 1
ATOM 1325 N N . ILE A 1 175 ? 9.747 -7.383 5.554 1.00 86.44 175 ILE A N 1
ATOM 1326 C CA . ILE A 1 175 ? 9.250 -6.097 6.020 1.00 86.44 175 ILE A CA 1
ATOM 1327 C C . ILE A 1 175 ? 8.151 -5.656 5.051 1.00 86.44 175 ILE A C 1
ATOM 1329 O O . ILE A 1 175 ? 8.446 -5.241 3.932 1.00 86.44 175 ILE A O 1
ATOM 1333 N N . ASP A 1 176 ? 6.890 -5.719 5.481 1.00 88.44 176 ASP A N 1
ATOM 1334 C CA . ASP A 1 176 ? 5.750 -5.270 4.665 1.00 88.44 176 ASP A CA 1
ATOM 1335 C C . ASP A 1 176 ? 5.790 -3.755 4.410 1.00 88.44 176 ASP A C 1
ATOM 1337 O O . ASP A 1 176 ? 5.453 -3.288 3.322 1.00 88.44 176 ASP A O 1
ATOM 1341 N N . ILE A 1 177 ? 6.179 -2.976 5.428 1.00 88.88 177 ILE A N 1
ATOM 1342 C CA . ILE A 1 177 ? 6.253 -1.514 5.360 1.00 88.88 177 ILE A CA 1
ATOM 1343 C C . ILE A 1 177 ? 7.576 -1.038 5.948 1.00 88.88 177 ILE A C 1
ATOM 1345 O O . ILE A 1 177 ? 7.875 -1.301 7.112 1.00 88.88 177 ILE A O 1
ATOM 1349 N N . PHE A 1 178 ? 8.343 -0.309 5.146 1.00 88.88 178 PHE A N 1
ATOM 1350 C CA . PHE A 1 178 ? 9.612 0.283 5.533 1.00 88.88 178 PHE A CA 1
ATOM 1351 C C . PHE A 1 178 ? 9.488 1.798 5.720 1.00 88.88 178 PHE A C 1
ATOM 1353 O O . PHE A 1 178 ? 8.876 2.496 4.905 1.00 88.88 178 PHE A O 1
ATOM 1360 N N . TYR A 1 179 ? 10.131 2.298 6.777 1.00 86.81 179 TYR A N 1
ATOM 1361 C CA . TYR A 1 179 ? 10.203 3.716 7.112 1.00 86.81 179 TYR A CA 1
ATOM 1362 C C . TYR A 1 179 ? 11.654 4.198 7.045 1.00 86.81 179 TYR A C 1
ATOM 1364 O O . TYR A 1 179 ? 12.530 3.526 7.594 1.00 86.81 179 TYR A O 1
ATOM 1372 N N . PRO A 1 180 ? 11.931 5.387 6.476 1.00 84.38 180 PRO A N 1
ATOM 1373 C CA . PRO A 1 180 ? 13.290 5.928 6.408 1.00 84.38 180 PRO A CA 1
ATOM 1374 C C . PRO A 1 180 ? 14.001 6.021 7.768 1.00 84.38 180 PRO A C 1
ATOM 1376 O O . PRO A 1 180 ? 15.211 5.834 7.844 1.00 84.38 180 PRO A O 1
ATOM 1379 N N . GLY A 1 181 ? 13.258 6.268 8.854 1.00 79.06 181 GLY A N 1
ATOM 1380 C CA . GLY A 1 181 ? 13.810 6.311 10.214 1.00 79.06 181 GLY A CA 1
ATOM 1381 C C . GLY A 1 181 ? 14.340 4.966 10.729 1.00 79.06 181 GLY A C 1
ATOM 1382 O O . GLY A 1 181 ? 15.205 4.951 11.599 1.00 79.06 181 GLY A O 1
ATOM 1383 N N . ASP A 1 182 ? 13.886 3.849 10.155 1.00 74.88 182 ASP A N 1
ATOM 1384 C CA . ASP A 1 182 ? 14.287 2.489 10.530 1.00 74.88 182 ASP A CA 1
ATOM 1385 C C . ASP A 1 182 ? 15.447 1.970 9.644 1.00 74.88 182 ASP A C 1
ATOM 1387 O O . ASP A 1 182 ? 15.756 0.782 9.620 1.00 74.88 182 ASP A O 1
ATOM 1391 N N . GLN A 1 183 ? 16.136 2.845 8.898 1.00 70.62 183 GLN A N 1
ATOM 1392 C CA . GLN A 1 183 ? 17.208 2.436 7.978 1.00 70.62 183 GLN A CA 1
ATOM 1393 C C . GLN A 1 183 ? 18.370 1.707 8.679 1.00 70.62 183 GLN A C 1
ATOM 1395 O O . GLN A 1 183 ? 19.021 0.865 8.065 1.00 70.62 183 GLN A O 1
ATOM 1400 N N . GLN A 1 184 ? 18.625 1.994 9.960 1.00 62.66 184 GLN A N 1
ATOM 1401 C CA . GLN A 1 184 ? 19.689 1.342 10.735 1.00 62.66 184 GLN A CA 1
ATOM 1402 C C . GLN A 1 184 ? 19.378 -0.114 11.111 1.00 62.66 184 GLN A C 1
ATOM 1404 O O . GLN A 1 184 ? 20.301 -0.846 11.460 1.00 62.66 184 GLN A O 1
ATOM 1409 N N . SER A 1 185 ? 18.112 -0.542 11.049 1.00 60.53 185 SER A N 1
ATOM 1410 C CA . SER A 1 185 ? 17.709 -1.913 11.384 1.00 60.53 185 SER A CA 1
ATOM 1411 C C . SER A 1 185 ? 17.604 -2.836 10.169 1.00 60.53 185 SER A C 1
ATOM 1413 O O . SER A 1 185 ? 17.261 -4.001 10.331 1.00 60.53 185 SER A O 1
ATOM 1415 N N . VAL A 1 186 ? 17.899 -2.350 8.958 1.00 64.75 186 VAL A N 1
ATOM 1416 C CA . VAL A 1 186 ? 17.846 -3.157 7.731 1.00 64.75 186 VAL A CA 1
ATOM 1417 C C . VAL A 1 186 ? 19.238 -3.641 7.351 1.00 64.75 186 VAL A C 1
ATOM 1419 O O . VAL A 1 186 ? 20.164 -2.849 7.181 1.00 64.75 186 VAL A O 1
ATOM 1422 N N . THR A 1 187 ? 19.374 -4.952 7.146 1.00 61.41 187 THR A N 1
ATOM 1423 C CA . THR A 1 187 ? 20.611 -5.545 6.626 1.00 61.41 187 THR A CA 1
ATOM 1424 C C . THR A 1 187 ? 20.492 -5.787 5.125 1.00 61.41 187 THR A C 1
ATOM 1426 O O . THR A 1 187 ? 19.663 -6.573 4.669 1.00 61.41 187 THR A O 1
ATOM 1429 N N . PHE A 1 188 ? 21.342 -5.135 4.331 1.00 63.84 188 PHE A N 1
ATOM 1430 C CA . PHE A 1 188 ? 21.383 -5.356 2.887 1.00 63.84 188 PHE A CA 1
ATOM 1431 C C . PHE A 1 188 ? 22.161 -6.639 2.566 1.00 63.84 188 PHE A C 1
ATOM 1433 O O . PHE A 1 188 ? 23.353 -6.745 2.854 1.00 63.84 188 PHE A O 1
ATOM 1440 N N . GLY A 1 189 ? 21.487 -7.615 1.952 1.00 55.44 189 GLY A N 1
ATOM 1441 C CA . GLY A 1 189 ? 22.135 -8.807 1.401 1.00 55.44 189 GLY A CA 1
ATOM 1442 C C . GLY A 1 189 ? 23.121 -8.480 0.268 1.00 55.44 189 GLY A C 1
ATOM 1443 O O . GLY A 1 189 ? 23.130 -7.383 -0.296 1.00 55.44 189 GLY A O 1
ATOM 1444 N N . THR A 1 190 ? 23.968 -9.448 -0.086 1.00 49.59 190 THR A N 1
ATOM 1445 C CA . THR A 1 190 ? 24.985 -9.303 -1.138 1.00 49.59 190 THR A CA 1
ATOM 1446 C C . THR A 1 190 ? 24.385 -9.272 -2.554 1.00 49.59 190 THR A C 1
ATOM 1448 O O . THR A 1 190 ? 23.287 -9.758 -2.810 1.00 49.59 190 THR A O 1
ATOM 1451 N N . LYS A 1 191 ? 25.116 -8.641 -3.489 1.00 49.91 191 LYS A N 1
ATOM 1452 C CA . LYS A 1 191 ? 24.706 -8.342 -4.878 1.00 49.91 191 LYS A CA 1
ATOM 1453 C C . LYS A 1 191 ? 24.177 -9.575 -5.635 1.00 49.91 191 LYS A C 1
ATOM 1455 O O . LYS A 1 191 ? 24.804 -10.632 -5.594 1.00 49.91 191 LYS A O 1
ATOM 1460 N N . SER A 1 192 ? 23.084 -9.414 -6.392 1.00 48.91 192 SER A N 1
ATOM 1461 C CA . SER A 1 192 ? 22.551 -10.480 -7.254 1.00 48.91 192 SER A CA 1
ATOM 1462 C C . SER A 1 192 ? 23.397 -10.691 -8.520 1.00 48.91 192 SER A C 1
ATOM 1464 O O . SER A 1 192 ? 24.151 -9.819 -8.952 1.00 48.91 192 SER A O 1
ATOM 1466 N N . ARG A 1 193 ? 23.291 -11.889 -9.112 1.00 41.31 193 ARG A N 1
ATOM 1467 C CA . ARG A 1 193 ? 24.143 -12.384 -10.213 1.00 41.31 193 ARG A CA 1
ATOM 1468 C C . ARG A 1 193 ? 23.897 -11.688 -11.563 1.00 41.31 193 ARG A C 1
ATOM 1470 O O . ARG A 1 193 ? 24.723 -11.825 -12.463 1.00 41.31 193 ARG A O 1
ATOM 1477 N N . VAL A 1 194 ? 22.766 -10.996 -11.726 1.00 44.22 194 VAL A N 1
ATOM 1478 C CA . VAL A 1 194 ? 22.269 -10.515 -13.033 1.00 44.22 194 VAL A CA 1
ATOM 1479 C C . VAL A 1 194 ? 22.052 -8.998 -13.120 1.00 44.22 194 VAL A C 1
ATOM 1481 O O . VAL A 1 194 ? 21.962 -8.477 -14.230 1.00 44.22 194 VAL A O 1
ATOM 1484 N N . GLY A 1 195 ? 22.010 -8.280 -11.992 1.00 46.59 195 GLY A N 1
ATOM 1485 C CA . GLY A 1 195 ? 21.833 -6.823 -11.943 1.00 46.59 195 GLY A CA 1
ATOM 1486 C C . GLY A 1 195 ? 23.135 -6.061 -11.678 1.00 46.59 195 GLY A C 1
ATOM 1487 O O . GLY A 1 195 ? 23.998 -6.525 -10.938 1.00 46.59 195 GLY A O 1
ATOM 1488 N N . MET A 1 196 ? 23.278 -4.862 -12.258 1.00 44.88 196 MET A N 1
ATOM 1489 C CA . MET A 1 196 ? 24.406 -3.960 -11.958 1.00 44.88 196 MET A CA 1
ATOM 1490 C C . MET A 1 196 ? 24.256 -3.259 -10.590 1.00 44.88 196 MET A C 1
ATOM 1492 O O . MET A 1 196 ? 25.262 -2.880 -9.990 1.00 44.88 196 MET A O 1
ATOM 1496 N N . GLY A 1 197 ? 23.021 -3.127 -10.084 1.00 55.62 197 GLY A N 1
ATOM 1497 C CA . GLY A 1 197 ? 22.675 -2.475 -8.815 1.00 55.62 197 GLY A CA 1
ATOM 1498 C C . GLY A 1 197 ? 22.200 -3.471 -7.749 1.00 55.62 197 GLY A C 1
ATOM 1499 O O . GLY A 1 197 ? 21.267 -4.246 -7.976 1.00 55.62 197 GLY A O 1
ATOM 1500 N N . GLY A 1 198 ? 22.857 -3.464 -6.584 1.00 69.88 198 GLY A N 1
ATOM 1501 C CA . GLY A 1 198 ? 22.485 -4.288 -5.425 1.00 69.88 198 GLY A CA 1
ATOM 1502 C C . GLY A 1 198 ? 21.247 -3.768 -4.682 1.00 69.88 198 GLY A C 1
ATOM 1503 O O . GLY A 1 198 ? 20.680 -2.740 -5.048 1.00 69.88 198 GLY A O 1
ATOM 1504 N N . MET A 1 199 ? 20.847 -4.458 -3.607 1.00 77.06 199 MET A N 1
ATOM 1505 C CA . MET A 1 199 ? 19.693 -4.063 -2.781 1.00 77.06 199 MET A CA 1
ATOM 1506 C C . MET A 1 199 ? 19.832 -2.637 -2.221 1.00 77.06 199 MET A C 1
ATOM 1508 O O . MET A 1 199 ? 18.869 -1.879 -2.196 1.00 77.06 199 MET A O 1
ATOM 1512 N N . GLU A 1 200 ? 21.049 -2.234 -1.858 1.00 78.44 200 GLU A N 1
ATOM 1513 C CA . GLU A 1 200 ? 21.355 -0.878 -1.393 1.00 78.44 200 GLU A CA 1
ATOM 1514 C C . GLU A 1 200 ? 20.991 0.205 -2.427 1.00 78.44 200 GLU A C 1
ATOM 1516 O O . GLU A 1 200 ? 20.403 1.226 -2.075 1.00 78.44 200 GLU A O 1
ATOM 1521 N N . ALA A 1 201 ? 21.275 -0.029 -3.715 1.00 78.94 201 ALA A N 1
ATOM 1522 C CA . ALA A 1 201 ? 20.947 0.918 -4.782 1.00 78.94 201 ALA A CA 1
ATOM 1523 C C . ALA A 1 201 ? 19.427 1.067 -4.956 1.00 78.94 201 ALA A C 1
ATOM 1525 O O . ALA A 1 201 ? 18.927 2.186 -5.063 1.00 78.94 201 ALA A O 1
ATOM 1526 N N . LYS A 1 202 ? 18.686 -0.048 -4.878 1.00 85.62 202 LYS A N 1
ATOM 1527 C CA . LYS A 1 202 ? 17.215 -0.065 -4.934 1.00 85.62 202 LYS A CA 1
ATOM 1528 C C . LYS A 1 202 ? 16.592 0.697 -3.775 1.00 85.62 202 LYS A C 1
ATOM 1530 O O . LYS A 1 202 ? 15.705 1.514 -3.994 1.00 85.62 202 LYS A O 1
ATOM 1535 N N . VAL A 1 203 ? 17.083 0.479 -2.554 1.00 87.06 203 VAL A N 1
ATOM 1536 C CA . VAL A 1 203 ? 16.598 1.212 -1.376 1.00 87.06 203 VAL A CA 1
ATOM 1537 C C . VAL A 1 203 ? 16.936 2.691 -1.470 1.00 87.06 203 VAL A C 1
ATOM 1539 O O . VAL A 1 203 ? 16.083 3.520 -1.172 1.00 87.06 203 VAL A O 1
ATOM 1542 N N . LYS A 1 204 ? 18.130 3.051 -1.950 1.00 86.31 204 LYS A N 1
ATOM 1543 C CA . LYS A 1 204 ? 18.495 4.454 -2.171 1.00 86.31 204 LYS A CA 1
ATOM 1544 C C . LYS A 1 204 ? 17.582 5.132 -3.199 1.00 86.31 204 LYS A C 1
ATOM 1546 O O . LYS A 1 204 ? 17.123 6.244 -2.951 1.00 86.31 204 LYS A O 1
ATOM 1551 N N . ALA A 1 205 ? 17.298 4.465 -4.318 1.00 88.94 205 ALA A N 1
ATOM 1552 C CA . ALA A 1 205 ? 16.372 4.953 -5.338 1.00 88.94 205 ALA A CA 1
ATOM 1553 C C . ALA A 1 205 ? 14.943 5.099 -4.786 1.00 88.94 205 ALA A C 1
ATOM 1555 O O . ALA A 1 205 ? 14.316 6.140 -4.977 1.00 88.94 205 ALA A O 1
ATOM 1556 N N . ALA A 1 206 ? 14.466 4.104 -4.033 1.00 91.12 206 ALA A N 1
ATOM 1557 C CA . ALA A 1 206 ? 13.153 4.125 -3.395 1.00 91.12 206 ALA A CA 1
ATOM 1558 C C . ALA A 1 206 ? 13.018 5.257 -2.365 1.00 91.12 206 ALA A C 1
ATOM 1560 O O . ALA A 1 206 ? 12.033 5.986 -2.381 1.00 91.12 206 ALA A O 1
ATOM 1561 N N . LEU A 1 207 ? 14.025 5.454 -1.510 1.00 90.50 207 LEU A N 1
ATOM 1562 C CA . LEU A 1 207 ? 14.054 6.536 -0.524 1.00 90.50 207 LEU A CA 1
ATOM 1563 C C . LEU A 1 207 ? 14.017 7.919 -1.175 1.00 90.50 207 LEU A C 1
ATOM 1565 O O . LEU A 1 207 ? 13.330 8.810 -0.686 1.00 90.50 207 LEU A O 1
ATOM 1569 N N . TRP A 1 208 ? 14.738 8.106 -2.278 1.00 90.81 208 TRP A N 1
ATOM 1570 C CA . TRP A 1 208 ? 14.742 9.380 -2.993 1.00 90.81 208 TRP A CA 1
ATOM 1571 C C . TRP A 1 208 ? 13.417 9.644 -3.710 1.00 90.81 208 TRP A C 1
ATOM 1573 O O . TRP A 1 208 ? 12.920 10.765 -3.665 1.00 90.81 208 TRP A O 1
ATOM 1583 N N . ALA A 1 209 ? 12.811 8.618 -4.317 1.00 92.69 209 ALA A N 1
ATOM 1584 C CA . ALA A 1 209 ? 11.473 8.738 -4.893 1.00 92.69 209 ALA A CA 1
ATOM 1585 C C . ALA A 1 209 ? 10.421 9.057 -3.817 1.00 92.69 209 ALA A C 1
ATOM 1587 O O . ALA A 1 209 ? 9.589 9.939 -4.027 1.00 92.69 209 ALA A O 1
ATOM 1588 N N . LEU A 1 210 ? 10.526 8.420 -2.645 1.00 93.19 210 LEU A N 1
ATOM 1589 C CA . LEU A 1 210 ? 9.680 8.698 -1.486 1.00 93.19 210 LEU A CA 1
ATOM 1590 C C . LEU A 1 210 ? 9.792 10.160 -1.037 1.00 93.19 210 LEU A C 1
ATOM 1592 O O . LEU A 1 210 ? 8.777 10.840 -0.961 1.00 93.19 210 LEU A O 1
ATOM 1596 N N . GLN A 1 211 ? 11.017 10.667 -0.858 1.00 90.81 211 GLN A N 1
ATOM 1597 C CA . GLN A 1 211 ? 11.277 12.080 -0.532 1.00 90.81 211 GLN A CA 1
ATOM 1598 C C . GLN A 1 211 ? 10.768 13.052 -1.610 1.00 90.81 211 GLN A C 1
ATOM 1600 O O . GLN A 1 211 ? 10.463 14.207 -1.318 1.00 90.81 211 GLN A O 1
ATOM 1605 N N . GLY A 1 212 ? 10.689 12.599 -2.864 1.00 89.38 212 GLY A N 1
ATOM 1606 C CA . GLY A 1 212 ? 10.094 13.335 -3.978 1.00 89.38 212 GLY A CA 1
ATOM 1607 C C . GLY A 1 212 ? 8.562 13.279 -4.028 1.00 89.38 212 GLY A C 1
ATOM 1608 O O . GLY A 1 212 ? 7.975 13.824 -4.962 1.00 89.38 212 GLY A O 1
ATOM 1609 N N . GLY A 1 213 ? 7.912 12.641 -3.049 1.00 89.69 213 GLY A N 1
ATOM 1610 C CA . GLY A 1 213 ? 6.458 12.521 -2.942 1.00 89.69 213 GLY A CA 1
ATOM 1611 C C . GLY A 1 213 ? 5.854 11.342 -3.709 1.00 89.69 213 GLY A C 1
ATOM 1612 O O . GLY A 1 213 ? 4.641 11.307 -3.898 1.00 89.69 213 GLY A O 1
ATOM 1613 N N . THR A 1 214 ? 6.665 10.386 -4.170 1.00 92.88 214 THR A N 1
ATOM 1614 C CA . THR A 1 214 ? 6.192 9.174 -4.852 1.00 92.88 214 THR A CA 1
ATOM 1615 C C . THR A 1 214 ? 6.192 7.978 -3.905 1.00 92.88 214 THR A C 1
ATOM 1617 O O . THR A 1 214 ? 7.222 7.640 -3.330 1.00 92.88 214 THR A O 1
ATOM 1620 N N . SER A 1 215 ? 5.070 7.264 -3.793 1.00 93.81 215 SER A N 1
ATOM 1621 C CA . SER A 1 215 ? 5.041 6.010 -3.026 1.00 93.81 215 SER A CA 1
ATOM 1622 C C . SER A 1 215 ? 5.835 4.922 -3.750 1.00 93.81 215 SER A C 1
ATOM 1624 O O . SER A 1 215 ? 5.782 4.844 -4.976 1.00 93.81 215 SER A O 1
ATOM 1626 N N . VAL A 1 216 ? 6.548 4.052 -3.029 1.00 94.94 216 VAL A N 1
ATOM 1627 C CA . VAL A 1 216 ? 7.392 3.021 -3.662 1.00 94.94 216 VAL A CA 1
ATOM 1628 C C . VAL A 1 216 ? 7.079 1.634 -3.124 1.00 94.94 216 VAL A C 1
ATOM 1630 O O . VAL A 1 216 ? 6.900 1.455 -1.923 1.00 94.94 216 VAL A O 1
ATOM 1633 N N . VAL A 1 217 ? 7.052 0.641 -4.012 1.00 95.06 217 VAL A N 1
ATOM 1634 C CA . VAL A 1 217 ? 6.988 -0.781 -3.654 1.00 95.06 217 VAL A CA 1
ATOM 1635 C C . VAL A 1 217 ? 8.142 -1.523 -4.302 1.00 95.06 217 VAL A C 1
ATOM 1637 O O . VAL A 1 217 ? 8.335 -1.429 -5.512 1.00 95.06 217 VAL A O 1
ATOM 1640 N N . ILE A 1 218 ? 8.881 -2.296 -3.508 1.00 92.44 218 ILE A N 1
ATOM 1641 C CA . ILE A 1 218 ? 9.865 -3.261 -4.007 1.00 92.44 218 ILE A CA 1
ATOM 1642 C C . ILE A 1 218 ? 9.286 -4.658 -3.826 1.00 92.44 218 ILE A C 1
ATOM 1644 O O . ILE A 1 218 ? 8.982 -5.045 -2.702 1.00 92.44 218 ILE A O 1
ATOM 1648 N N . ALA A 1 219 ? 9.146 -5.413 -4.913 1.00 91.31 219 ALA A N 1
ATOM 1649 C CA . ALA A 1 219 ? 8.555 -6.748 -4.883 1.00 91.31 219 ALA A CA 1
ATOM 1650 C C . ALA A 1 219 ? 9.235 -7.706 -5.868 1.00 91.31 219 ALA A C 1
ATOM 1652 O O . ALA A 1 219 ? 9.900 -7.290 -6.822 1.00 91.31 219 ALA A O 1
ATOM 1653 N N . ASN A 1 220 ? 9.022 -9.007 -5.672 1.00 87.94 220 ASN A N 1
ATOM 1654 C CA . ASN A 1 220 ? 9.531 -10.018 -6.591 1.00 87.94 220 ASN A CA 1
ATOM 1655 C C . ASN A 1 220 ? 8.673 -10.089 -7.864 1.00 87.94 220 ASN A C 1
ATOM 1657 O O . ASN A 1 220 ? 7.472 -10.343 -7.795 1.00 87.94 220 ASN A O 1
ATOM 1661 N N . GLY A 1 221 ? 9.290 -9.920 -9.033 1.00 84.81 221 GLY A N 1
ATOM 1662 C CA . GLY A 1 221 ? 8.627 -10.024 -10.337 1.00 84.81 221 GLY A CA 1
ATOM 1663 C C . GLY A 1 221 ? 8.521 -11.447 -10.896 1.00 84.81 221 GLY A C 1
ATOM 1664 O O . GLY A 1 221 ? 7.871 -11.652 -11.916 1.00 84.81 221 GLY A O 1
ATOM 1665 N N . THR A 1 222 ? 9.165 -12.428 -10.261 1.00 77.12 222 THR A N 1
ATOM 1666 C CA . THR A 1 222 ? 9.302 -13.816 -10.746 1.00 77.12 222 THR A CA 1
ATOM 1667 C C . THR A 1 222 ? 8.639 -14.861 -9.851 1.00 77.12 222 THR A C 1
ATOM 1669 O O . THR A 1 222 ? 8.671 -16.048 -10.172 1.00 77.12 222 THR A O 1
ATOM 1672 N N . HIS A 1 223 ? 8.063 -14.449 -8.719 1.00 64.81 223 HIS A N 1
ATOM 1673 C CA . HIS A 1 223 ? 7.646 -15.374 -7.671 1.00 64.81 223 HIS A CA 1
ATOM 1674 C C . HIS A 1 223 ? 6.542 -16.344 -8.150 1.00 64.81 223 HIS A C 1
ATOM 1676 O O . HIS A 1 223 ? 5.422 -15.905 -8.410 1.00 64.81 223 HIS A O 1
ATOM 1682 N N . PRO A 1 224 ? 6.785 -17.670 -8.197 1.00 53.25 224 PRO A N 1
ATOM 1683 C CA . PRO A 1 224 ? 5.846 -18.631 -8.789 1.00 53.25 224 PRO A CA 1
ATOM 1684 C C . PRO A 1 224 ? 4.524 -18.802 -8.024 1.00 53.25 224 PRO A C 1
ATOM 1686 O O . PRO A 1 224 ? 3.535 -19.239 -8.606 1.00 53.25 224 PRO A O 1
ATOM 1689 N N . LYS A 1 225 ? 4.506 -18.513 -6.710 1.00 53.44 225 LYS A N 1
ATOM 1690 C CA . LYS A 1 225 ? 3.305 -18.648 -5.854 1.00 53.44 225 LYS A CA 1
ATOM 1691 C C . LYS A 1 225 ? 2.493 -17.358 -5.712 1.00 53.44 225 LYS A C 1
ATOM 1693 O O . LYS A 1 225 ? 1.403 -17.404 -5.154 1.00 53.44 225 LYS A O 1
ATOM 1698 N N . ILE A 1 226 ? 3.019 -16.226 -6.184 1.00 53.25 226 ILE A N 1
ATOM 1699 C CA . ILE A 1 226 ? 2.235 -14.996 -6.300 1.00 53.25 226 ILE A CA 1
ATOM 1700 C C . ILE A 1 226 ? 1.644 -15.093 -7.700 1.00 53.25 226 ILE A C 1
ATOM 1702 O O . ILE A 1 226 ? 2.377 -15.080 -8.684 1.00 53.25 226 ILE A O 1
ATOM 1706 N N . SER A 1 227 ? 0.333 -15.330 -7.776 1.00 50.53 227 SER A N 1
ATOM 1707 C CA . SER A 1 227 ? -0.452 -15.320 -9.016 1.00 50.53 227 SER A CA 1
ATOM 1708 C C . SER A 1 227 ? 0.059 -14.233 -9.958 1.00 50.53 227 SER A C 1
ATOM 1710 O O . SER A 1 227 ? 0.385 -13.173 -9.441 1.00 50.53 227 SER A O 1
ATOM 1712 N N . GLY A 1 228 ? 0.149 -14.476 -11.277 1.00 62.38 228 GLY A N 1
ATOM 1713 C CA . GLY A 1 228 ? 0.730 -13.598 -12.324 1.00 62.38 228 GLY A CA 1
ATOM 1714 C C . GLY A 1 228 ? 0.117 -12.189 -12.459 1.00 62.38 228 GLY A C 1
ATOM 1715 O O . GLY A 1 228 ? -0.282 -11.754 -13.534 1.00 62.38 228 GLY A O 1
ATOM 1716 N N . HIS A 1 229 ? 0.039 -11.491 -11.340 1.00 77.38 229 HIS A N 1
ATOM 1717 C CA . HIS A 1 229 ? -0.855 -10.420 -10.929 1.00 77.38 229 HIS A CA 1
ATOM 1718 C C . HIS A 1 229 ? -0.166 -9.560 -9.851 1.00 77.38 229 HIS A C 1
ATOM 1720 O O . HIS A 1 229 ? -0.826 -8.745 -9.224 1.00 77.38 229 HIS A O 1
ATOM 1726 N N . VAL A 1 230 ? 1.157 -9.681 -9.649 1.00 87.94 230 VAL A N 1
ATOM 1727 C CA . VAL A 1 230 ? 1.918 -8.885 -8.661 1.00 87.94 230 VAL A CA 1
ATOM 1728 C C . VAL A 1 230 ? 1.629 -7.388 -8.786 1.00 87.94 230 VAL A C 1
ATOM 1730 O O . VAL A 1 230 ? 1.366 -6.717 -7.796 1.00 87.94 230 VAL A O 1
ATOM 1733 N N . ILE A 1 231 ? 1.575 -6.873 -10.018 1.00 89.62 231 ILE A N 1
ATOM 1734 C CA . ILE A 1 231 ? 1.241 -5.471 -10.281 1.00 89.62 231 ILE A CA 1
ATOM 1735 C C . ILE A 1 231 ? -0.192 -5.169 -9.826 1.00 89.62 231 ILE A C 1
ATOM 1737 O O . ILE A 1 231 ? -0.420 -4.179 -9.143 1.00 89.62 231 ILE A O 1
ATOM 1741 N N . THR A 1 232 ? -1.171 -6.007 -10.169 1.00 88.94 232 THR A N 1
ATOM 1742 C CA . THR A 1 232 ? -2.565 -5.786 -9.757 1.00 88.94 232 THR A CA 1
ATOM 1743 C C . THR A 1 232 ? -2.749 -5.912 -8.248 1.00 88.94 232 THR A C 1
ATOM 1745 O O . THR A 1 232 ? -3.443 -5.082 -7.675 1.00 88.94 232 THR A O 1
ATOM 1748 N N . ASP A 1 233 ? -2.076 -6.860 -7.596 1.00 89.81 233 ASP A N 1
ATOM 1749 C CA . ASP A 1 233 ? -2.123 -7.062 -6.147 1.00 89.81 233 ASP A CA 1
ATOM 1750 C C . ASP A 1 233 ? -1.576 -5.847 -5.393 1.00 89.81 233 ASP A C 1
ATOM 1752 O O . ASP A 1 233 ? -2.207 -5.369 -4.450 1.00 89.81 233 ASP A O 1
ATOM 1756 N N . ILE A 1 234 ? -0.445 -5.305 -5.852 1.00 91.62 234 ILE A N 1
ATOM 1757 C CA . ILE A 1 234 ? 0.150 -4.092 -5.289 1.00 91.62 234 ILE A CA 1
ATOM 1758 C C . ILE A 1 234 ? -0.823 -2.918 -5.400 1.00 91.62 234 ILE A C 1
ATOM 1760 O O . ILE A 1 234 ? -1.066 -2.216 -4.421 1.00 91.62 234 ILE A O 1
ATOM 1764 N N . VAL A 1 235 ? -1.420 -2.704 -6.575 1.00 90.62 235 VAL A N 1
ATOM 1765 C CA . VAL A 1 235 ? -2.303 -1.545 -6.764 1.00 90.62 235 VAL A CA 1
ATOM 1766 C C . VAL A 1 235 ? -3.690 -1.751 -6.125 1.00 90.62 235 VAL A C 1
ATOM 1768 O O . VAL A 1 235 ? -4.413 -0.788 -5.886 1.00 90.62 235 VAL A O 1
ATOM 1771 N N . GLU A 1 236 ? -4.073 -2.985 -5.799 1.00 89.50 236 GLU A N 1
ATOM 1772 C CA . GLU A 1 236 ? -5.218 -3.289 -4.925 1.00 89.50 236 GLU A CA 1
ATOM 1773 C C . GLU A 1 236 ? -4.906 -3.075 -3.432 1.00 89.50 236 GLU A C 1
ATOM 1775 O O . GLU A 1 236 ? -5.808 -3.169 -2.600 1.00 89.50 236 GLU A O 1
ATOM 1780 N N . GLY A 1 237 ? -3.653 -2.767 -3.080 1.00 87.25 237 GLY A N 1
ATOM 1781 C CA . GLY A 1 237 ? -3.219 -2.536 -1.703 1.00 87.25 237 GLY A CA 1
ATOM 1782 C C . GLY A 1 237 ? -2.972 -3.819 -0.909 1.00 87.25 237 GLY A C 1
ATOM 1783 O O . GLY A 1 237 ? -2.991 -3.790 0.323 1.00 87.25 237 GLY A O 1
ATOM 1784 N N . LYS A 1 238 ? -2.761 -4.958 -1.581 1.00 88.62 238 LYS A N 1
ATOM 1785 C CA . LYS A 1 238 ? -2.353 -6.199 -0.909 1.00 88.62 238 LYS A CA 1
ATOM 1786 C C . LYS A 1 238 ? -0.903 -6.084 -0.437 1.00 88.62 238 LYS A C 1
ATOM 1788 O O . LYS A 1 238 ? -0.084 -5.398 -1.044 1.00 88.62 238 LYS A O 1
ATOM 1793 N N . LYS A 1 239 ? -0.581 -6.800 0.641 1.00 86.75 239 LYS A N 1
ATOM 1794 C CA . LYS A 1 239 ? 0.772 -6.863 1.208 1.00 86.75 239 LYS A CA 1
ATOM 1795 C C . LYS A 1 239 ? 1.674 -7.722 0.324 1.00 86.75 239 LYS A C 1
ATOM 1797 O O . LYS A 1 239 ? 1.719 -8.940 0.479 1.00 86.75 239 LYS A O 1
ATOM 1802 N N . VAL A 1 240 ? 2.328 -7.088 -0.645 1.00 88.88 240 VAL A N 1
ATOM 1803 C CA . VAL A 1 240 ? 3.248 -7.745 -1.576 1.00 88.88 240 VAL A CA 1
ATOM 1804 C C . VAL A 1 240 ? 4.570 -6.993 -1.600 1.00 88.88 240 VAL A C 1
ATOM 1806 O O . VAL A 1 240 ? 4.621 -5.825 -1.980 1.00 88.88 240 VAL A O 1
ATOM 1809 N N . GLY A 1 241 ? 5.636 -7.691 -1.213 1.00 90.44 241 GLY A N 1
ATOM 1810 C CA . GLY A 1 241 ? 6.960 -7.102 -1.062 1.00 90.44 241 GLY A CA 1
ATOM 1811 C C . GLY A 1 241 ? 7.013 -6.077 0.067 1.00 90.44 241 GLY A C 1
ATOM 1812 O O . GLY A 1 241 ? 6.398 -6.270 1.112 1.00 90.44 241 GLY A O 1
ATOM 1813 N N . THR A 1 242 ? 7.747 -4.990 -0.149 1.00 92.00 242 THR A N 1
ATOM 1814 C CA . THR A 1 242 ? 7.941 -3.921 0.835 1.00 92.00 242 THR A CA 1
ATOM 1815 C C . THR A 1 242 ? 7.433 -2.591 0.299 1.00 92.00 242 THR A C 1
ATOM 1817 O O . THR A 1 242 ? 7.949 -2.083 -0.700 1.00 92.00 242 THR A O 1
ATOM 1820 N N . PHE A 1 243 ? 6.462 -2.005 0.997 1.00 93.62 243 PHE A N 1
ATOM 1821 C CA . PHE A 1 243 ? 5.948 -0.659 0.759 1.00 93.62 243 PHE A CA 1
ATOM 1822 C C . PHE A 1 243 ? 6.761 0.385 1.533 1.00 93.62 243 PHE A C 1
ATOM 1824 O O . PHE A 1 243 ? 7.029 0.226 2.720 1.00 93.62 243 PHE A O 1
ATOM 1831 N N . PHE A 1 244 ? 7.145 1.472 0.880 1.00 92.19 244 PHE A N 1
ATOM 1832 C CA . PHE A 1 244 ? 7.902 2.567 1.479 1.00 92.19 244 PHE A CA 1
ATOM 1833 C C . PHE A 1 244 ? 6.946 3.691 1.870 1.00 92.19 244 PHE A C 1
ATOM 1835 O O . PHE A 1 244 ? 6.211 4.198 1.024 1.00 92.19 244 PHE A O 1
ATOM 1842 N N . SER A 1 245 ? 6.976 4.094 3.141 1.00 87.00 245 SER A N 1
ATOM 1843 C CA . SER A 1 245 ? 6.118 5.152 3.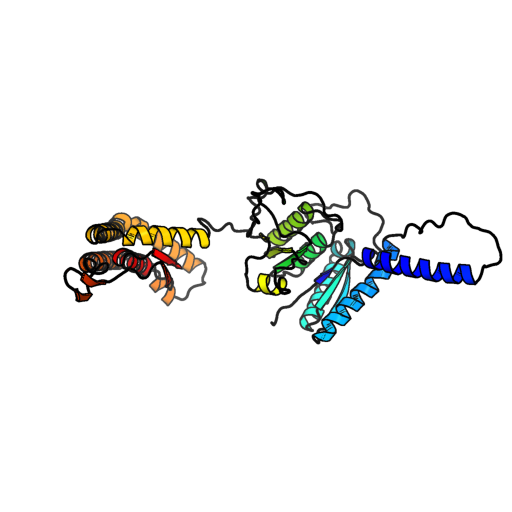684 1.00 87.00 245 SER A CA 1
ATOM 1844 C C . SER A 1 245 ? 6.934 6.175 4.469 1.00 87.00 245 SER A C 1
ATOM 1846 O O . SER A 1 245 ? 7.853 5.819 5.206 1.00 87.00 245 SER A O 1
ATOM 1848 N N . GLU A 1 246 ? 6.580 7.456 4.355 1.00 83.25 246 GLU A N 1
ATOM 1849 C CA . GLU A 1 246 ? 7.167 8.519 5.184 1.00 83.25 246 GLU A CA 1
ATOM 1850 C C . GLU A 1 246 ? 6.625 8.501 6.616 1.00 83.25 246 GLU A C 1
ATOM 1852 O O . GLU A 1 246 ? 7.306 8.911 7.555 1.00 83.25 246 GLU A O 1
ATOM 1857 N N . VAL A 1 247 ? 5.393 8.017 6.793 1.00 78.12 247 VAL A N 1
ATOM 1858 C CA . VAL A 1 247 ? 4.678 8.086 8.066 1.00 78.12 247 VAL A CA 1
ATOM 1859 C C . VAL A 1 247 ? 4.608 6.705 8.681 1.00 78.12 247 VAL A C 1
ATOM 1861 O O . VAL A 1 247 ? 3.871 5.847 8.193 1.00 78.12 247 VAL A O 1
ATOM 1864 N N . LYS A 1 248 ? 5.322 6.524 9.794 1.00 73.19 248 LYS A N 1
ATOM 1865 C CA . LYS A 1 248 ? 5.140 5.376 10.683 1.00 73.19 248 LYS A CA 1
ATOM 1866 C C . LYS A 1 248 ? 3.818 5.548 11.433 1.00 73.19 248 LYS A C 1
ATOM 1868 O O . LYS A 1 248 ? 3.713 6.492 12.219 1.00 73.19 248 LYS A O 1
ATOM 1873 N N . PRO A 1 249 ? 2.795 4.706 11.189 1.00 67.12 249 PRO A N 1
ATOM 1874 C CA . PRO A 1 249 ? 1.559 4.777 11.941 1.00 67.12 249 PRO A CA 1
ATOM 1875 C C . PRO A 1 249 ? 1.893 4.567 13.417 1.00 67.12 249 PRO A C 1
ATOM 1877 O O . PRO A 1 249 ? 2.635 3.654 13.780 1.00 67.12 249 PRO A O 1
ATOM 1880 N N . ALA A 1 250 ? 1.393 5.465 14.260 1.00 68.62 250 ALA A N 1
ATOM 1881 C CA . ALA A 1 250 ? 1.598 5.368 15.693 1.00 68.62 250 ALA A CA 1
ATOM 1882 C C . ALA A 1 250 ? 0.815 4.168 16.246 1.00 68.62 250 ALA A C 1
ATOM 1884 O O . ALA A 1 250 ? -0.373 4.011 15.964 1.00 68.62 250 ALA A O 1
ATOM 1885 N N . GLY A 1 251 ? 1.476 3.355 17.071 1.00 76.12 251 GLY A N 1
ATOM 1886 C CA . GLY A 1 251 ? 0.850 2.241 17.779 1.00 76.12 251 GLY A CA 1
ATOM 1887 C C . GLY A 1 251 ? 0.962 0.878 17.076 1.00 76.12 251 GLY A C 1
ATOM 1888 O O . GLY A 1 251 ? 1.760 0.711 16.153 1.00 76.12 251 GLY A O 1
ATOM 1889 N N . PRO A 1 252 ? 0.216 -0.127 17.566 1.00 81.38 252 PRO A N 1
ATOM 1890 C CA . PRO A 1 252 ? 0.238 -1.485 17.026 1.00 81.38 252 PRO A CA 1
ATOM 1891 C C . PRO A 1 252 ? -0.338 -1.550 15.605 1.00 81.38 252 PRO A C 1
ATOM 1893 O O . PRO A 1 252 ? -1.222 -0.763 15.255 1.00 81.38 252 PRO A O 1
ATOM 1896 N N . THR A 1 253 ? 0.119 -2.518 14.802 1.00 82.19 253 THR A N 1
ATOM 1897 C CA . THR A 1 253 ? -0.427 -2.774 13.455 1.00 82.19 253 THR A CA 1
ATOM 1898 C C . THR A 1 253 ? -1.904 -3.168 13.516 1.00 82.19 253 THR A C 1
ATOM 1900 O O . THR A 1 253 ? -2.395 -3.589 14.559 1.00 82.19 253 THR A O 1
ATOM 1903 N N . VAL A 1 254 ? -2.631 -3.091 12.397 1.00 84.06 254 VAL A N 1
ATOM 1904 C CA . VAL A 1 254 ? -4.049 -3.503 12.345 1.00 84.06 254 VAL A CA 1
ATOM 1905 C C . VAL A 1 254 ? -4.222 -4.964 12.775 1.00 84.06 254 VAL A C 1
ATOM 1907 O O . VAL A 1 254 ? -5.171 -5.299 13.480 1.00 84.06 254 VAL A O 1
ATOM 1910 N N . GLU A 1 255 ? -3.284 -5.837 12.408 1.00 84.81 255 GLU A N 1
ATOM 1911 C CA . GLU A 1 255 ? -3.296 -7.244 12.812 1.00 84.81 255 GLU A CA 1
ATOM 1912 C C . GLU A 1 255 ? -3.079 -7.398 14.316 1.00 84.81 255 GLU A C 1
ATOM 1914 O O . GLU A 1 255 ? -3.817 -8.138 14.968 1.00 84.81 255 GLU A O 1
ATOM 1919 N N . GLN A 1 256 ? -2.120 -6.654 14.875 1.00 87.94 256 GLN A N 1
ATOM 1920 C CA . GLN A 1 256 ? -1.872 -6.628 16.314 1.00 87.94 256 GLN A CA 1
ATOM 1921 C C . GLN A 1 256 ? -3.076 -6.058 17.071 1.00 87.94 256 GLN A C 1
ATOM 1923 O O . GLN A 1 256 ? -3.495 -6.635 18.068 1.00 87.94 256 GLN A O 1
ATOM 1928 N N . GLN A 1 257 ? -3.697 -4.983 16.578 1.00 90.69 257 GLN A N 1
ATOM 1929 C CA . GLN A 1 257 ? -4.927 -4.423 17.141 1.00 90.69 257 GLN A CA 1
ATOM 1930 C C . GLN A 1 257 ? -6.059 -5.453 17.126 1.00 90.69 257 GLN A C 1
ATOM 1932 O O . GLN A 1 257 ? -6.752 -5.619 18.128 1.00 90.69 257 GLN A O 1
ATOM 1937 N N . ALA A 1 258 ? -6.227 -6.190 16.025 1.00 91.75 258 ALA A N 1
ATOM 1938 C CA . ALA A 1 258 ? -7.232 -7.243 15.921 1.00 91.75 258 ALA A CA 1
ATOM 1939 C C . ALA A 1 258 ? -6.957 -8.415 16.877 1.00 91.75 258 ALA A C 1
ATOM 1941 O O . ALA A 1 258 ? -7.890 -8.975 17.457 1.00 91.75 258 ALA A O 1
ATOM 1942 N N . GLU A 1 259 ? -5.691 -8.783 17.076 1.00 92.81 259 GLU A N 1
ATOM 1943 C CA . GLU A 1 259 ? -5.289 -9.791 18.055 1.00 92.81 259 GLU A CA 1
ATOM 1944 C C . GLU A 1 259 ? -5.516 -9.323 19.498 1.00 92.81 259 GLU A C 1
ATOM 1946 O O . GLU A 1 259 ? -6.092 -10.063 20.300 1.00 92.81 259 GLU A O 1
ATOM 1951 N N . MET A 1 260 ? -5.151 -8.080 19.814 1.00 93.50 260 MET A N 1
ATOM 1952 C CA . MET A 1 260 ? -5.413 -7.449 21.107 1.00 93.50 260 MET A CA 1
ATOM 1953 C C . MET A 1 260 ? -6.915 -7.382 21.390 1.00 93.50 260 MET A C 1
ATOM 1955 O O . MET A 1 260 ? -7.345 -7.785 22.468 1.00 93.50 260 MET A O 1
ATOM 1959 N N . ALA A 1 261 ? -7.730 -6.957 20.419 1.00 94.75 261 ALA A N 1
ATOM 1960 C CA . ALA A 1 261 ? -9.184 -6.906 20.552 1.00 94.75 261 ALA A CA 1
ATOM 1961 C C . ALA A 1 261 ? -9.787 -8.304 20.756 1.00 94.75 261 ALA A C 1
ATOM 1963 O O . ALA A 1 261 ? -10.688 -8.474 21.576 1.00 94.75 261 ALA A O 1
ATOM 1964 N N . ARG A 1 262 ? -9.267 -9.328 20.066 1.00 94.94 262 ARG A N 1
ATOM 1965 C CA . ARG A 1 262 ? -9.689 -10.725 20.253 1.00 94.94 262 ARG A CA 1
ATOM 1966 C C . ARG A 1 262 ? -9.356 -11.237 21.650 1.00 94.94 262 ARG A C 1
ATOM 1968 O O . ARG A 1 262 ? -10.208 -11.850 22.291 1.00 94.94 262 ARG A O 1
ATOM 1975 N N . THR A 1 263 ? -8.136 -10.996 22.117 1.00 95.19 263 THR A N 1
ATOM 1976 C CA . THR A 1 263 ? -7.682 -11.424 23.445 1.00 95.19 263 THR A CA 1
ATOM 1977 C C . THR A 1 263 ? -8.437 -10.680 24.545 1.00 95.19 263 THR A C 1
ATOM 1979 O O . THR A 1 263 ? -8.988 -11.315 25.440 1.00 95.19 263 THR A O 1
ATOM 1982 N N . GLY A 1 264 ? -8.569 -9.357 24.427 1.00 94.19 264 GLY A N 1
ATOM 1983 C CA . GLY A 1 264 ? -9.345 -8.526 25.348 1.00 94.19 264 GLY A CA 1
ATOM 1984 C C . GLY A 1 264 ? -10.827 -8.905 25.385 1.00 94.19 264 GLY A C 1
ATOM 1985 O O . GLY A 1 264 ? -11.399 -9.008 26.465 1.00 94.19 264 GLY A O 1
ATOM 1986 N N . GLY A 1 265 ? -11.431 -9.209 24.232 1.00 94.69 265 GLY A N 1
ATOM 1987 C CA . GLY A 1 265 ? -12.811 -9.691 24.148 1.00 94.69 265 GLY A CA 1
ATOM 1988 C C . GLY A 1 265 ? -13.029 -11.013 24.886 1.00 94.69 265 GLY A C 1
ATOM 1989 O O . GLY A 1 265 ? -14.014 -11.160 25.598 1.00 94.69 265 GLY A O 1
ATOM 1990 N N . ARG A 1 266 ? -12.081 -11.959 24.800 1.00 94.44 266 ARG A N 1
ATOM 1991 C CA . ARG A 1 266 ? -12.140 -13.210 25.581 1.00 94.44 266 ARG A CA 1
ATOM 1992 C C . ARG A 1 266 ? -12.057 -12.954 27.084 1.00 94.44 266 ARG A C 1
ATOM 1994 O O . ARG A 1 266 ? -12.804 -13.574 27.835 1.00 94.44 266 ARG A O 1
ATOM 2001 N N . SER A 1 267 ? -11.186 -12.042 27.511 1.00 95.00 267 SER A N 1
ATOM 2002 C CA . SER A 1 267 ? -11.094 -11.645 28.919 1.00 95.00 267 SER A CA 1
ATOM 2003 C C . SER A 1 267 ? -12.396 -11.007 29.400 1.00 95.00 267 SER A C 1
ATOM 2005 O O . SER A 1 267 ? -12.911 -11.408 30.437 1.00 95.00 267 SER A O 1
ATOM 2007 N N . LEU A 1 268 ? -12.978 -10.084 28.623 1.00 93.88 268 LEU A N 1
ATOM 2008 C CA . LEU A 1 268 ? -14.269 -9.458 28.933 1.00 93.88 268 LEU A CA 1
ATOM 2009 C C . LEU A 1 268 ? -15.408 -10.482 29.007 1.00 93.88 268 LEU A C 1
ATOM 2011 O O . LEU A 1 268 ? -16.219 -10.423 29.927 1.00 93.88 268 LEU A O 1
ATOM 2015 N N . ALA A 1 269 ? -15.454 -11.437 28.077 1.00 92.44 269 ALA A N 1
ATOM 2016 C CA . ALA A 1 269 ? -16.447 -12.509 28.062 1.00 92.44 269 ALA A CA 1
ATOM 2017 C C . ALA A 1 269 ? -16.394 -13.400 29.316 1.00 92.44 269 ALA A C 1
ATOM 2019 O O . ALA A 1 269 ? -17.423 -13.934 29.723 1.00 92.44 269 ALA A O 1
ATOM 2020 N N . ALA A 1 270 ? -15.211 -13.561 29.917 1.00 92.75 270 ALA A N 1
ATOM 2021 C CA . ALA A 1 270 ? -15.001 -14.377 31.110 1.00 92.75 270 ALA A CA 1
ATOM 2022 C C . ALA A 1 270 ? -15.326 -13.652 32.430 1.00 92.75 270 ALA A C 1
ATOM 2024 O O . ALA A 1 270 ? -15.452 -14.307 33.466 1.00 92.75 270 ALA A O 1
ATOM 2025 N N . LEU A 1 271 ? -15.446 -12.319 32.417 1.00 93.81 271 LEU A N 1
ATOM 2026 C CA . LEU A 1 271 ? -15.790 -11.541 33.609 1.00 93.81 271 LEU A CA 1
ATOM 2027 C C . LEU A 1 271 ? -17.224 -11.812 34.063 1.00 93.81 271 LEU A C 1
ATOM 2029 O O . LEU A 1 271 ? -18.108 -12.082 33.249 1.00 93.81 271 LEU A O 1
ATOM 2033 N N . GLN A 1 272 ? -17.470 -11.651 35.362 1.00 93.00 272 GLN A N 1
ATOM 2034 C CA . GLN A 1 272 ? -18.829 -11.626 35.895 1.00 93.00 272 GLN A CA 1
ATOM 2035 C C . GLN A 1 272 ? -19.562 -10.345 35.462 1.00 93.00 272 GLN A C 1
ATOM 2037 O O . GLN A 1 272 ? -18.912 -9.324 35.200 1.00 93.00 272 GLN A O 1
ATOM 2042 N N . PRO A 1 273 ? -20.903 -10.361 35.366 1.00 92.50 273 PRO A N 1
ATOM 2043 C CA . PRO A 1 273 ? -21.662 -9.191 34.938 1.00 92.50 273 PRO A CA 1
ATOM 2044 C C . PRO A 1 273 ? -21.404 -7.940 35.785 1.00 92.50 273 PRO A C 1
ATOM 2046 O O . PRO A 1 273 ? -21.291 -6.846 35.235 1.00 92.50 273 PRO A O 1
ATOM 2049 N N . GLU A 1 274 ? -21.223 -8.100 37.095 1.00 93.81 274 GLU A N 1
ATOM 2050 C CA . GLU A 1 274 ? -20.934 -7.007 38.029 1.00 93.81 274 GLU A CA 1
ATOM 2051 C C . GLU A 1 274 ? -19.594 -6.345 37.704 1.00 93.81 274 GLU A C 1
ATOM 2053 O O . GLU A 1 274 ? -19.504 -5.123 37.658 1.00 93.81 274 GLU A O 1
ATOM 2058 N N . GLN A 1 275 ? -18.577 -7.143 37.375 1.00 95.19 275 GLN A N 1
ATOM 2059 C CA . GLN A 1 275 ? -17.250 -6.639 37.015 1.00 95.19 275 GLN A CA 1
ATOM 2060 C C . GLN A 1 275 ? -17.292 -5.852 35.700 1.00 95.19 275 GLN A C 1
ATOM 2062 O O . GLN A 1 275 ? -16.646 -4.815 35.568 1.00 95.19 275 GLN A O 1
ATOM 2067 N N . ARG A 1 276 ? -18.081 -6.308 34.716 1.00 95.44 276 ARG A N 1
ATOM 2068 C CA . ARG A 1 276 ? -18.279 -5.552 33.466 1.00 95.44 276 ARG A CA 1
ATOM 2069 C C . ARG A 1 276 ? -19.014 -4.239 33.727 1.00 95.44 276 ARG A C 1
ATOM 2071 O O . ARG A 1 276 ? -18.635 -3.213 33.165 1.00 95.44 276 ARG A O 1
ATOM 2078 N N . ALA A 1 277 ? -20.025 -4.255 34.595 1.00 96.12 277 ALA A N 1
ATOM 2079 C CA . ALA A 1 277 ? -20.743 -3.051 34.996 1.00 96.12 277 ALA A CA 1
ATOM 2080 C C . ALA A 1 277 ? -19.825 -2.056 35.729 1.00 96.12 277 ALA A C 1
ATOM 2082 O O . ALA A 1 277 ? -19.864 -0.870 35.414 1.00 96.12 277 ALA A O 1
ATOM 2083 N N . GLU A 1 278 ? -18.954 -2.521 36.630 1.00 96.88 278 GLU A N 1
ATOM 2084 C CA . GLU A 1 278 ? -17.954 -1.695 37.325 1.00 96.88 278 GLU A CA 1
ATOM 2085 C C . GLU A 1 278 ? -17.014 -0.969 36.356 1.00 96.88 278 GLU A C 1
ATOM 2087 O O . GLU A 1 278 ? -16.779 0.228 36.520 1.00 96.88 278 GLU A O 1
ATOM 2092 N N . ILE A 1 279 ? -16.543 -1.643 35.300 1.00 96.50 279 ILE A N 1
ATOM 2093 C CA . ILE A 1 279 ? -15.720 -1.007 34.257 1.00 96.50 279 ILE A CA 1
ATOM 2094 C C . ILE A 1 279 ? -16.486 0.147 33.590 1.00 96.50 279 ILE A C 1
ATOM 2096 O O . ILE A 1 279 ? -15.926 1.220 33.360 1.00 96.50 279 ILE A O 1
ATOM 2100 N N . ILE A 1 280 ? -17.774 -0.046 33.287 1.00 97.38 280 ILE A N 1
ATOM 2101 C CA . ILE A 1 280 ? -18.608 0.980 32.643 1.00 97.38 280 ILE A CA 1
ATOM 2102 C C . ILE A 1 280 ? -18.915 2.131 33.609 1.00 97.38 280 ILE A C 1
ATOM 2104 O O . ILE A 1 280 ? -18.901 3.289 33.191 1.00 97.38 280 ILE A O 1
ATOM 2108 N N . TYR A 1 281 ? -19.166 1.842 34.890 1.00 97.88 281 TYR A N 1
ATOM 2109 C CA . TYR A 1 281 ? -19.330 2.875 35.915 1.00 97.88 281 TYR A CA 1
ATOM 2110 C C . TYR A 1 281 ? -18.073 3.733 36.033 1.00 97.88 281 TYR A C 1
ATOM 2112 O O . TYR A 1 281 ? -18.168 4.956 35.960 1.00 97.88 281 TYR A O 1
ATOM 2120 N N . HIS A 1 282 ? -16.902 3.099 36.096 1.00 97.56 282 HIS A N 1
ATOM 2121 C CA . HIS A 1 282 ? -15.631 3.809 36.135 1.00 97.56 282 HIS A CA 1
ATOM 2122 C C . HIS A 1 282 ? -15.414 4.676 34.886 1.00 97.56 282 HIS A C 1
ATOM 2124 O O . HIS A 1 282 ? -15.007 5.830 34.995 1.00 97.56 282 HIS A O 1
ATOM 2130 N N . LEU A 1 283 ? -15.756 4.168 33.695 1.00 95.94 283 LEU A N 1
ATOM 2131 C CA . LEU A 1 283 ? -15.713 4.953 32.460 1.00 95.94 283 LEU A CA 1
ATOM 2132 C C . LEU A 1 283 ? -16.646 6.178 32.519 1.00 95.94 283 LEU A C 1
ATOM 2134 O O . LEU A 1 283 ? -16.266 7.259 32.072 1.00 95.94 283 LEU A O 1
ATOM 2138 N N . ALA A 1 284 ? -17.852 6.033 33.075 1.00 97.00 284 ALA A N 1
ATOM 2139 C CA . ALA A 1 284 ? -18.794 7.140 33.241 1.00 97.00 284 ALA A CA 1
ATOM 2140 C C . ALA A 1 284 ? -18.285 8.208 34.225 1.00 97.00 284 ALA A C 1
ATOM 2142 O O . ALA A 1 284 ? -18.486 9.404 33.992 1.00 97.00 284 ALA A O 1
ATOM 2143 N N . ASP A 1 285 ? -17.618 7.785 35.299 1.00 97.19 285 ASP A N 1
ATOM 2144 C CA . ASP A 1 285 ? -17.006 8.686 36.278 1.00 97.19 285 ASP A CA 1
ATOM 2145 C C . ASP A 1 285 ? -15.847 9.459 35.641 1.00 97.19 285 ASP A C 1
ATOM 2147 O O . ASP A 1 285 ? -15.842 10.688 35.683 1.00 97.19 285 ASP A O 1
ATOM 2151 N N . LEU A 1 286 ? -14.960 8.779 34.904 1.00 96.44 286 LEU A N 1
ATOM 2152 C CA . LEU A 1 286 ? -13.855 9.415 34.177 1.00 96.44 286 LEU A CA 1
ATOM 2153 C C . LEU A 1 286 ? -14.321 10.482 33.176 1.00 96.44 286 LEU A C 1
ATOM 2155 O O . LEU A 1 286 ? -13.684 11.528 33.068 1.00 96.44 286 LEU A O 1
ATOM 2159 N N . LEU A 1 287 ? -15.442 10.270 32.473 1.00 94.50 287 LEU A N 1
ATOM 2160 C CA . LEU A 1 287 ? -16.015 11.286 31.574 1.00 94.50 287 LEU A CA 1
ATOM 2161 C C . LEU A 1 287 ? -16.415 12.577 32.304 1.00 94.50 287 LEU A C 1
ATOM 2163 O O . LEU A 1 287 ? -16.431 13.651 31.698 1.00 94.50 287 LEU A O 1
ATOM 2167 N N . THR A 1 288 ? -16.774 12.465 33.582 1.00 93.75 288 THR A N 1
ATOM 2168 C CA . THR A 1 288 ? -17.211 13.594 34.408 1.00 93.75 288 THR A CA 1
ATOM 2169 C C . THR A 1 288 ? -16.024 14.236 35.126 1.00 93.75 288 THR A C 1
ATOM 2171 O O . THR A 1 288 ? -15.908 15.463 35.125 1.00 93.75 288 THR A O 1
ATOM 2174 N N . ASP A 1 289 ? -15.124 13.419 35.674 1.00 95.56 289 ASP A N 1
ATOM 2175 C CA . ASP A 1 289 ? -13.951 13.849 36.437 1.00 95.56 289 ASP A CA 1
ATOM 2176 C C . ASP A 1 289 ? -12.906 14.523 35.539 1.00 95.56 289 ASP A C 1
ATOM 2178 O O . ASP A 1 289 ? -12.388 15.584 35.878 1.00 95.56 289 ASP A O 1
ATOM 2182 N N . GLN A 1 290 ? -12.656 13.968 34.347 1.00 96.19 290 GLN A N 1
ATOM 2183 C CA . GLN A 1 290 ? -11.708 14.513 33.362 1.00 96.19 290 GLN A CA 1
ATOM 2184 C C . GLN A 1 290 ? -12.366 15.486 32.372 1.00 96.19 290 GLN A C 1
ATOM 2186 O O . GLN A 1 290 ? -11.835 15.773 31.298 1.00 96.19 290 GLN A O 1
ATOM 2191 N N . ARG A 1 291 ? -13.549 16.015 32.707 1.00 95.12 291 ARG A N 1
ATOM 2192 C CA . ARG A 1 291 ? -14.341 16.865 31.808 1.00 95.12 291 ARG A CA 1
ATOM 2193 C C . ARG A 1 291 ? -13.559 18.060 31.265 1.00 95.12 291 ARG A C 1
ATOM 2195 O O . ARG A 1 291 ? -13.713 18.394 30.093 1.00 95.12 291 ARG A O 1
ATOM 2202 N N . GLU A 1 292 ? -12.782 18.739 32.105 1.00 95.38 292 GLU A N 1
ATOM 2203 C CA . GLU A 1 292 ? -12.034 19.929 31.682 1.00 95.38 292 GLU A CA 1
ATOM 2204 C C . GLU A 1 292 ? -10.983 19.582 30.626 1.00 95.38 292 GLU A C 1
ATOM 2206 O O . GLU A 1 292 ? -10.897 20.262 29.603 1.00 95.38 292 GLU A O 1
ATOM 2211 N N . GLU A 1 293 ? -10.259 18.478 30.820 1.00 96.44 293 GLU A N 1
ATOM 2212 C CA . GLU A 1 293 ? -9.273 17.981 29.862 1.00 96.44 293 GLU A CA 1
ATOM 2213 C C . GLU A 1 293 ? -9.934 17.578 28.536 1.00 96.44 293 GLU A C 1
ATOM 2215 O O . GLU A 1 293 ? -9.495 18.011 27.468 1.00 96.44 293 GLU A O 1
ATOM 2220 N N . ILE A 1 294 ? -11.049 16.839 28.597 1.00 94.56 294 ILE A N 1
ATOM 2221 C CA . ILE A 1 294 ? -11.811 16.409 27.414 1.00 94.56 294 ILE A CA 1
ATOM 2222 C C . ILE A 1 294 ? -12.314 17.617 26.611 1.00 94.56 294 ILE A C 1
ATOM 2224 O O . ILE A 1 294 ? -12.179 17.655 25.386 1.00 94.56 294 ILE A O 1
ATOM 2228 N N . LEU A 1 295 ? -12.893 18.621 27.279 1.00 94.88 295 LEU A N 1
ATOM 2229 C CA . LEU A 1 295 ? -13.398 19.825 26.613 1.00 94.88 295 LEU A CA 1
ATOM 2230 C C . LEU A 1 295 ? -12.261 20.674 26.035 1.00 94.88 295 LEU A C 1
ATOM 2232 O O . LEU A 1 295 ? -12.411 21.230 24.946 1.00 94.88 295 LEU A O 1
ATOM 2236 N N . GLN A 1 296 ? -11.121 20.753 26.722 1.00 95.69 296 GLN A N 1
ATOM 2237 C CA . GLN A 1 296 ? -9.951 21.469 26.225 1.00 95.69 296 GLN A CA 1
ATOM 2238 C C . GLN A 1 296 ? -9.344 20.786 24.991 1.00 95.69 296 GLN A C 1
ATOM 2240 O O . GLN A 1 296 ? -8.942 21.482 24.056 1.00 95.69 296 GLN A O 1
ATOM 2245 N N . ALA A 1 297 ? -9.295 19.451 24.961 1.00 94.31 297 ALA A N 1
ATOM 2246 C CA . ALA A 1 297 ? -8.880 18.688 23.786 1.00 94.31 297 ALA A CA 1
ATOM 2247 C C . ALA A 1 297 ? -9.859 18.890 22.617 1.00 94.31 297 ALA A C 1
ATOM 2249 O O . ALA A 1 297 ? -9.443 19.300 21.537 1.00 94.31 297 ALA A O 1
ATOM 2250 N N . ASN A 1 298 ? -11.168 18.748 22.861 1.00 93.94 298 ASN A N 1
ATOM 2251 C CA . ASN A 1 298 ? -12.192 18.961 21.835 1.00 93.94 298 ASN A CA 1
ATOM 2252 C C . ASN A 1 298 ? -12.159 20.378 21.247 1.00 93.94 298 ASN A C 1
ATOM 2254 O O . ASN A 1 298 ? -12.368 20.557 20.050 1.00 93.94 298 ASN A O 1
ATOM 2258 N N . LYS A 1 299 ? -11.865 21.391 22.071 1.00 93.69 299 LYS A N 1
ATOM 2259 C CA . LYS A 1 299 ? -11.699 22.768 21.600 1.00 93.69 299 LYS A CA 1
ATOM 2260 C C . LYS A 1 299 ? -10.537 22.896 20.610 1.00 93.69 299 LYS A C 1
ATOM 2262 O O . LYS A 1 299 ? -10.714 23.532 19.577 1.00 93.69 299 LYS A O 1
ATOM 2267 N N . LYS A 1 300 ? -9.387 22.273 20.892 1.00 92.69 300 LYS A N 1
ATOM 2268 C CA . LYS A 1 300 ? -8.239 22.264 19.966 1.00 92.69 300 LYS A CA 1
ATOM 2269 C C . LYS A 1 300 ? -8.598 21.587 18.640 1.00 92.69 300 LYS A C 1
ATOM 2271 O O . LYS A 1 300 ? -8.291 22.139 17.588 1.00 92.69 300 LYS A O 1
ATOM 2276 N N . ASP A 1 301 ? -9.304 20.457 18.693 1.00 88.81 301 ASP A N 1
ATOM 2277 C CA . ASP A 1 301 ? -9.740 19.733 17.490 1.00 88.81 301 ASP A CA 1
ATOM 2278 C C . ASP A 1 301 ? -10.679 20.584 16.617 1.00 88.81 301 ASP A C 1
ATOM 2280 O O . ASP A 1 301 ? -10.565 20.594 15.389 1.00 88.81 301 ASP A O 1
ATOM 2284 N N . LEU A 1 302 ? -11.600 21.328 17.243 1.00 88.75 302 LEU A N 1
ATOM 2285 C CA . LEU A 1 302 ? -12.512 22.239 16.545 1.00 88.75 302 LEU A CA 1
ATOM 2286 C C . LEU A 1 302 ? -11.773 23.421 15.909 1.00 88.75 302 LEU A C 1
ATOM 2288 O O . LEU A 1 302 ? -12.029 23.734 14.748 1.00 88.75 302 LEU A O 1
ATOM 2292 N N . GLU A 1 303 ? -10.842 24.048 16.633 1.00 90.06 303 GLU A N 1
ATOM 2293 C CA . GLU A 1 303 ? -10.025 25.151 16.108 1.00 90.06 303 GLU A CA 1
ATOM 2294 C C . GLU A 1 303 ? -9.178 24.694 14.909 1.00 90.06 303 GLU A C 1
ATOM 2296 O O . GLU A 1 303 ? -9.099 25.381 13.890 1.00 90.06 303 GLU A O 1
ATOM 2301 N N . GLU A 1 304 ? -8.575 23.505 14.981 1.00 87.38 304 GLU A N 1
ATOM 2302 C CA . GLU A 1 304 ? -7.809 22.934 13.871 1.00 87.38 304 GLU A CA 1
ATOM 2303 C C . GLU A 1 304 ? -8.695 22.635 12.651 1.00 87.38 304 GLU A C 1
ATOM 2305 O O . GLU A 1 304 ? -8.315 22.912 11.506 1.00 87.38 304 GLU A O 1
ATOM 2310 N N . ALA A 1 305 ? -9.893 22.101 12.889 1.00 84.44 305 ALA A N 1
ATOM 2311 C CA . ALA A 1 305 ? -10.877 21.817 11.855 1.00 84.44 305 ALA A CA 1
ATOM 2312 C C . ALA A 1 305 ? -11.382 23.086 11.144 1.00 84.44 305 ALA A C 1
ATOM 2314 O O . ALA A 1 305 ? -11.520 23.082 9.915 1.00 84.44 305 ALA A O 1
ATOM 2315 N N . GLU A 1 306 ? -11.625 24.165 11.892 1.00 84.56 306 GLU A N 1
ATOM 2316 C CA . GLU A 1 306 ? -12.021 25.473 11.357 1.00 84.56 306 GLU A CA 1
ATOM 2317 C C . GLU A 1 306 ? -10.892 26.106 10.537 1.00 84.56 306 GLU A C 1
ATOM 2319 O O . GLU A 1 306 ? -11.110 26.498 9.388 1.00 84.56 306 GLU A O 1
ATOM 2324 N N . ASN A 1 307 ? -9.667 26.116 11.070 1.00 84.00 307 ASN A N 1
ATOM 2325 C CA . ASN A 1 307 ? -8.501 26.714 10.412 1.00 84.00 307 ASN A CA 1
ATOM 2326 C C . ASN A 1 307 ? -8.137 26.027 9.090 1.00 84.00 307 ASN A C 1
ATOM 2328 O O . ASN A 1 307 ? -7.685 26.678 8.149 1.00 84.00 307 ASN A O 1
ATOM 2332 N N . LYS A 1 308 ? -8.348 24.709 8.989 1.00 78.56 308 LYS A N 1
ATOM 2333 C CA . LYS A 1 308 ? -8.112 23.961 7.745 1.00 78.56 308 LYS A CA 1
ATOM 2334 C C . LYS A 1 308 ? -9.175 24.231 6.672 1.00 78.56 308 LYS A C 1
ATOM 2336 O O . LYS A 1 308 ? -8.946 23.863 5.523 1.00 78.56 308 LYS A O 1
ATOM 2341 N N . GLY A 1 309 ? -10.324 24.827 7.013 1.00 72.00 309 GLY A N 1
ATOM 2342 C CA . GLY A 1 309 ? -11.391 25.189 6.067 1.00 72.00 309 GLY A CA 1
ATOM 2343 C C . GLY A 1 309 ? -12.037 24.007 5.329 1.00 72.00 309 GLY A C 1
ATOM 2344 O O . GLY A 1 309 ? -12.693 24.201 4.308 1.00 72.00 309 GLY A O 1
ATOM 2345 N N . ARG A 1 310 ? -11.832 22.769 5.804 1.00 67.94 310 ARG A N 1
ATOM 2346 C CA . ARG A 1 310 ? -12.206 21.531 5.088 1.00 67.94 310 ARG A CA 1
ATOM 2347 C C . ARG A 1 310 ? -13.581 20.969 5.457 1.00 67.94 310 ARG A C 1
ATOM 2349 O O . ARG A 1 310 ? -14.053 20.069 4.767 1.00 67.94 310 ARG A O 1
ATOM 2356 N N . LEU A 1 311 ? -14.218 21.446 6.528 1.00 76.00 311 LEU A N 1
ATOM 2357 C CA . LEU A 1 311 ? -15.452 20.853 7.057 1.00 76.00 311 LEU A CA 1
ATOM 2358 C C . LEU A 1 311 ? -16.637 21.821 7.004 1.00 76.00 311 LEU A C 1
ATOM 2360 O O . LEU A 1 311 ? -16.542 22.982 7.389 1.00 76.00 311 LEU A O 1
ATOM 2364 N N . ALA A 1 312 ? -17.789 21.314 6.558 1.00 82.69 312 ALA A N 1
ATOM 2365 C CA . ALA A 1 312 ? -19.039 22.065 6.550 1.00 82.69 312 ALA A CA 1
ATOM 2366 C C . ALA A 1 312 ? -19.559 22.316 7.981 1.00 82.69 312 ALA A C 1
ATOM 2368 O O . ALA A 1 312 ? -19.442 21.457 8.858 1.00 82.69 312 ALA A O 1
ATOM 2369 N N . LEU A 1 313 ? -20.233 23.454 8.196 1.00 82.69 313 LEU A N 1
ATOM 2370 C CA . LEU A 1 313 ? -20.781 23.870 9.500 1.00 82.69 313 LEU A CA 1
ATOM 2371 C C . LEU A 1 313 ? -21.610 22.793 10.242 1.00 82.69 313 LEU A C 1
ATOM 2373 O O . LEU A 1 313 ? -21.476 22.687 11.464 1.00 82.69 313 LEU A O 1
ATOM 2377 N N . PRO A 1 314 ? -22.448 21.964 9.580 1.00 84.12 314 PRO A N 1
ATOM 2378 C CA . PRO A 1 314 ? -23.173 20.895 10.270 1.00 84.12 314 PRO A CA 1
ATOM 2379 C C . PRO A 1 314 ? -22.266 19.808 10.866 1.00 84.12 314 PRO A C 1
ATOM 2381 O O . PRO A 1 314 ? -22.616 19.237 11.896 1.00 84.12 314 PRO A O 1
ATOM 2384 N N . LEU A 1 315 ? -21.115 19.523 10.247 1.00 83.38 315 LEU A N 1
ATOM 2385 C CA . LEU A 1 315 ? -20.154 18.529 10.738 1.00 83.38 315 LEU A CA 1
ATOM 2386 C C . LEU A 1 315 ? -19.383 19.065 11.949 1.00 83.38 315 LEU A C 1
ATOM 2388 O O . LEU A 1 315 ? -19.245 18.356 12.941 1.00 83.38 315 LEU A O 1
ATOM 2392 N N . LEU A 1 316 ? -18.999 20.346 11.929 1.00 84.12 316 LEU A N 1
ATOM 2393 C CA . LEU A 1 316 ? -18.379 21.016 13.081 1.00 84.12 316 LEU A CA 1
ATOM 2394 C C . LEU A 1 316 ? -19.297 21.006 14.314 1.00 84.12 316 LEU A C 1
ATOM 2396 O O . LEU A 1 316 ? -18.872 20.662 15.415 1.00 84.12 316 LEU A O 1
ATOM 2400 N N . LYS A 1 317 ? -20.598 21.275 14.136 1.00 84.62 317 LYS A N 1
ATOM 2401 C CA . LYS A 1 317 ? -21.574 21.194 15.240 1.00 84.62 317 LYS A CA 1
ATOM 2402 C C . LYS A 1 317 ? -21.713 19.785 15.829 1.00 84.62 317 LYS A C 1
ATOM 2404 O O . LYS A 1 317 ? -22.027 19.654 17.013 1.00 84.62 317 LYS A O 1
ATOM 2409 N N . ARG A 1 318 ? -21.509 18.737 15.022 1.00 85.06 318 ARG A N 1
ATOM 2410 C CA . ARG A 1 318 ? -21.528 17.338 15.486 1.00 85.06 318 ARG A CA 1
ATOM 2411 C C . ARG A 1 318 ? -20.280 16.986 16.297 1.00 85.06 318 ARG A C 1
ATOM 2413 O O . ARG A 1 318 ? -20.405 16.246 17.263 1.00 85.06 318 ARG A O 1
ATOM 2420 N N . LEU A 1 319 ? -19.129 17.557 15.946 1.00 86.38 319 LEU A N 1
ATOM 2421 C CA . LEU A 1 319 ? -17.864 17.383 16.666 1.00 86.38 319 LEU A CA 1
ATOM 2422 C C . LEU A 1 319 ? -17.838 18.081 18.031 1.00 86.38 319 LEU A C 1
ATOM 2424 O O . LEU A 1 319 ? -17.072 17.688 18.902 1.00 86.38 319 LEU A O 1
ATOM 2428 N N . SER A 1 320 ? -18.658 19.113 18.233 1.00 89.31 320 SER A N 1
ATOM 2429 C CA . SER A 1 320 ? -18.644 19.883 19.478 1.00 89.31 320 SER A CA 1
ATOM 2430 C C . SER A 1 320 ? -19.183 19.093 20.673 1.00 89.31 320 SER A C 1
ATOM 2432 O O . SER A 1 320 ? -20.330 18.625 20.673 1.00 89.31 320 SER A O 1
ATOM 2434 N N . LEU A 1 321 ? -18.370 19.008 21.725 1.00 91.69 321 LEU A N 1
ATOM 2435 C CA . LEU A 1 321 ? -18.749 18.530 23.049 1.00 91.69 321 LEU A CA 1
ATOM 2436 C C . LEU A 1 321 ? -19.111 19.699 23.969 1.00 91.69 321 LEU A C 1
ATOM 2438 O O . LEU A 1 321 ? -18.586 20.805 23.866 1.00 91.69 321 LEU A O 1
ATOM 2442 N N . SER A 1 322 ? -20.025 19.435 24.897 1.00 92.88 322 SER A N 1
ATOM 2443 C CA . SER A 1 322 ? -20.418 20.366 25.952 1.00 92.88 322 SER A CA 1
ATOM 2444 C C . SER A 1 322 ? -20.504 19.630 27.281 1.00 92.88 322 SER A C 1
ATOM 2446 O O . SER A 1 322 ? -20.695 18.413 27.319 1.00 92.88 322 SER A O 1
ATOM 2448 N N . THR A 1 323 ? -20.456 20.375 28.383 1.00 93.81 323 THR A N 1
ATOM 2449 C CA . THR A 1 323 ? -20.683 19.821 29.725 1.00 93.81 323 THR A CA 1
ATOM 2450 C C . THR A 1 323 ? -22.009 19.067 29.822 1.00 93.81 323 THR A C 1
ATOM 2452 O O . THR A 1 323 ? -22.065 17.991 30.409 1.00 93.81 323 THR A O 1
ATOM 2455 N N . SER A 1 324 ? -23.076 19.589 29.207 1.00 93.19 324 SER A N 1
ATOM 2456 C CA . SER A 1 324 ? -24.374 18.910 29.182 1.00 93.19 324 SER A CA 1
ATOM 2457 C C . SER A 1 324 ? -24.322 17.587 28.417 1.00 93.19 324 SER A C 1
ATOM 2459 O O . SER A 1 324 ? -24.834 16.593 28.923 1.00 93.19 324 SER A O 1
ATOM 2461 N N . LYS A 1 325 ? -23.657 17.542 27.252 1.00 92.00 325 LYS A N 1
ATOM 2462 C CA . LYS A 1 325 ? -23.480 16.305 26.478 1.00 92.00 325 LYS A CA 1
ATOM 2463 C C . LYS A 1 325 ? -22.681 15.262 27.254 1.00 92.00 325 LYS A C 1
ATOM 2465 O O . LYS A 1 325 ? -23.095 14.110 27.280 1.00 92.00 325 LYS A O 1
ATOM 2470 N N . LEU A 1 326 ? -21.589 15.657 27.911 1.00 94.50 326 LEU A N 1
ATOM 2471 C CA . LEU A 1 326 ? -20.775 14.742 28.719 1.00 94.50 326 LEU A CA 1
ATOM 2472 C C . LEU A 1 326 ? -21.559 14.182 29.912 1.00 94.50 326 LEU A C 1
ATOM 2474 O O . LEU A 1 326 ? -21.525 12.979 30.148 1.00 94.50 326 LEU A O 1
ATOM 2478 N N . ASN A 1 327 ? -22.354 15.012 30.591 1.00 94.62 327 ASN A N 1
ATOM 2479 C CA . ASN A 1 327 ? -23.226 14.543 31.669 1.00 94.62 327 ASN A CA 1
ATOM 2480 C C . ASN A 1 327 ? -24.297 13.566 31.153 1.00 94.62 327 ASN A C 1
ATOM 2482 O O . ASN A 1 327 ? -24.511 12.512 31.746 1.00 94.62 327 ASN A O 1
ATOM 2486 N N . SER A 1 328 ? -24.963 13.887 30.037 1.00 95.00 328 SER A N 1
ATOM 2487 C CA . SER A 1 328 ? -25.939 12.985 29.410 1.00 95.00 328 SER A CA 1
ATOM 2488 C C . SER A 1 328 ? -25.301 11.663 28.980 1.00 95.00 328 SER A C 1
ATOM 2490 O O . SER A 1 328 ? -25.905 10.607 29.149 1.00 95.00 328 SER A O 1
ATOM 2492 N N . LEU A 1 329 ? -24.073 11.716 28.465 1.00 94.88 329 LEU A N 1
ATOM 2493 C CA . LEU A 1 329 ? -23.295 10.552 28.065 1.00 94.88 329 LEU A CA 1
ATOM 2494 C C . LEU A 1 329 ? -22.955 9.668 29.270 1.00 94.88 329 LEU A C 1
ATOM 2496 O O . LEU A 1 329 ? -23.235 8.474 29.237 1.00 94.88 329 LEU A O 1
ATOM 2500 N N . ALA A 1 330 ? -22.446 10.255 30.355 1.00 96.62 330 ALA A N 1
ATOM 2501 C CA . ALA A 1 330 ? -22.161 9.541 31.597 1.00 96.62 330 ALA A CA 1
ATOM 2502 C C . ALA A 1 330 ? -23.423 8.876 32.177 1.00 96.62 330 ALA A C 1
ATOM 2504 O O . ALA A 1 330 ? -23.388 7.703 32.544 1.00 96.62 330 ALA A O 1
ATOM 2505 N N . ILE A 1 331 ? -24.566 9.574 32.189 1.00 97.12 331 ILE A N 1
ATOM 2506 C CA . ILE A 1 331 ? -25.855 8.997 32.613 1.00 97.12 331 ILE A CA 1
ATOM 2507 C C . ILE A 1 331 ? -26.235 7.800 31.731 1.00 97.12 331 ILE A C 1
ATOM 2509 O O . ILE A 1 331 ? -26.618 6.755 32.258 1.00 97.12 331 ILE A O 1
ATOM 2513 N N . GLY A 1 332 ? -26.099 7.926 30.408 1.00 96.94 332 GLY A N 1
ATOM 2514 C CA . GLY A 1 332 ? -26.366 6.834 29.470 1.00 96.94 332 GLY A CA 1
ATOM 2515 C C . GLY A 1 332 ? -25.475 5.613 29.719 1.00 96.94 332 GLY A C 1
ATOM 2516 O O . GLY A 1 332 ? -25.969 4.489 29.754 1.00 96.94 332 GLY A O 1
ATOM 2517 N N . LEU A 1 333 ? -24.181 5.820 29.983 1.00 97.31 333 LEU A N 1
ATOM 2518 C CA . LEU A 1 333 ? -23.256 4.739 30.340 1.00 97.31 333 LEU A CA 1
ATOM 2519 C C . LEU A 1 333 ? -23.674 4.037 31.638 1.00 97.31 333 LEU A C 1
ATOM 2521 O O . LEU A 1 333 ? -23.700 2.809 31.686 1.00 97.31 333 LEU A O 1
ATOM 2525 N N . ARG A 1 334 ? -24.082 4.790 32.666 1.00 97.38 334 ARG A N 1
ATOM 2526 C CA . ARG A 1 334 ? -24.592 4.214 33.924 1.00 97.38 334 ARG A CA 1
ATOM 2527 C C . ARG A 1 334 ? -25.866 3.388 33.711 1.00 97.38 334 ARG A C 1
ATOM 2529 O O . ARG A 1 334 ? -26.023 2.342 34.334 1.00 97.38 334 ARG A O 1
ATOM 2536 N N . GLN A 1 335 ? -26.755 3.813 32.811 1.00 96.56 335 GLN A N 1
ATOM 2537 C CA . GLN A 1 335 ? -27.947 3.038 32.440 1.00 96.56 335 GLN A CA 1
ATOM 2538 C C . GLN A 1 335 ? -27.587 1.734 31.713 1.00 96.56 335 GLN A C 1
ATOM 2540 O O . GLN A 1 335 ? -28.185 0.691 31.989 1.00 96.56 335 GLN A O 1
ATOM 2545 N N . ILE A 1 336 ? -26.591 1.767 30.820 1.00 95.75 336 ILE A N 1
ATOM 2546 C CA . ILE A 1 336 ? -26.066 0.561 30.163 1.00 95.75 336 ILE A CA 1
ATOM 2547 C C . ILE A 1 336 ? -25.487 -0.393 31.213 1.00 95.75 336 ILE A C 1
ATOM 2549 O O . ILE A 1 336 ? -25.840 -1.568 31.221 1.00 95.75 336 ILE A O 1
ATOM 2553 N N . ALA A 1 337 ? -24.667 0.108 32.141 1.00 95.12 337 ALA A N 1
ATOM 2554 C CA . ALA A 1 337 ? -24.096 -0.699 33.219 1.00 95.12 337 ALA A CA 1
ATOM 2555 C C . ALA A 1 337 ? -25.190 -1.388 34.052 1.00 95.12 337 ALA A C 1
ATOM 2557 O O . ALA A 1 337 ? -25.161 -2.608 34.218 1.00 95.12 337 ALA A O 1
ATOM 2558 N N . ALA A 1 338 ? -26.202 -0.633 34.490 1.00 93.50 338 ALA A N 1
ATOM 2559 C CA . ALA A 1 338 ? -27.311 -1.147 35.293 1.00 93.50 338 ALA A CA 1
ATOM 2560 C C . ALA A 1 338 ? -28.164 -2.203 34.566 1.00 93.50 338 ALA A C 1
ATOM 2562 O O . ALA A 1 338 ? -28.677 -3.119 35.200 1.00 93.50 338 ALA A O 1
ATOM 2563 N N . SER A 1 339 ? -28.307 -2.099 33.242 1.00 90.56 339 SER A N 1
ATOM 2564 C CA . SER A 1 339 ? -29.084 -3.050 32.431 1.00 90.56 339 SER A CA 1
ATOM 2565 C C . SER A 1 339 ? -28.263 -4.228 31.890 1.00 90.56 339 SER A C 1
ATOM 2567 O O . SER A 1 339 ? -28.822 -5.129 31.266 1.00 90.56 339 SER A O 1
ATOM 2569 N N . SER A 1 340 ? -26.948 -4.259 32.137 1.00 88.31 340 SER A N 1
ATOM 2570 C CA . SER A 1 340 ? -26.038 -5.225 31.509 1.00 88.31 340 SER A CA 1
ATOM 2571 C C . SER A 1 340 ? -25.984 -6.612 32.163 1.00 88.31 340 SER A C 1
ATOM 2573 O O . SER A 1 340 ? -25.443 -7.531 31.540 1.00 88.31 340 SER A O 1
ATOM 2575 N N . GLN A 1 341 ? -26.564 -6.792 33.360 1.00 81.50 341 GLN A N 1
ATOM 2576 C CA . GLN A 1 341 ? -26.421 -8.008 34.182 1.00 81.50 341 GLN A CA 1
ATOM 2577 C C . GLN A 1 341 ? -26.732 -9.311 33.425 1.00 81.50 341 GLN A C 1
ATOM 2579 O O . GLN A 1 341 ? -25.934 -10.244 33.453 1.00 81.50 341 GLN A O 1
ATOM 2584 N N . ASP A 1 342 ? -27.816 -9.335 32.648 1.00 82.62 342 ASP A N 1
ATOM 2585 C CA . ASP A 1 342 ? -28.269 -10.535 31.927 1.00 82.62 342 ASP A CA 1
ATOM 2586 C C . ASP A 1 342 ? -27.850 -10.564 30.444 1.00 82.62 342 ASP A C 1
ATOM 2588 O O . ASP A 1 342 ? -28.433 -11.288 29.631 1.00 82.62 342 ASP A O 1
ATOM 2592 N N . SER A 1 343 ? -26.872 -9.750 30.036 1.00 85.00 343 SER A N 1
ATOM 2593 C CA . SER A 1 343 ? -26.496 -9.649 28.613 1.00 85.00 343 SER A CA 1
ATOM 2594 C C . SER A 1 343 ? -25.755 -10.894 28.117 1.00 85.00 343 SER A C 1
ATOM 2596 O O . SER A 1 343 ? -25.968 -11.351 26.993 1.00 85.00 343 SER A O 1
ATOM 2598 N N . VAL A 1 344 ? -24.907 -11.477 28.965 1.00 88.50 344 VAL A N 1
ATOM 2599 C CA . VAL A 1 344 ? -24.043 -12.620 28.641 1.00 88.50 344 VAL A CA 1
ATOM 2600 C C . VAL A 1 344 ? -24.281 -13.733 29.652 1.00 88.50 344 VAL A C 1
ATOM 2602 O O . VAL A 1 344 ? -24.321 -13.466 30.848 1.00 88.50 344 VAL A O 1
ATOM 2605 N N . GLY A 1 345 ? -24.411 -14.974 29.180 1.00 86.19 345 GLY A N 1
ATOM 2606 C CA . GLY A 1 345 ? -24.643 -16.145 30.027 1.00 86.19 345 GLY A CA 1
ATOM 2607 C C . GLY A 1 345 ? -26.101 -16.343 30.447 1.00 86.19 345 GLY A C 1
ATOM 2608 O O . GLY A 1 345 ? -26.393 -17.235 31.239 1.00 86.19 345 GLY A O 1
ATOM 2609 N N . ARG A 1 346 ? -27.042 -15.558 29.907 1.00 89.62 346 ARG A N 1
ATOM 2610 C CA . ARG A 1 346 ? -28.468 -15.690 30.223 1.00 89.62 346 ARG A CA 1
ATOM 2611 C C . ARG A 1 346 ? -29.032 -16.955 29.595 1.00 89.62 346 ARG A C 1
ATOM 2613 O O . ARG A 1 346 ? -29.011 -17.104 28.374 1.00 89.62 346 ARG A O 1
ATOM 2620 N N . VAL A 1 347 ? -29.614 -17.825 30.414 1.00 91.06 347 VAL A N 1
ATOM 2621 C CA . VAL A 1 347 ? -30.342 -19.009 29.942 1.00 91.06 347 VAL A CA 1
ATOM 2622 C C . VAL A 1 347 ? -31.660 -18.569 29.297 1.00 91.06 347 VAL A C 1
ATOM 2624 O O . VAL A 1 347 ? -32.550 -18.039 29.958 1.00 91.06 347 VAL A O 1
ATOM 2627 N N . LEU A 1 348 ? -31.790 -18.785 27.990 1.00 92.12 348 LEU A N 1
ATOM 2628 C CA . LEU A 1 348 ? -32.998 -18.505 27.209 1.00 92.12 348 LEU A CA 1
ATOM 2629 C C . LEU A 1 348 ? -33.982 -19.674 27.249 1.00 92.12 348 LEU A C 1
ATOM 2631 O O . LEU A 1 348 ? -35.195 -19.479 27.287 1.00 92.12 348 LEU A O 1
ATOM 2635 N N . ARG A 1 349 ? -33.456 -20.901 27.222 1.00 93.12 349 ARG A N 1
ATOM 2636 C CA . ARG A 1 349 ? -34.254 -22.126 27.217 1.00 93.12 349 ARG A CA 1
ATOM 2637 C C . ARG A 1 349 ? -33.510 -23.236 27.935 1.00 93.12 349 ARG A C 1
ATOM 2639 O O . ARG A 1 349 ? -32.323 -23.432 27.705 1.00 93.12 349 ARG A O 1
ATOM 2646 N N . LYS A 1 350 ? -34.237 -24.010 28.737 1.00 94.38 350 LYS A N 1
ATOM 2647 C CA . LYS A 1 350 ? -33.727 -25.190 29.433 1.00 94.38 350 LYS A CA 1
ATOM 2648 C C . LYS A 1 350 ? -34.629 -26.383 29.133 1.00 94.38 350 LYS A C 1
ATOM 2650 O O . LYS A 1 350 ? -35.841 -26.294 29.303 1.00 94.38 350 LYS A O 1
ATOM 2655 N N . THR A 1 351 ? -34.059 -27.470 28.620 1.00 94.19 351 THR A N 1
ATOM 2656 C CA . THR A 1 351 ? -34.801 -28.673 28.210 1.00 94.19 351 THR A CA 1
ATOM 2657 C C . THR A 1 351 ? -34.146 -29.909 28.812 1.00 94.19 351 THR A C 1
ATOM 2659 O O . THR A 1 351 ? -32.965 -30.153 28.589 1.00 94.19 351 THR A O 1
ATOM 2662 N N . ARG A 1 352 ? -34.906 -30.719 29.553 1.00 94.81 352 ARG A N 1
ATOM 2663 C CA . ARG A 1 352 ? -34.427 -32.014 30.049 1.00 94.81 352 ARG A CA 1
ATOM 2664 C C . ARG A 1 352 ? -34.527 -33.054 28.935 1.00 94.81 352 ARG A C 1
ATOM 2666 O O . ARG A 1 352 ? -35.625 -33.305 28.448 1.00 94.81 352 ARG A O 1
ATOM 2673 N N . ILE A 1 353 ? -33.399 -33.643 28.541 1.00 94.94 353 ILE A N 1
ATOM 2674 C CA . ILE A 1 353 ? -33.338 -34.655 27.473 1.00 94.94 353 ILE A CA 1
ATOM 2675 C C . ILE A 1 353 ? -33.477 -36.064 28.057 1.00 94.94 353 ILE A C 1
ATOM 2677 O O . ILE A 1 353 ? -34.195 -36.896 27.510 1.00 94.94 353 ILE A O 1
ATOM 2681 N N . ALA A 1 354 ? -32.816 -36.324 29.184 1.00 94.56 354 ALA A N 1
ATOM 2682 C CA . ALA A 1 354 ? -32.863 -37.599 29.892 1.00 94.56 354 ALA A CA 1
ATOM 2683 C C . ALA A 1 354 ? -32.669 -37.376 31.400 1.00 94.56 354 ALA A C 1
ATOM 2685 O O . ALA A 1 354 ? -32.496 -36.242 31.858 1.00 94.56 354 ALA A O 1
ATOM 2686 N N . LYS A 1 355 ? -32.704 -38.458 32.185 1.00 93.06 355 LYS A N 1
ATOM 2687 C CA . LYS A 1 355 ? -32.300 -38.409 33.594 1.00 93.06 355 LYS A CA 1
ATOM 2688 C C . LYS A 1 355 ? -30.848 -37.915 33.665 1.00 93.06 355 LYS A C 1
ATOM 2690 O O . LYS A 1 355 ? -29.999 -38.442 32.956 1.00 93.06 355 LYS A O 1
ATOM 2695 N N . ASP A 1 356 ? -30.614 -36.880 34.466 1.00 92.31 356 ASP A N 1
ATOM 2696 C CA . ASP A 1 356 ? -29.309 -36.233 34.666 1.00 92.31 356 ASP A CA 1
ATOM 2697 C C . ASP A 1 356 ? -28.689 -35.579 33.407 1.00 92.31 356 ASP A C 1
ATOM 2699 O O . ASP A 1 356 ? -27.504 -35.255 33.398 1.00 92.31 356 ASP A O 1
ATOM 2703 N N . LEU A 1 357 ? -29.486 -35.328 32.354 1.00 94.06 357 LEU A N 1
ATOM 2704 C CA . LEU A 1 357 ? -29.048 -34.626 31.140 1.00 94.06 357 LEU A CA 1
ATOM 2705 C C . LEU A 1 357 ? -29.970 -33.442 30.816 1.00 94.06 357 LEU A C 1
ATOM 2707 O O . LEU A 1 357 ? -31.089 -33.614 30.316 1.00 94.06 357 LEU A O 1
ATOM 2711 N N . GLU A 1 358 ? -29.478 -32.231 31.071 1.00 93.75 358 GLU A N 1
ATOM 2712 C CA . GLU A 1 358 ? -30.168 -30.970 30.789 1.00 93.75 358 GLU A CA 1
ATOM 2713 C C . GLU A 1 358 ? -29.430 -30.193 29.692 1.00 93.75 358 GLU A C 1
ATOM 2715 O O . GLU A 1 358 ? -28.214 -30.028 29.736 1.00 93.75 358 GLU A O 1
ATOM 2720 N N . LEU A 1 359 ? -30.177 -29.730 28.690 1.00 94.56 359 LEU A N 1
ATOM 2721 C CA . LEU A 1 359 ? -29.689 -28.871 27.618 1.00 94.56 359 LEU A CA 1
ATOM 2722 C C . LEU A 1 359 ? -30.114 -27.431 27.896 1.00 94.56 359 LEU A C 1
ATOM 2724 O O . LEU A 1 359 ? -31.311 -27.146 28.007 1.00 94.56 359 LEU A O 1
ATOM 2728 N N . GLU A 1 360 ? -29.144 -26.525 27.947 1.00 95.56 360 GLU A N 1
ATOM 2729 C CA . GLU A 1 360 ? -29.365 -25.093 28.125 1.00 95.56 360 GLU A CA 1
ATOM 2730 C C . GLU A 1 360 ? -28.949 -24.325 26.869 1.00 95.56 360 GLU A C 1
ATOM 2732 O O . GLU A 1 360 ? -27.874 -24.530 26.309 1.00 95.56 360 GLU A O 1
ATOM 2737 N N . GLN A 1 361 ? -29.820 -23.426 26.423 1.00 94.62 361 GLN A N 1
ATOM 2738 C CA . GLN A 1 361 ? -29.503 -22.410 25.433 1.00 94.62 361 GLN A CA 1
ATOM 2739 C C . GLN A 1 361 ? -29.169 -21.125 26.180 1.00 94.62 361 GLN A C 1
ATOM 2741 O O . GLN A 1 361 ? -30.036 -20.584 26.866 1.00 94.62 361 GLN A O 1
ATOM 2746 N N . VAL A 1 362 ? -27.941 -20.635 26.030 1.00 93.31 362 VAL A N 1
ATOM 2747 C CA . VAL A 1 362 ? -27.434 -19.453 26.739 1.00 93.31 362 VAL A CA 1
ATOM 2748 C C . VAL A 1 362 ? -27.017 -18.350 25.771 1.00 93.31 362 VAL A C 1
ATOM 2750 O O . VAL A 1 362 ? -26.626 -18.633 24.637 1.00 93.31 362 VAL A O 1
ATOM 2753 N N . THR A 1 363 ? -27.098 -17.089 26.200 1.00 93.00 363 THR A N 1
ATOM 2754 C CA . THR A 1 363 ? -26.527 -15.967 25.443 1.00 93.00 363 THR A CA 1
ATOM 2755 C C . THR A 1 363 ? -25.003 -15.978 25.537 1.00 93.00 363 THR A C 1
ATOM 2757 O O . THR A 1 363 ? -24.435 -16.223 26.601 1.00 93.00 363 THR A O 1
ATOM 2760 N N . VAL A 1 364 ? -24.330 -15.693 24.424 1.00 92.12 364 VAL A N 1
ATOM 2761 C CA . VAL A 1 364 ? -22.866 -15.599 24.342 1.00 92.12 364 VAL A CA 1
ATOM 2762 C C . VAL A 1 364 ? -22.469 -14.337 23.574 1.00 92.12 364 VAL A C 1
ATOM 2764 O O . VAL A 1 364 ? -23.264 -13.860 22.757 1.00 92.12 364 VAL A O 1
ATOM 2767 N N . PRO A 1 365 ? -21.264 -13.786 23.800 1.00 93.25 365 PRO A N 1
ATOM 2768 C CA . PRO A 1 365 ? -20.762 -12.675 23.001 1.00 93.25 365 PRO A CA 1
ATOM 2769 C C . PRO A 1 365 ? -20.606 -13.075 21.531 1.00 93.25 365 PRO A C 1
ATOM 2771 O O . PRO A 1 365 ? -20.377 -14.240 21.205 1.00 93.25 365 PRO A O 1
ATOM 2774 N N . ILE A 1 366 ? -20.689 -12.089 20.642 1.00 92.56 366 ILE A N 1
ATOM 2775 C CA . ILE A 1 366 ? -20.526 -12.268 19.193 1.00 92.56 366 ILE A CA 1
ATOM 2776 C C . ILE A 1 366 ? -19.042 -12.474 18.844 1.00 92.56 366 ILE A C 1
ATOM 2778 O O . ILE A 1 366 ? -18.718 -13.218 17.920 1.00 92.56 366 ILE A O 1
ATOM 2782 N N . GLY A 1 367 ? -18.133 -11.838 19.590 1.00 93.69 367 GLY A N 1
ATOM 2783 C CA . GLY A 1 367 ? -16.688 -11.938 19.406 1.00 93.69 367 GLY A CA 1
ATOM 2784 C C . GLY A 1 367 ? -16.031 -10.565 19.328 1.00 93.69 367 GLY A C 1
ATOM 2785 O O . GLY A 1 367 ? -16.038 -9.818 20.302 1.00 93.69 367 GLY A O 1
ATOM 2786 N N . VAL A 1 368 ? -15.421 -10.249 18.182 1.00 95.00 368 VAL A N 1
ATOM 2787 C CA . VAL A 1 368 ? -14.792 -8.943 17.927 1.00 95.00 368 VAL A CA 1
ATOM 2788 C C . VAL A 1 368 ? -15.674 -8.135 16.985 1.00 95.00 368 VAL A C 1
ATOM 2790 O O . VAL A 1 368 ? -16.011 -8.598 15.897 1.00 95.00 368 VAL A O 1
ATOM 2793 N N . LEU A 1 369 ? -16.024 -6.923 17.402 1.00 94.69 369 LEU A N 1
ATOM 2794 C CA . LEU A 1 369 ? -16.825 -5.978 16.639 1.00 94.69 369 LEU A CA 1
ATOM 2795 C C . LEU A 1 369 ? -15.907 -4.939 15.995 1.00 94.69 369 LEU A C 1
ATOM 2797 O O . LEU A 1 369 ? -15.120 -4.305 16.691 1.00 94.69 369 LEU A O 1
ATOM 2801 N N . LEU A 1 370 ? -16.029 -4.738 14.682 1.00 93.50 370 LEU A N 1
ATOM 2802 C CA . LEU A 1 370 ? -15.496 -3.557 14.005 1.00 93.50 370 LEU A CA 1
ATOM 2803 C C . LEU A 1 370 ? -16.637 -2.561 13.824 1.00 93.50 370 LEU A C 1
ATOM 2805 O O . LEU A 1 370 ? -17.588 -2.841 13.094 1.00 93.50 370 LEU A O 1
ATOM 2809 N N . VAL A 1 371 ? -16.538 -1.409 14.477 1.00 90.81 371 VAL A N 1
ATOM 2810 C CA . VAL A 1 371 ? -17.527 -0.339 14.365 1.00 90.81 371 VAL A CA 1
ATOM 2811 C C . VAL A 1 371 ? -16.888 0.843 13.659 1.00 90.81 371 VAL A C 1
ATOM 2813 O O . VAL A 1 371 ? -15.934 1.435 14.159 1.00 90.81 371 VAL A O 1
ATOM 2816 N N . ILE A 1 372 ? -17.437 1.166 12.489 1.00 89.25 372 ILE A N 1
ATOM 2817 C CA . ILE A 1 372 ? -17.079 2.356 11.722 1.00 89.25 372 ILE A CA 1
ATOM 2818 C C . ILE A 1 372 ? -18.125 3.415 12.040 1.00 89.25 372 ILE A C 1
ATOM 2820 O O . ILE A 1 372 ? -19.313 3.184 11.799 1.00 89.25 372 ILE A O 1
ATOM 2824 N N . PHE A 1 373 ? -17.714 4.549 12.596 1.00 81.25 373 PHE A N 1
ATOM 2825 C CA . PHE A 1 373 ? -18.647 5.607 12.977 1.00 81.25 373 PHE A CA 1
ATOM 2826 C C . PHE A 1 373 ? -18.249 6.952 12.374 1.00 81.25 373 PHE A C 1
ATOM 2828 O O . PHE A 1 373 ? -17.082 7.254 12.145 1.00 81.25 373 PHE A O 1
ATOM 2835 N N . GLU A 1 374 ? -19.257 7.770 12.069 1.00 72.50 374 GLU A N 1
ATOM 2836 C CA . GLU A 1 374 ? -19.029 9.147 11.629 1.00 72.50 374 GLU A CA 1
ATOM 2837 C C . GLU A 1 374 ? -18.334 9.953 12.732 1.00 72.50 374 GLU A C 1
ATOM 2839 O O . GLU A 1 374 ? -18.456 9.620 13.908 1.00 72.50 374 GLU A O 1
ATOM 2844 N N . SER A 1 375 ? -17.685 11.061 12.366 1.00 72.50 375 SER A N 1
ATOM 2845 C CA . SER A 1 375 ? -16.952 11.952 13.275 1.00 72.50 375 SER A CA 1
ATOM 2846 C C . SER A 1 375 ? -17.855 12.564 14.366 1.00 72.50 375 SER A C 1
ATOM 2848 O O . SER A 1 375 ? -18.344 13.690 14.251 1.00 72.50 375 SER A O 1
ATOM 2850 N N . ARG A 1 376 ? -18.108 11.782 15.418 1.00 83.62 376 ARG A N 1
ATOM 2851 C CA . ARG A 1 376 ? -18.962 12.072 16.571 1.00 83.62 376 ARG A CA 1
ATOM 2852 C C . ARG A 1 376 ? -18.258 11.577 17.834 1.00 83.62 376 ARG A C 1
ATOM 2854 O O . ARG A 1 376 ? -18.214 10.367 18.071 1.00 83.62 376 ARG A O 1
ATOM 2861 N N . PRO A 1 377 ? -17.680 12.479 18.637 1.00 85.38 377 PRO A N 1
ATOM 2862 C CA . PRO A 1 377 ? -16.866 12.078 19.782 1.00 85.38 377 PRO A CA 1
ATOM 2863 C C . PRO A 1 377 ? -17.676 11.397 20.897 1.00 85.38 377 PRO A C 1
ATOM 2865 O O . PRO A 1 377 ? -17.122 10.644 21.689 1.00 85.38 377 PRO A O 1
ATOM 2868 N N . ASP A 1 378 ? -18.991 11.606 20.945 1.00 87.31 378 ASP A N 1
ATOM 2869 C CA . ASP A 1 378 ? -19.911 10.971 21.891 1.00 87.31 378 ASP A CA 1
ATOM 2870 C C . ASP A 1 378 ? -20.225 9.500 21.565 1.00 87.31 378 ASP A C 1
ATOM 2872 O O . ASP A 1 378 ? -20.597 8.743 22.463 1.00 87.31 378 ASP A O 1
ATOM 2876 N N . CYS A 1 379 ? -20.039 9.060 20.316 1.00 89.94 379 CYS A N 1
ATOM 2877 C CA . CYS A 1 379 ? -20.287 7.670 19.929 1.00 89.94 379 CYS A CA 1
ATOM 2878 C C . CYS A 1 379 ? -19.263 6.703 20.532 1.00 89.94 379 CYS A C 1
ATOM 2880 O O . CYS A 1 379 ? -19.626 5.583 20.895 1.00 89.94 379 CYS A O 1
ATOM 2882 N N . LEU A 1 380 ? -18.003 7.125 20.670 1.00 91.00 380 LEU A N 1
ATOM 2883 C CA . LEU A 1 380 ? -16.923 6.248 21.122 1.00 91.00 380 LEU A CA 1
ATOM 2884 C C . LEU A 1 380 ? -17.203 5.672 22.523 1.00 91.00 380 LEU A C 1
ATOM 2886 O O . LEU A 1 380 ? -17.213 4.443 22.650 1.00 91.00 380 LEU A O 1
ATOM 2890 N N . PRO A 1 381 ? -17.525 6.475 23.560 1.00 93.69 381 PRO A N 1
ATOM 2891 C CA . PRO A 1 381 ? -17.810 5.932 24.888 1.00 93.69 381 PRO A CA 1
ATOM 2892 C C . PRO A 1 381 ? -19.065 5.052 24.933 1.00 93.69 381 PRO A C 1
ATOM 2894 O O . PRO A 1 381 ? -19.074 4.051 25.646 1.00 93.69 381 PRO A O 1
ATOM 2897 N N . GLN A 1 382 ? -20.103 5.365 24.147 1.00 93.31 382 GLN A N 1
ATOM 2898 C CA . GLN A 1 382 ? -21.331 4.554 24.088 1.00 93.31 382 GLN A CA 1
ATOM 2899 C C . GLN A 1 382 ? -21.074 3.173 23.490 1.00 93.31 382 GLN A C 1
ATOM 2901 O O . GLN A 1 382 ? -21.459 2.162 24.074 1.00 93.31 382 GLN A O 1
ATOM 2906 N N . VAL A 1 383 ? -20.406 3.124 22.334 1.00 94.50 383 VAL A N 1
ATOM 2907 C CA . VAL A 1 383 ? -20.074 1.864 21.656 1.00 94.50 383 VAL A CA 1
ATOM 2908 C C . VAL A 1 383 ? -19.135 1.031 22.526 1.00 94.50 383 VAL A C 1
ATOM 2910 O O . VAL A 1 383 ? -19.329 -0.176 22.654 1.00 94.50 383 VAL A O 1
ATOM 2913 N N . SER A 1 384 ? -18.175 1.683 23.186 1.00 95.12 384 SER A N 1
ATOM 2914 C CA . SER A 1 384 ? -17.263 1.030 24.130 1.00 95.12 384 SER A CA 1
ATOM 2915 C C . SER A 1 384 ? -18.023 0.403 25.296 1.00 95.12 384 SER A C 1
ATOM 2917 O O . SER A 1 384 ? -17.828 -0.773 25.592 1.00 95.12 384 SER A O 1
ATOM 2919 N N . ALA A 1 385 ? -18.956 1.138 25.907 1.00 96.19 385 ALA A N 1
ATOM 2920 C CA . ALA A 1 385 ? -19.771 0.628 27.005 1.00 96.19 385 ALA A CA 1
ATOM 2921 C C . ALA A 1 385 ? -20.674 -0.539 26.586 1.00 96.19 385 ALA A C 1
ATOM 2923 O O . ALA A 1 385 ? -20.773 -1.523 27.315 1.00 96.19 385 ALA A O 1
ATOM 2924 N N . LEU A 1 386 ? -21.289 -0.480 25.400 1.00 95.06 386 LEU A N 1
ATOM 2925 C CA . LEU A 1 386 ? -22.089 -1.587 24.866 1.00 95.06 386 LEU A CA 1
ATOM 2926 C C . LEU A 1 386 ? -21.235 -2.831 24.592 1.00 95.06 386 LEU A C 1
ATOM 2928 O O . LEU A 1 386 ? -21.658 -3.943 24.916 1.00 95.06 386 LEU A O 1
ATOM 2932 N N . ALA A 1 387 ? -20.034 -2.664 24.030 1.00 95.44 387 ALA A N 1
ATOM 2933 C CA . ALA A 1 387 ? -19.109 -3.770 23.792 1.00 95.44 387 ALA A CA 1
ATOM 2934 C C . ALA A 1 387 ? -18.657 -4.418 25.109 1.00 95.44 387 ALA A C 1
ATOM 2936 O O . ALA A 1 387 ? -18.712 -5.640 25.233 1.00 95.44 387 ALA A O 1
ATOM 2937 N N . ILE A 1 388 ? -18.316 -3.608 26.118 1.00 95.69 388 ILE A N 1
ATOM 2938 C CA . ILE A 1 388 ? -17.965 -4.088 27.461 1.00 95.69 388 ILE A CA 1
ATOM 2939 C C . ILE A 1 388 ? -19.150 -4.825 28.093 1.00 95.69 388 ILE A C 1
ATOM 2941 O O . ILE A 1 388 ? -18.988 -5.962 28.522 1.00 95.69 388 ILE A O 1
ATOM 2945 N N . ALA A 1 389 ? -20.352 -4.240 28.091 1.00 95.19 389 ALA A N 1
ATOM 2946 C CA . ALA A 1 389 ? -21.558 -4.842 28.671 1.00 95.19 389 ALA A CA 1
ATOM 2947 C C . ALA A 1 389 ? -21.861 -6.229 28.081 1.00 95.19 389 ALA A C 1
ATOM 2949 O O . ALA A 1 389 ? -22.213 -7.167 28.802 1.00 95.19 389 ALA A O 1
ATOM 2950 N N . SER A 1 390 ? -21.674 -6.360 26.767 1.00 94.56 390 SER A N 1
ATOM 2951 C CA . SER A 1 390 ? -21.930 -7.579 25.999 1.00 94.56 390 SER A CA 1
ATOM 2952 C C . SER A 1 390 ? -20.728 -8.530 25.894 1.00 94.56 390 SER A C 1
ATOM 2954 O O . SER A 1 390 ? -20.826 -9.548 25.210 1.00 94.56 390 SER A O 1
ATOM 2956 N N . GLY A 1 391 ? -19.609 -8.236 26.567 1.00 94.06 391 GLY A N 1
ATOM 2957 C CA . GLY A 1 391 ? -18.425 -9.100 26.596 1.00 94.06 391 GLY A CA 1
ATOM 2958 C C . GLY A 1 391 ? -17.705 -9.233 25.248 1.00 94.06 391 GLY A C 1
ATOM 2959 O O . GLY A 1 391 ? -17.078 -10.258 24.993 1.00 94.06 391 GLY A O 1
ATOM 2960 N N . ASN A 1 392 ? -17.824 -8.238 24.366 1.00 96.06 392 ASN A N 1
ATOM 2961 C CA . ASN A 1 392 ? -17.224 -8.250 23.034 1.00 96.06 392 ASN A CA 1
ATOM 2962 C C . ASN A 1 392 ? -15.903 -7.469 22.995 1.00 96.06 392 ASN A C 1
ATOM 2964 O O . ASN A 1 392 ? -15.748 -6.433 23.640 1.00 96.06 392 ASN A O 1
ATOM 2968 N N . GLY A 1 393 ? -14.965 -7.939 22.171 1.00 95.94 393 GLY A N 1
ATOM 2969 C CA . GLY A 1 393 ? -13.816 -7.139 21.751 1.00 95.94 393 GLY A CA 1
ATOM 2970 C C . GLY A 1 393 ? -14.256 -6.050 20.773 1.00 95.94 393 GLY A C 1
ATOM 2971 O O . GLY A 1 393 ? -15.213 -6.247 20.023 1.00 95.94 393 GLY A O 1
ATOM 2972 N N . LEU A 1 394 ? -13.561 -4.915 20.752 1.00 95.06 394 LEU A N 1
ATOM 2973 C CA . LEU A 1 394 ? -13.963 -3.757 19.956 1.00 95.06 394 LEU A CA 1
ATOM 2974 C C . LEU A 1 394 ? -12.780 -3.166 19.183 1.00 95.06 394 LEU A C 1
ATOM 2976 O O . LEU A 1 394 ? -11.732 -2.879 19.755 1.00 95.06 394 LEU A O 1
ATOM 2980 N N . LEU A 1 395 ? -12.988 -2.962 17.885 1.00 93.44 395 LEU A N 1
ATOM 2981 C CA . LEU A 1 395 ? -12.164 -2.161 16.988 1.00 93.44 395 LEU A CA 1
ATOM 2982 C C . LEU A 1 395 ? -13.000 -0.974 16.508 1.00 93.44 395 LEU A C 1
ATOM 2984 O O . LEU A 1 395 ? -14.146 -1.139 16.086 1.00 93.44 395 LEU A O 1
ATOM 2988 N N . LEU A 1 396 ? -12.416 0.216 16.569 1.00 88.88 396 LEU A N 1
ATOM 2989 C CA . LEU A 1 396 ? -13.066 1.481 16.245 1.00 88.88 396 LEU A CA 1
ATOM 2990 C C . LEU A 1 396 ? -12.353 2.115 15.053 1.00 88.88 396 LEU A C 1
ATOM 2992 O O . LEU A 1 396 ? -11.123 2.173 15.048 1.00 88.88 396 LEU A O 1
ATOM 2996 N N . LYS A 1 397 ? -13.115 2.564 14.052 1.00 82.44 397 LYS A N 1
ATOM 2997 C CA . LYS A 1 397 ? -12.583 3.247 12.869 1.00 82.44 397 LYS A CA 1
ATOM 2998 C C . LYS A 1 397 ? -13.392 4.481 12.502 1.00 82.44 397 LYS A C 1
ATOM 3000 O O . LYS A 1 397 ? -14.642 4.398 12.533 1.00 82.44 397 LYS A O 1
#